Protein 6U6T (pdb70)

B-factor: mean 62.7, std 28.19, range [20.92, 239.75]

Secondary structure (DSSP, 8-state):
-EEE--TTSPEEE--BPPSSS--EEEEETTEEEEETTEE----TTEEEE-SSTTB-EEEE-S--GGG-EEEEEEE--SSSPEE--EEEE--EEEEEEEEPPPEEEETT--EEEEEEEEEESPPEEEEEEESSS-----SSSEEEESS--GGG-EEEEEEEE-SSSSPEEEEEEEEEEEEEEEEEEEE----TTS-EEEEEEEEEESPPEEEEEETTEE--TTSTTEEEEE-SSEEEEEESS--GGG-EEEEEEEE-SS-EEEEEEEE-/-EEEEEEEETTSPEEE--B--STT--EEEEETTEEEEETTEE----TTEEEE-SSTTB-EEEE-S--GGG-EEEEEEE--SSSPEEEEEEEEEEEEEEEEEEPPPEEEETT--EEEEEEEEEESPPEEEEEE-SSS--BPPPSSEEEESS--GGG-EEEEEEEE-SSSSPEEEEEEEEEEEEEEEEEEEEPP--TTS-EEEEEEEEEESPPEEEEEETTEE--TTSSSEEEEE-SSEEEEEESS--GGG-SEEEEEEE-SS---EEEEE--

Radius of gyration: 42.5 Å; Cα contacts (8 Å, |Δi|>4): 1399; chains: 2; bounding box: 73×85×134 Å

CATH classification: 2.60.40.10 (+2 more: 2.60.40.10, 2.60.40.10)

GO terms:
  GO:0005770 late endosome (C, IDA)
  GO:0005886 plasma membrane (C, IDA)
  GO:0042632 cholesterol homeostasis (P, IDA)
  GO:0044860 protein localization to plasma membrane raft (P, IDA)
  GO:0009306 protein secretion (P, IDA)
  GO:0031647 regulation of protein stability (P, IDA)
  GO:0044325 transmembrane transporter binding (F, IPI)
  GO:0005576 extracellular region (C, TAS)
  GO:0005886 plasma membrane (C, TAS)
  GO:0005515 protein binding (F, IPI)

Structure (mmCIF, N/CA/C/O backbone):
data_6U6T
#
_entry.id   6U6T
#
_cell.length_a   73.569
_cell.length_b   97.218
_cell.length_c   252.424
_cell.angle_alpha   90.000
_cell.angle_beta   90.000
_cell.angle_gamma   90.000
#
_symmetry.space_group_name_H-M   'C 2 2 21'
#
loop_
_entity.id
_entity.type
_entity.pdbx_description
1 polymer 'Neuronal growth regulator 1'
2 branched beta-D-mannopyranose-(1-4)-2-acetamido-2-deoxy-beta-D-glucopyranose-(1-4)-2-acetamido-2-deoxy-beta-D-glucopyranose
3 branched alpha-L-fucopyranose-(1-6)-2-acetamido-2-deoxy-beta-D-glucopyranose
4 non-polymer 'CALCIUM ION'
5 non-polymer 2-acetamido-2-deoxy-beta-D-glucopyranose
#
loop_
_atom_site.group_PDB
_atom_site.id
_atom_site.type_symbol
_atom_site.label_atom_id
_atom_site.label_alt_id
_atom_site.label_comp_id
_atom_site.label_asym_id
_atom_site.label_entity_id
_atom_site.label_seq_id
_atom_site.pdbx_PDB_ins_code
_atom_site.Cartn_x
_atom_site.Cartn_y
_atom_site.Cartn_z
_atom_site.occupancy
_atom_site.B_iso_or_equiv
_atom_site.auth_seq_id
_atom_site.auth_comp_id
_atom_site.auth_asym_id
_atom_site.auth_atom_id
_atom_site.pdbx_PDB_model_num
ATOM 1 N N . ASP A 1 14 ? -36.147 -12.347 85.501 1.00 81.01 46 ASP A N 1
ATOM 2 C CA . ASP A 1 14 ? -36.253 -11.319 84.472 1.00 85.34 46 ASP A CA 1
ATOM 3 C C . ASP A 1 14 ? -34.872 -10.937 83.954 1.00 85.18 46 ASP A C 1
ATOM 4 O O . ASP A 1 14 ? -33.914 -10.856 84.721 1.00 83.38 46 ASP A O 1
ATOM 12 N N . ASN A 1 15 ? -34.778 -10.699 82.648 1.00 100.93 47 ASN A N 1
ATOM 13 C CA . ASN A 1 15 ? -33.512 -10.376 82.008 1.00 98.74 47 ASN A CA 1
ATOM 14 C C . ASN A 1 15 ? -33.746 -9.335 80.924 1.00 99.71 47 ASN A C 1
ATOM 15 O O . ASN A 1 15 ? -34.864 -9.157 80.432 1.00 100.95 47 ASN A O 1
ATOM 26 N N . MET A 1 16 ? -32.668 -8.648 80.554 1.00 75.32 48 MET A N 1
ATOM 27 C CA . MET A 1 16 ? -32.722 -7.621 79.526 1.00 70.46 48 MET A CA 1
ATOM 28 C C . MET A 1 16 ? -31.338 -7.458 78.921 1.00 72.09 48 MET A C 1
ATOM 29 O O . MET A 1 16 ? -30.337 -7.467 79.642 1.00 65.74 48 MET A O 1
ATOM 43 N N . MET A 1 17 ? -31.291 -7.315 77.599 1.00 75.25 49 MET A N 1
ATOM 44 C CA . MET A 1 17 ? -30.044 -7.135 76.870 1.00 68.86 49 MET A CA 1
ATOM 45 C C . MET A 1 17 ? -30.106 -5.818 76.111 1.00 52.10 49 MET A C 1
ATOM 46 O O . MET A 1 17 ? -31.080 -5.550 75.401 1.00 53.72 49 MET A O 1
ATOM 60 N N . VAL A 1 18 ? -29.066 -5.002 76.270 1.00 67.08 50 VAL A N 1
ATOM 61 C CA . VAL A 1 18 ? -29.008 -3.654 75.712 1.00 62.23 50 VAL A CA 1
ATOM 62 C C . VAL A 1 18 ? -27.567 -3.414 75.286 1.00 56.89 50 VAL A C 1
ATOM 63 O O . VAL A 1 18 ? -26.682 -3.285 76.139 1.00 52.40 50 VAL A O 1
ATOM 76 N N . ARG A 1 19 ? -27.326 -3.343 73.980 1.00 50.59 51 ARG A N 1
ATOM 77 C CA . ARG A 1 19 ? -25.956 -3.233 73.503 1.00 51.30 51 ARG A CA 1
ATOM 78 C C . ARG A 1 19 ? -25.383 -1.850 73.813 1.00 50.61 51 ARG A C 1
ATOM 79 O O . ARG A 1 19 ? -26.106 -0.862 73.972 1.00 50.32 51 ARG A O 1
ATOM 100 N N . LYS A 1 20 ? -24.053 -1.799 73.901 1.00 50.71 52 LYS A N 1
ATOM 101 C CA . LYS A 1 20 ? -23.356 -0.616 74.392 1.00 50.15 52 LYS A CA 1
ATOM 102 C C . LYS A 1 20 ? -23.753 0.632 73.616 1.00 51.54 52 LYS A C 1
ATOM 103 O O . LYS A 1 20 ? -23.809 0.626 72.383 1.00 53.70 52 LYS A O 1
ATOM 122 N N . GLY A 1 21 ? -24.019 1.710 74.356 1.00 50.55 53 GLY A N 1
ATOM 123 C CA . GLY A 1 21 ? -24.387 2.989 73.804 1.00 52.02 53 GLY A CA 1
ATOM 124 C C . GLY A 1 21 ? -25.874 3.274 73.845 1.00 51.95 53 GLY A C 1
ATOM 125 O O . GLY A 1 21 ? -26.269 4.437 73.978 1.00 52.50 53 GLY A O 1
ATOM 129 N N . ASP A 1 22 ? -26.704 2.241 73.742 1.00 53.15 54 ASP A N 1
ATOM 130 C CA . ASP A 1 22 ? -28.143 2.436 73.743 1.00 71.93 54 ASP A CA 1
ATOM 131 C C . ASP A 1 22 ? -28.602 3.002 75.085 1.00 74.76 54 ASP A C 1
ATOM 132 O O . ASP A 1 22 ? -27.843 3.088 76.053 1.00 49.66 54 ASP A O 1
ATOM 141 N N . THR A 1 23 ? -29.867 3.405 75.125 1.00 50.67 55 THR A N 1
ATOM 142 C CA . THR A 1 23 ? -30.502 3.889 76.344 1.00 49.09 55 THR A CA 1
ATOM 143 C C . THR A 1 23 ? -31.391 2.779 76.888 1.00 47.99 55 THR A C 1
ATOM 144 O O . THR A 1 23 ? -32.324 2.338 76.209 1.00 49.67 55 THR A O 1
ATOM 155 N N . ALA A 1 24 ? -31.100 2.330 78.105 1.00 45.49 56 ALA A N 1
ATOM 156 C CA . ALA A 1 24 ? -31.851 1.251 78.727 1.00 44.50 56 ALA A CA 1
ATOM 157 C C . ALA A 1 24 ? -32.966 1.819 79.591 1.00 44.08 56 ALA A C 1
ATOM 158 O O . ALA A 1 24 ? -32.777 2.814 80.297 1.00 43.24 56 ALA A O 1
ATOM 165 N N . VAL A 1 25 ? -34.126 1.172 79.537 1.00 44.93 57 VAL A N 1
ATOM 166 C CA . VAL A 1 25 ? -35.294 1.565 80.316 1.00 44.93 57 VAL A CA 1
ATOM 167 C C . VAL A 1 25 ? -35.722 0.331 81.096 1.00 43.79 57 VAL A C 1
ATOM 168 O O . VAL A 1 25 ? -36.423 -0.537 80.563 1.00 45.34 57 VAL A O 1
ATOM 181 N N . LEU A 1 26 ? -35.302 0.244 82.355 1.00 41.40 58 LEU A N 1
ATOM 182 C CA . LEU A 1 26 ? -35.690 -0.868 83.211 1.00 40.44 58 LEU A CA 1
ATOM 183 C C . LEU A 1 26 ? -37.066 -0.571 83.792 1.00 41.12 58 LEU A C 1
ATOM 184 O O . LEU A 1 26 ? -37.264 0.465 84.435 1.00 40.55 58 LEU A O 1
ATOM 200 N N . ARG A 1 27 ? -38.018 -1.469 83.558 1.00 61.45 59 ARG A N 1
ATOM 201 C CA . ARG A 1 27 ? -39.412 -1.199 83.870 1.00 72.19 59 ARG A CA 1
ATOM 202 C C . ARG A 1 27 ? -39.736 -1.561 85.312 1.00 63.37 59 ARG A C 1
ATOM 203 O O . ARG A 1 27 ? -39.284 -2.586 85.832 1.00 48.77 59 ARG A O 1
ATOM 224 N N . CYS A 1 28 ? -40.530 -0.704 85.950 1.00 46.87 60 CYS A N 1
ATOM 225 C CA . CYS A 1 28 ? -41.026 -0.948 87.302 1.00 41.79 60 CYS A CA 1
ATOM 226 C C . CYS A 1 28 ? -42.262 -0.090 87.502 1.00 43.64 60 CYS A C 1
ATOM 227 O O . CYS A 1 28 ? -42.166 1.141 87.483 1.00 43.70 60 CYS A O 1
ATOM 234 N N . TYR A 1 29 ? -43.410 -0.730 87.696 1.00 49.37 61 TYR A N 1
ATOM 235 C CA . TYR A 1 29 ? -44.684 -0.041 87.826 1.00 51.79 61 TYR A CA 1
ATOM 236 C C . TYR A 1 29 ? -45.133 -0.050 89.280 1.00 50.73 61 TYR A C 1
ATOM 237 O O . TYR A 1 29 ? -44.914 -1.026 90.005 1.00 52.48 61 TYR A O 1
ATOM 255 N N . LEU A 1 30 ? -45.753 1.046 89.701 1.00 60.45 62 LEU A N 1
ATOM 256 C CA . LEU A 1 30 ? -46.158 1.229 91.084 1.00 47.36 62 LEU A CA 1
ATOM 257 C C . LEU A 1 30 ? -47.606 0.798 91.285 1.00 53.66 62 LEU A C 1
ATOM 258 O O . LEU A 1 30 ? -48.400 0.728 90.343 1.00 53.07 62 LEU A O 1
ATOM 274 N N . GLU A 1 31 ? -47.942 0.507 92.537 1.00 71.68 63 GLU A N 1
ATOM 275 C CA . GLU A 1 31 ? -49.301 0.143 92.902 1.00 100.99 63 GLU A CA 1
ATOM 276 C C . GLU A 1 31 ? -50.119 1.396 93.182 1.00 102.40 63 GLU A C 1
ATOM 277 O O . GLU A 1 31 ? -49.582 2.447 93.543 1.00 82.13 63 GLU A O 1
ATOM 289 N N . ASP A 1 32 ? -51.432 1.275 93.008 1.00 76.50 64 ASP A N 1
ATOM 290 C CA . ASP A 1 32 ? -52.314 2.413 93.197 1.00 85.08 64 ASP A CA 1
ATOM 291 C C . ASP A 1 32 ? -52.139 2.996 94.598 1.00 86.52 64 ASP A C 1
ATOM 292 O O . ASP A 1 32 ? -51.547 2.386 95.493 1.00 90.78 64 ASP A O 1
ATOM 301 N N . GLY A 1 33 ? -52.669 4.201 94.780 1.00 98.61 65 GLY A N 1
ATOM 302 C CA . GLY A 1 33 ? -52.512 4.898 96.037 1.00 80.50 65 GLY A CA 1
ATOM 303 C C . GLY A 1 33 ? -51.137 5.531 96.159 1.00 66.40 65 GLY A C 1
ATOM 304 O O . GLY A 1 33 ? -50.399 5.696 95.181 1.00 57.41 65 GLY A O 1
ATOM 308 N N . ALA A 1 34 ? -50.793 5.890 97.397 1.00 130.16 66 ALA A N 1
ATOM 309 C CA . ALA A 1 34 ? -49.504 6.515 97.697 1.00 124.79 66 ALA A CA 1
ATOM 310 C C . ALA A 1 34 ? -48.469 5.413 97.906 1.00 118.65 66 ALA A C 1
ATOM 311 O O . ALA A 1 34 ? -48.140 5.021 99.028 1.00 109.93 66 ALA A O 1
ATOM 318 N N . SER A 1 35 ? -47.948 4.909 96.790 1.00 61.21 67 SER A N 1
ATOM 319 C CA . SER A 1 35 ? -46.950 3.846 96.786 1.00 59.23 67 SER A CA 1
ATOM 320 C C . SER A 1 35 ? -45.722 4.339 96.034 1.00 49.49 67 SER A C 1
ATOM 321 O O . SER A 1 35 ? -45.793 4.597 94.828 1.00 48.46 67 SER A O 1
ATOM 329 N N . LYS A 1 36 ? -44.606 4.472 96.744 1.00 49.37 68 LYS A N 1
ATOM 330 C CA . LYS A 1 36 ? -43.346 4.906 96.162 1.00 50.36 68 LYS A CA 1
ATOM 331 C C . LYS A 1 36 ? -42.475 3.705 95.818 1.00 43.64 68 LYS A C 1
ATOM 332 O O . LYS A 1 36 ? -42.668 2.597 96.325 1.00 54.98 68 LYS A O 1
ATOM 351 N N . GLY A 1 37 ? -41.500 3.944 94.936 1.00 40.86 69 GLY A N 1
ATOM 352 C CA . GLY A 1 37 ? -40.566 2.927 94.518 1.00 39.20 69 GLY A CA 1
ATOM 353 C C . GLY A 1 37 ? -39.133 3.346 94.811 1.00 39.43 69 GLY A C 1
ATOM 354 O O . GLY A 1 37 ? -38.851 4.498 95.162 1.00 48.47 69 GLY A O 1
ATOM 358 N N . ALA A 1 38 ? -38.226 2.384 94.669 1.00 38.08 70 ALA A N 1
ATOM 359 C CA . ALA A 1 38 ? -36.810 2.626 94.891 1.00 35.27 70 ALA A CA 1
ATOM 360 C C . ALA A 1 38 ? -36.008 1.630 94.068 1.00 37.34 70 ALA A C 1
ATOM 361 O O . ALA A 1 38 ? -36.338 0.443 94.027 1.00 40.32 70 ALA A O 1
ATOM 368 N N . TRP A 1 39 ? -34.957 2.122 93.418 1.00 29.29 71 TRP A N 1
ATOM 369 C CA . TRP A 1 39 ? -34.110 1.317 92.550 1.00 29.30 71 TRP A CA 1
ATOM 370 C C . TRP A 1 39 ? -32.776 1.041 93.229 1.00 28.27 71 TRP A C 1
ATOM 371 O O . TRP A 1 39 ? -32.219 1.913 93.903 1.00 27.88 71 TRP A O 1
ATOM 392 N N . LEU A 1 40 ? -32.265 -0.172 93.040 1.00 28.21 72 LEU A N 1
ATOM 393 C CA . LEU A 1 40 ? -30.983 -0.578 93.589 1.00 27.78 72 LEU A CA 1
ATOM 394 C C . LEU A 1 40 ? -30.058 -1.039 92.470 1.00 28.49 72 LEU A C 1
ATOM 395 O O . LEU A 1 40 ? -30.506 -1.532 91.430 1.00 29.21 72 LEU A O 1
ATOM 411 N N . ASN A 1 41 ? -28.759 -0.877 92.702 1.00 33.13 73 ASN A N 1
ATOM 412 C CA . ASN A 1 41 ? -27.708 -1.350 91.805 1.00 29.47 73 ASN A CA 1
ATOM 413 C C . ASN A 1 41 ? -26.945 -2.435 92.554 1.00 29.71 73 ASN A C 1
ATOM 414 O O . ASN A 1 41 ? -26.083 -2.138 93.385 1.00 29.79 73 ASN A O 1
ATOM 424 N N . ARG A 1 42 ? -27.267 -3.694 92.259 1.00 41.32 74 ARG A N 1
ATOM 425 C CA . ARG A 1 42 ? -26.794 -4.808 93.071 1.00 39.40 74 ARG A CA 1
ATOM 426 C C . ARG A 1 42 ? -27.298 -4.610 94.497 1.00 43.41 74 ARG A C 1
ATOM 427 O O . ARG A 1 42 ? -28.355 -5.136 94.858 1.00 49.98 74 ARG A O 1
ATOM 448 N N . SER A 1 43 ? -26.563 -3.851 95.315 1.00 44.85 75 SER A N 1
ATOM 449 C CA . SER A 1 43 ? -27.046 -3.501 96.646 1.00 42.15 75 SER A CA 1
ATOM 450 C C . SER A 1 43 ? -26.811 -2.027 96.966 1.00 40.16 75 SER A C 1
ATOM 451 O O . SER A 1 43 ? -26.805 -1.652 98.145 1.00 36.49 75 SER A O 1
ATOM 459 N N . SER A 1 44 ? -26.615 -1.189 95.952 1.00 37.46 76 SER A N 1
ATOM 460 C CA . SER A 1 44 ? -26.421 0.245 96.119 1.00 46.28 76 SER A CA 1
ATOM 461 C C . SER A 1 44 ? -27.667 0.984 95.650 1.00 63.28 76 SER A C 1
ATOM 462 O O . SER A 1 44 ? -28.197 0.693 94.574 1.00 74.79 76 SER A O 1
ATOM 470 N N . ILE A 1 45 ? -28.127 1.936 96.455 1.00 67.81 77 ILE A N 1
ATOM 471 C CA . ILE A 1 45 ? -29.355 2.665 96.158 1.00 66.38 77 ILE A CA 1
ATOM 472 C C . ILE A 1 45 ? -29.075 3.718 95.094 1.00 29.48 77 ILE A C 1
ATOM 473 O O . ILE A 1 45 ? -28.122 4.497 95.209 1.00 30.14 77 ILE A O 1
ATOM 489 N N . ILE A 1 46 ? -29.913 3.748 94.063 1.00 40.82 78 ILE A N 1
ATOM 490 C CA . ILE A 1 46 ? -29.849 4.766 93.017 1.00 40.25 78 ILE A CA 1
ATOM 491 C C . ILE A 1 46 ? -30.918 5.829 93.225 1.00 42.38 78 ILE A C 1
ATOM 492 O O . ILE A 1 46 ? -30.619 7.022 93.279 1.00 41.76 78 ILE A O 1
ATOM 508 N N . PHE A 1 47 ? -32.175 5.404 93.336 1.00 39.51 79 PHE A N 1
ATOM 509 C CA . PHE A 1 47 ? -33.307 6.295 93.525 1.00 38.16 79 PHE A CA 1
ATOM 510 C C . PHE A 1 47 ? -34.197 5.763 94.637 1.00 34.65 79 PHE A C 1
ATOM 511 O O . PHE A 1 47 ? -34.246 4.558 94.895 1.00 33.75 79 PHE A O 1
ATOM 528 N N . ALA A 1 48 ? -34.899 6.684 95.294 1.00 39.63 80 ALA A N 1
ATOM 529 C CA . ALA A 1 48 ? -35.945 6.327 96.252 1.00 39.35 80 ALA A CA 1
ATOM 530 C C . ALA A 1 48 ? -36.995 7.430 96.160 1.00 41.09 80 ALA A C 1
ATOM 531 O O . ALA A 1 48 ? -36.780 8.538 96.660 1.00 41.69 80 ALA A O 1
ATOM 538 N N . GLY A 1 49 ? -38.110 7.126 95.509 1.00 34.04 81 GLY A N 1
ATOM 539 C CA . GLY A 1 49 ? -39.077 8.170 95.221 1.00 42.88 81 GLY A CA 1
ATOM 540 C C . GLY A 1 49 ? -38.489 9.141 94.217 1.00 45.18 81 GLY A C 1
ATOM 541 O O . GLY A 1 49 ? -37.894 8.742 93.208 1.00 41.83 81 GLY A O 1
ATOM 545 N N . GLY A 1 50 ? -38.648 10.432 94.489 1.00 54.19 82 GLY A N 1
ATOM 546 C CA . GLY A 1 50 ? -38.099 11.468 93.644 1.00 51.37 82 GLY A CA 1
ATOM 547 C C . GLY A 1 50 ? -36.689 11.883 93.981 1.00 52.89 82 GLY A C 1
ATOM 548 O O . GLY A 1 50 ? -36.143 12.778 93.327 1.00 56.27 82 GLY A O 1
ATOM 552 N N . ASP A 1 51 ? -36.072 11.257 94.978 1.00 41.74 83 ASP A N 1
ATOM 553 C CA . ASP A 1 51 ? -34.742 11.630 95.433 1.00 45.53 83 ASP A CA 1
ATOM 554 C C . ASP A 1 51 ? -33.700 10.700 94.830 1.00 45.19 83 ASP A C 1
ATOM 555 O O . ASP A 1 51 ? -33.884 9.480 94.799 1.00 43.31 83 ASP A O 1
ATOM 564 N N . LYS A 1 52 ? -32.603 11.285 94.358 1.00 57.66 84 LYS A N 1
ATOM 565 C CA . LYS A 1 52 ? -31.540 10.545 93.694 1.00 51.02 84 LYS A CA 1
ATOM 566 C C . LYS A 1 52 ? -30.353 10.382 94.632 1.00 48.71 84 LYS A C 1
ATOM 567 O O . LYS A 1 52 ? -29.879 11.360 95.219 1.00 48.12 84 LYS A O 1
ATOM 586 N N . TRP A 1 53 ? -29.870 9.149 94.760 1.00 33.93 85 TRP A N 1
ATOM 587 C CA . TRP A 1 53 ? -28.645 8.871 95.496 1.00 33.56 85 TRP A CA 1
ATOM 588 C C . TRP A 1 53 ? -27.428 8.767 94.591 1.00 34.35 85 TRP A C 1
ATOM 589 O O . TRP A 1 53 ? -26.317 9.088 95.024 1.00 35.71 85 TRP A O 1
ATOM 610 N N . SER A 1 54 ? -27.610 8.336 93.348 1.00 48.15 86 SER A N 1
ATOM 611 C CA . SER A 1 54 ? -26.496 8.229 92.420 1.00 59.33 86 SER A CA 1
ATOM 612 C C . SER A 1 54 ? -26.053 9.612 91.958 1.00 69.28 86 SER A C 1
ATOM 613 O O . SER A 1 54 ? -26.848 10.552 91.878 1.00 78.19 86 SER A O 1
ATOM 621 N N . VAL A 1 55 ? -24.758 9.731 91.655 1.00 67.44 87 VAL A N 1
ATOM 622 C CA . VAL A 1 55 ? -24.223 10.941 91.038 1.00 59.82 87 VAL A CA 1
ATOM 623 C C . VAL A 1 55 ? -24.133 10.819 89.525 1.00 50.83 87 VAL A C 1
ATOM 624 O O . VAL A 1 55 ? -23.851 11.821 88.849 1.00 50.16 87 VAL A O 1
ATOM 637 N N . ASP A 1 56 ? -24.368 9.632 88.975 1.00 40.53 88 ASP A N 1
ATOM 638 C CA . ASP A 1 56 ? -24.294 9.390 87.542 1.00 41.44 88 ASP A CA 1
ATOM 639 C C . ASP A 1 56 ? -25.353 10.217 86.822 1.00 42.53 88 ASP A C 1
ATOM 640 O O . ASP A 1 56 ? -26.552 9.964 86.994 1.00 42.34 88 ASP A O 1
ATOM 649 N N . PRO A 1 57 ? -24.966 11.210 86.012 1.00 50.50 89 PRO A N 1
ATOM 650 C CA . PRO A 1 57 ? -25.979 12.005 85.299 1.00 48.99 89 PRO A CA 1
ATOM 651 C C . PRO A 1 57 ? -26.712 11.228 84.220 1.00 48.21 89 PRO A C 1
ATOM 652 O O . PRO A 1 57 ? -27.726 11.722 83.710 1.00 49.46 89 PRO A O 1
ATOM 663 N N . ARG A 1 58 ? -26.232 10.037 83.854 1.00 43.45 90 ARG A N 1
ATOM 664 C CA . ARG A 1 58 ? -26.940 9.212 82.886 1.00 43.43 90 ARG A CA 1
ATOM 665 C C . ARG A 1 58 ? -28.219 8.626 83.464 1.00 41.90 90 ARG A C 1
ATOM 666 O O . ARG A 1 58 ? -29.128 8.275 82.704 1.00 42.57 90 ARG A O 1
ATOM 687 N N . VAL A 1 59 ? -28.305 8.518 84.786 1.00 45.01 91 VAL A N 1
ATOM 688 C CA . VAL A 1 59 ? -29.374 7.786 85.453 1.00 43.47 91 VAL A CA 1
ATOM 689 C C . VAL A 1 59 ? -30.474 8.764 85.835 1.00 44.66 91 VAL A C 1
ATOM 690 O O . VAL A 1 59 ? -30.221 9.770 86.511 1.00 46.82 91 VAL A O 1
ATOM 703 N N . SER A 1 60 ? -31.698 8.465 85.407 1.00 40.03 92 SER A N 1
ATOM 704 C CA . SER A 1 60 ? -32.854 9.297 85.703 1.00 41.24 92 SER A CA 1
ATOM 705 C C . SER A 1 60 ? -34.081 8.402 85.784 1.00 40.87 92 SER A C 1
ATOM 706 O O . SER A 1 60 ? -34.019 7.201 85.513 1.00 39.89 92 SER A O 1
ATOM 714 N N . ILE A 1 61 ? -35.205 9.002 86.165 1.00 52.40 93 ILE A N 1
ATOM 715 C CA . ILE A 1 61 ? -36.482 8.305 86.265 1.00 52.10 93 ILE A CA 1
ATOM 716 C C . ILE A 1 61 ? -37.342 8.724 85.080 1.00 57.17 93 ILE A C 1
ATOM 717 O O . ILE A 1 61 ? -37.689 9.904 84.941 1.00 59.13 93 ILE A O 1
ATOM 733 N N . SER A 1 62 ? -37.683 7.761 84.228 1.00 55.87 94 SER A N 1
ATOM 734 C CA . SER A 1 62 ? -38.564 8.001 83.092 1.00 61.30 94 SER A CA 1
ATOM 735 C C . SER A 1 62 ? -39.999 7.743 83.531 1.00 63.21 94 SER A C 1
ATOM 736 O O . SER A 1 62 ? -40.337 6.625 83.936 1.00 64.47 94 SER A O 1
ATOM 744 N N . THR A 1 63 ? -40.839 8.773 83.454 1.00 68.07 95 THR A N 1
ATOM 745 C CA . THR A 1 63 ? -42.207 8.708 83.959 1.00 69.97 95 THR A CA 1
ATOM 746 C C . THR A 1 63 ? -43.167 9.140 82.859 1.00 79.54 95 THR A C 1
ATOM 747 O O . THR A 1 63 ? -43.219 10.322 82.503 1.00 74.39 95 THR A O 1
ATOM 758 N N . LEU A 1 64 ? -43.920 8.180 82.322 1.00 89.31 96 LEU A N 1
ATOM 759 C CA . LEU A 1 64 ? -45.032 8.504 81.427 1.00 99.08 96 LEU A CA 1
ATOM 760 C C . LEU A 1 64 ? -46.246 8.935 82.245 1.00 94.26 96 LEU A C 1
ATOM 761 O O . LEU A 1 64 ? -46.580 10.122 82.308 1.00 84.80 96 LEU A O 1
ATOM 777 N N . ASN A 1 65 ? -46.911 7.975 82.884 1.00 89.28 97 ASN A N 1
ATOM 778 C CA . ASN A 1 65 ? -48.010 8.247 83.794 1.00 88.26 97 ASN A CA 1
ATOM 779 C C . ASN A 1 65 ? -47.510 8.156 85.236 1.00 81.83 97 ASN A C 1
ATOM 780 O 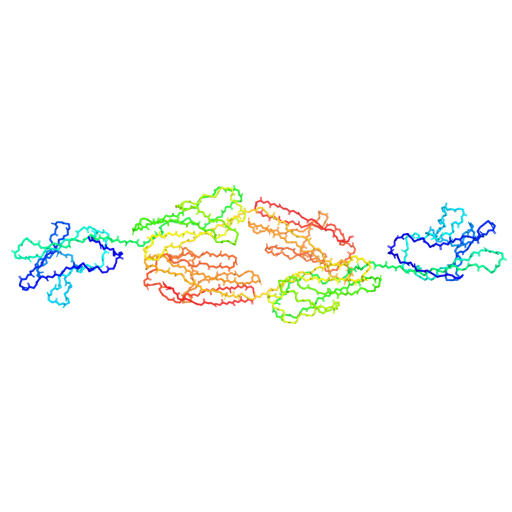O . ASN A 1 65 ? -46.335 7.893 85.503 1.00 64.62 97 ASN A O 1
ATOM 791 N N . LYS A 1 66 ? -48.426 8.375 86.182 1.00 74.50 98 LYS A N 1
ATOM 792 C CA . LYS A 1 66 ? -48.035 8.465 87.585 1.00 61.64 98 LYS A CA 1
ATOM 793 C C . LYS A 1 66 ? -47.531 7.132 88.126 1.00 58.01 98 LYS A C 1
ATOM 794 O O . LYS A 1 66 ? -46.719 7.112 89.059 1.00 54.58 98 LYS A O 1
ATOM 813 N N . ARG A 1 67 ? -47.993 6.017 87.565 1.00 59.18 99 ARG A N 1
ATOM 814 C CA . ARG A 1 67 ? -47.632 4.693 88.054 1.00 56.42 99 ARG A CA 1
ATOM 815 C C . ARG A 1 67 ? -46.332 4.168 87.457 1.00 53.83 99 ARG A C 1
ATOM 816 O O . ARG A 1 67 ? -45.966 3.018 87.724 1.00 51.91 99 ARG A O 1
ATOM 837 N N . ASP A 1 68 ? -45.628 4.973 86.665 1.00 83.65 100 ASP A N 1
ATOM 838 C CA . ASP A 1 68 ? -44.424 4.538 85.967 1.00 85.25 100 ASP A CA 1
ATOM 839 C C . ASP A 1 68 ? -43.199 4.981 86.760 1.00 78.34 100 ASP A C 1
ATOM 840 O O . ASP A 1 68 ? -42.915 6.179 86.862 1.00 80.67 100 ASP A O 1
ATOM 849 N N . TYR A 1 69 ? -42.478 4.011 87.322 1.00 45.71 101 TYR A N 1
ATOM 850 C CA . TYR A 1 69 ? -41.248 4.291 88.052 1.00 42.74 101 TYR A CA 1
ATOM 851 C C . TYR A 1 69 ? -40.089 3.546 87.402 1.00 41.37 101 TYR A C 1
ATOM 852 O O . TYR A 1 69 ? -39.323 2.855 88.081 1.00 39.05 101 TYR A O 1
ATOM 870 N N . SER A 1 70 ? -39.955 3.680 86.087 1.00 47.49 102 SER A N 1
ATOM 871 C CA . SER A 1 70 ? -38.909 2.980 85.360 1.00 55.10 102 SER A CA 1
ATOM 872 C C . SER A 1 70 ? -37.588 3.732 85.461 1.00 54.76 102 SER A C 1
ATOM 873 O O . SER A 1 70 ? -37.550 4.959 85.589 1.00 56.15 102 SER A O 1
ATOM 881 N N . LEU A 1 71 ? -36.497 2.975 85.399 1.00 37.10 103 LEU A N 1
ATOM 882 C CA . LEU A 1 71 ? -35.150 3.523 85.463 1.00 36.45 103 LEU A CA 1
ATOM 883 C C . LEU A 1 71 ? -34.623 3.710 84.049 1.00 35.96 103 LEU A C 1
ATOM 884 O O . LEU A 1 71 ? -34.659 2.777 83.241 1.00 35.36 103 LEU A O 1
ATOM 900 N N . GLN A 1 72 ? -34.134 4.910 83.756 1.00 73.96 104 GLN A N 1
ATOM 901 C CA . GLN A 1 72 ? -33.632 5.257 82.431 1.00 73.55 104 GLN A CA 1
ATOM 902 C C . GLN A 1 72 ? -32.128 5.475 82.531 1.00 72.27 104 GLN A C 1
ATOM 903 O O . GLN A 1 72 ? -31.677 6.489 83.076 1.00 76.32 104 GLN A O 1
ATOM 917 N N . ILE A 1 73 ? -31.359 4.530 82.001 1.00 34.51 105 ILE A N 1
ATOM 918 C CA . ILE A 1 73 ? -29.903 4.616 81.971 1.00 33.86 105 ILE A CA 1
ATOM 919 C C . ILE A 1 73 ? -29.487 4.985 80.553 1.00 33.70 105 ILE A C 1
ATOM 920 O O . ILE A 1 73 ? -29.763 4.243 79.602 1.00 33.13 105 ILE A O 1
ATOM 936 N N . GLN A 1 74 ? -28.822 6.126 80.412 1.00 52.77 106 GLN A N 1
ATOM 937 C CA . GLN A 1 74 ? -28.344 6.586 79.119 1.00 53.67 106 GLN A CA 1
ATOM 938 C C . GLN A 1 74 ? -26.917 6.109 78.887 1.00 52.69 106 GLN A C 1
ATOM 939 O O . GLN A 1 74 ? -26.133 5.960 79.827 1.00 58.78 106 GLN A O 1
ATOM 953 N N . ASN A 1 75 ? -26.587 5.869 77.620 1.00 44.60 107 ASN A N 1
ATOM 954 C CA . ASN A 1 75 ? -25.237 5.483 77.215 1.00 42.80 107 ASN A CA 1
ATOM 955 C C . ASN A 1 75 ? -24.703 4.357 78.101 1.00 40.83 107 ASN A C 1
ATOM 956 O O . ASN A 1 75 ? -23.699 4.497 78.803 1.00 45.58 107 ASN A O 1
ATOM 967 N N . VAL A 1 76 ? -25.403 3.221 78.059 1.00 30.02 108 VAL A N 1
ATOM 968 C CA . VAL A 1 76 ? -25.033 2.104 78.916 1.00 29.38 108 VAL A CA 1
ATOM 969 C C . VAL A 1 76 ? -23.637 1.610 78.552 1.00 28.66 108 VAL A C 1
ATOM 970 O O . VAL A 1 76 ? -23.174 1.750 77.413 1.00 28.31 108 VAL A O 1
ATOM 983 N N . ASP A 1 77 ? -22.961 1.024 79.538 1.00 41.24 109 ASP A N 1
ATOM 984 C CA . ASP A 1 77 ? -21.633 0.462 79.357 1.00 45.73 109 ASP A CA 1
ATOM 985 C C . ASP A 1 77 ? -21.577 -0.887 80.059 1.00 51.01 109 ASP A C 1
ATOM 986 O O . ASP A 1 77 ? -22.444 -1.226 80.868 1.00 55.93 109 ASP A O 1
ATOM 995 N N . VAL A 1 78 ? -20.536 -1.662 79.744 1.00 41.58 110 VAL A N 1
ATOM 996 C CA . VAL A 1 78 ? -20.385 -2.981 80.345 1.00 38.07 110 VAL A CA 1
ATOM 997 C C . VAL A 1 78 ? -20.265 -2.896 81.861 1.00 36.31 110 VAL A C 1
ATOM 998 O O . VAL A 1 78 ? -20.556 -3.874 82.559 1.00 29.32 110 VAL A O 1
ATOM 1011 N N . THR A 1 79 ? -19.841 -1.746 82.394 1.00 29.21 111 THR A N 1
ATOM 1012 C CA . THR A 1 79 ? -19.780 -1.579 83.841 1.00 30.33 111 THR A CA 1
ATOM 1013 C C . THR A 1 79 ? -21.165 -1.574 84.473 1.00 30.54 111 THR A C 1
ATOM 1014 O O . THR A 1 79 ? -21.282 -1.791 85.684 1.00 31.43 111 THR A O 1
ATOM 1025 N N . ASP A 1 80 ? -22.212 -1.339 83.682 1.00 41.77 112 ASP A N 1
ATOM 1026 C CA . ASP A 1 80 ? -23.574 -1.359 84.194 1.00 41.05 112 ASP A CA 1
ATOM 1027 C C . ASP A 1 80 ? -24.145 -2.767 84.274 1.00 43.00 112 ASP A C 1
ATOM 1028 O O . ASP A 1 80 ? -25.249 -2.940 84.801 1.00 49.32 112 ASP A O 1
ATOM 1037 N N . ASP A 1 81 ? -23.432 -3.765 83.756 1.00 51.50 113 ASP A N 1
ATOM 1038 C CA . ASP A 1 81 ? -23.895 -5.141 83.850 1.00 53.95 113 ASP A CA 1
ATOM 1039 C C . ASP A 1 81 ? -24.158 -5.512 85.304 1.00 59.24 113 ASP A C 1
ATOM 1040 O O . ASP A 1 81 ? -23.468 -5.057 86.221 1.00 62.15 113 ASP A O 1
ATOM 1049 N N . GLY A 1 82 ? -25.171 -6.348 85.510 1.00 31.45 114 GLY A N 1
ATOM 1050 C CA . GLY A 1 82 ? -25.499 -6.825 86.830 1.00 32.61 114 GLY A CA 1
ATOM 1051 C C . GLY A 1 82 ? -26.976 -6.713 87.139 1.00 32.99 114 GLY A C 1
ATOM 1052 O O . GLY A 1 82 ? -27.784 -6.285 86.308 1.00 32.45 114 GLY A O 1
ATOM 1056 N N . PRO A 1 83 ? -27.355 -7.095 88.359 1.00 34.12 115 PRO A N 1
ATOM 1057 C CA . PRO A 1 83 ? -28.774 -7.078 88.729 1.00 34.66 115 PRO A CA 1
ATOM 1058 C C . PRO A 1 83 ? -29.232 -5.729 89.254 1.00 34.60 115 PRO A C 1
ATOM 1059 O O . PRO A 1 83 ? -28.552 -5.106 90.075 1.00 34.90 115 PRO A O 1
ATOM 1070 N N . TYR A 1 84 ? -30.386 -5.272 88.777 1.00 34.44 116 TYR A N 1
ATOM 1071 C CA . TYR A 1 84 ? -31.042 -4.075 89.281 1.00 34.67 116 TYR A CA 1
ATOM 1072 C C . TYR A 1 84 ? -32.368 -4.491 89.898 1.00 35.63 116 TYR A C 1
ATOM 1073 O O . TYR A 1 84 ? -33.103 -5.292 89.312 1.00 35.84 116 TYR A O 1
ATOM 1091 N N . THR A 1 85 ? -32.665 -3.957 91.078 1.00 36.37 117 THR A N 1
ATOM 1092 C CA . THR A 1 85 ? -33.841 -4.345 91.843 1.00 37.43 117 THR A CA 1
ATOM 1093 C C . THR A 1 85 ? -34.680 -3.113 92.136 1.00 37.69 117 THR A C 1
ATOM 1094 O O . THR A 1 85 ? -34.153 -2.091 92.587 1.00 37.65 117 THR A O 1
ATOM 1105 N N . CYS A 1 86 ? -35.982 -3.217 91.883 1.00 42.22 118 CYS A N 1
ATOM 1106 C CA . CYS A 1 86 ? -36.940 -2.154 92.170 1.00 42.76 118 CYS A CA 1
ATOM 1107 C C . CYS A 1 86 ? -37.863 -2.633 93.283 1.00 43.97 118 CYS A C 1
ATOM 1108 O O . CYS A 1 86 ? -38.645 -3.569 93.087 1.00 44.57 118 CYS A O 1
ATOM 1115 N N . SER A 1 87 ? -37.776 -1.991 94.443 1.00 40.49 119 SER A N 1
ATOM 1116 C CA . SER A 1 87 ? -38.607 -2.329 95.591 1.00 41.72 119 SER A CA 1
ATOM 1117 C C . SER A 1 87 ? -39.730 -1.307 95.714 1.00 42.31 119 SER A C 1
ATOM 1118 O O . SER A 1 87 ? -39.469 -0.107 95.859 1.00 42.22 119 SER A O 1
ATOM 1126 N N . VAL A 1 88 ? -40.971 -1.782 95.650 1.00 43.14 120 VAL A N 1
ATOM 1127 C CA . VAL A 1 88 ? -42.158 -0.936 95.729 1.00 43.95 120 VAL A CA 1
ATOM 1128 C C . VAL A 1 88 ? -42.867 -1.259 97.037 1.00 45.21 120 VAL A C 1
ATOM 1129 O O . VAL A 1 88 ? -43.201 -2.421 97.298 1.00 47.26 120 VAL A O 1
ATOM 1142 N N . GLN A 1 89 ? -43.095 -0.238 97.858 1.00 45.75 121 GLN A N 1
ATOM 1143 C CA . GLN A 1 89 ? -43.805 -0.445 99.112 1.00 47.96 121 GLN A CA 1
ATOM 1144 C C . GLN A 1 89 ? -45.238 -0.893 98.841 1.00 49.78 121 GLN A C 1
ATOM 1145 O O . GLN A 1 89 ? -45.808 -0.646 97.775 1.00 48.91 121 GLN A O 1
ATOM 1159 N N . THR A 1 90 ? -45.817 -1.572 99.827 1.00 67.03 122 THR A N 1
ATOM 1160 C CA . THR A 1 90 ? -47.161 -2.121 99.708 1.00 69.50 122 THR A CA 1
ATOM 1161 C C . THR A 1 90 ? -47.688 -2.402 101.110 1.00 74.52 122 THR A C 1
ATOM 1162 O O . THR A 1 90 ? -46.988 -2.210 102.108 1.00 75.65 122 THR A O 1
ATOM 1173 N N . GLN A 1 91 ? -48.941 -2.862 101.176 1.00 62.08 123 GLN A N 1
ATOM 1174 C CA . GLN A 1 91 ? -49.574 -3.104 102.469 1.00 74.14 123 GLN A CA 1
ATOM 1175 C C . GLN A 1 91 ? -48.814 -4.151 103.273 1.00 76.63 123 GLN A C 1
ATOM 1176 O O . GLN A 1 91 ? -48.736 -4.062 104.504 1.00 67.52 123 GLN A O 1
ATOM 1190 N N . HIS A 1 92 ? -48.258 -5.156 102.598 1.00 96.64 124 HIS A N 1
ATOM 1191 C CA . HIS A 1 92 ? -47.472 -6.216 103.206 1.00 91.05 124 HIS A CA 1
ATOM 1192 C C . HIS A 1 92 ? -46.023 -6.103 102.715 1.00 88.73 124 HIS A C 1
ATOM 1193 O O . HIS A 1 92 ? -45.550 -4.987 102.433 1.00 88.00 124 HIS A O 1
ATOM 1207 N N . THR A 1 93 ? -45.326 -7.231 102.622 1.00 90.14 125 THR A N 1
ATOM 1208 C CA . THR A 1 93 ? -43.928 -7.207 102.220 1.00 98.42 125 THR A CA 1
ATOM 1209 C C . THR A 1 93 ? -43.788 -6.509 100.868 1.00 117.68 125 THR A C 1
ATOM 1210 O O . THR A 1 93 ? -44.575 -6.774 99.951 1.00 118.59 125 THR A O 1
ATOM 1221 N N . PRO A 1 94 ? -42.811 -5.613 100.707 1.00 101.16 126 PRO A N 1
ATOM 1222 C CA . PRO A 1 94 ? -42.661 -4.922 99.423 1.00 84.31 126 PRO A CA 1
ATOM 1223 C C . PRO A 1 94 ? -42.565 -5.898 98.259 1.00 54.44 126 PRO A C 1
ATOM 1224 O O . PRO A 1 94 ? -42.100 -7.030 98.402 1.00 48.92 126 PRO A O 1
ATOM 1235 N N . ARG A 1 95 ? -43.023 -5.439 97.098 1.00 48.35 127 ARG A N 1
ATOM 1236 C CA . ARG A 1 95 ? -42.928 -6.198 95.861 1.00 50.50 127 ARG A CA 1
ATOM 1237 C C . ARG A 1 95 ? -41.656 -5.798 95.125 1.00 46.33 127 ARG A C 1
ATOM 1238 O O . ARG A 1 95 ? -41.362 -4.607 94.988 1.00 45.44 127 ARG A O 1
ATOM 1259 N N . THR A 1 96 ? -40.903 -6.793 94.663 1.00 63.27 128 THR A N 1
ATOM 1260 C CA . THR A 1 96 ? -39.642 -6.571 93.972 1.00 58.84 128 THR A CA 1
ATOM 1261 C C . THR A 1 96 ? -39.760 -6.994 92.513 1.00 48.58 128 THR A C 1
ATOM 1262 O O . THR A 1 96 ? -40.529 -7.896 92.169 1.00 47.02 128 THR A O 1
ATOM 1273 N N . MET A 1 97 ? -38.983 -6.324 91.649 1.00 122.12 129 MET A N 1
ATOM 1274 C CA . MET A 1 97 ? -38.955 -6.604 90.218 1.00 126.22 129 MET A CA 1
ATOM 1275 C C . MET A 1 97 ? -37.493 -6.590 89.766 1.00 129.58 129 MET A C 1
ATOM 1276 O O . MET A 1 97 ? -37.045 -5.715 89.027 1.00 121.93 129 MET A O 1
ATOM 1290 N N . GLN A 1 98 ? -36.732 -7.582 90.219 1.00 50.85 130 GLN A N 1
ATOM 1291 C CA . GLN A 1 98 ? -35.313 -7.636 89.895 1.00 51.93 130 GLN A CA 1
ATOM 1292 C C . GLN A 1 98 ? -35.116 -7.889 88.406 1.00 49.06 130 GLN A C 1
ATOM 1293 O O . GLN A 1 98 ? -35.775 -8.745 87.811 1.00 57.82 130 GLN A O 1
ATOM 1307 N N . VAL A 1 99 ? -34.200 -7.134 87.803 1.00 79.49 131 VAL A N 1
ATOM 1308 C CA . VAL A 1 99 ? -33.900 -7.231 86.380 1.00 61.99 131 VAL A CA 1
ATOM 1309 C C . VAL A 1 99 ? -32.390 -7.323 86.218 1.00 54.29 131 VAL A C 1
ATOM 1310 O O . VAL A 1 99 ? -31.655 -6.474 86.735 1.00 59.25 131 VAL A O 1
ATOM 1323 N N A HIS A 1 100 ? -31.932 -8.344 85.497 0.46 34.74 132 HIS A N 1
ATOM 1324 N N B HIS A 1 100 ? -31.928 -8.350 85.508 0.54 34.75 132 HIS A N 1
ATOM 1325 C CA A HIS A 1 100 ? -30.510 -8.543 85.237 0.46 33.97 132 HIS A CA 1
ATOM 1326 C CA B HIS A 1 100 ? -30.505 -8.531 85.248 0.54 33.96 132 HIS A CA 1
ATOM 1327 C C A HIS A 1 100 ? -30.156 -7.851 83.926 0.46 32.79 132 HIS A C 1
ATOM 1328 C C B HIS A 1 100 ? -30.162 -7.845 83.932 0.54 32.80 132 HIS A C 1
ATOM 1329 O O A HIS A 1 100 ? -30.603 -8.273 82.854 0.46 32.85 132 HIS A O 1
ATOM 1330 O O B HIS A 1 100 ? -30.622 -8.265 82.866 0.54 32.86 132 HIS A O 1
ATOM 1357 N N . LEU A 1 101 ? -29.356 -6.792 84.007 1.00 117.14 133 LEU A N 1
ATOM 1358 C CA . LEU A 1 101 ? -28.947 -6.040 82.830 1.00 33.53 133 LEU A CA 1
ATOM 1359 C C . LEU A 1 101 ? -27.693 -6.667 82.233 1.00 34.48 133 LEU A C 1
ATOM 1360 O O . LEU A 1 101 ? -26.699 -6.875 82.936 1.00 32.97 133 LEU A O 1
ATOM 1376 N N . THR A 1 102 ? -27.745 -6.965 80.936 1.00 39.37 134 THR A N 1
ATOM 1377 C CA . THR A 1 102 ? -26.621 -7.541 80.204 1.00 41.37 134 THR A CA 1
ATOM 1378 C C . THR A 1 102 ? -26.315 -6.629 79.024 1.00 42.79 134 THR A C 1
ATOM 1379 O O . THR A 1 102 ? -27.141 -6.484 78.117 1.00 43.92 134 THR A O 1
ATOM 1390 N N . VAL A 1 103 ? -25.137 -6.013 79.039 1.00 27.95 135 VAL A N 1
ATOM 1391 C CA . VAL A 1 103 ? -24.723 -5.070 78.007 1.00 38.40 135 VAL A CA 1
ATOM 1392 C C . VAL A 1 103 ? -23.851 -5.808 77.001 1.00 34.92 135 VAL A C 1
ATOM 1393 O O . VAL A 1 103 ? -22.842 -6.421 77.371 1.00 35.68 135 VAL A O 1
ATOM 1406 N N . GLN A 1 104 ? -24.238 -5.747 75.731 1.00 44.75 136 GLN A N 1
ATOM 1407 C CA . GLN A 1 104 ? -23.557 -6.455 74.659 1.00 45.15 136 GLN A CA 1
ATOM 1408 C C . GLN A 1 104 ? -22.771 -5.473 73.799 1.00 43.39 136 GLN A C 1
ATOM 1409 O O . GLN A 1 104 ? -23.128 -4.297 73.681 1.00 44.23 136 GLN A O 1
ATOM 1423 N N . VAL A 1 105 ? -21.690 -5.969 73.203 1.00 49.15 137 VAL A N 1
ATOM 1424 C CA . VAL A 1 105 ? -20.771 -5.134 72.432 1.00 41.21 137 VAL A CA 1
ATOM 1425 C C . VAL A 1 105 ? -20.605 -5.719 71.034 1.00 39.79 137 VAL A C 1
ATOM 1426 O O . VAL A 1 105 ? -20.273 -6.907 70.902 1.00 36.00 137 VAL A O 1
ATOM 1439 N N . PRO A 1 106 ? -20.820 -4.947 69.968 1.00 38.19 138 PRO A N 1
ATOM 1440 C CA . PRO A 1 106 ? -20.563 -5.476 68.633 1.00 46.70 138 PRO A CA 1
ATOM 1441 C C . PRO A 1 106 ? -19.100 -5.825 68.471 1.00 61.66 138 PRO A C 1
ATOM 1442 O O . PRO A 1 106 ? -18.225 -5.244 69.141 1.00 75.49 138 PRO A O 1
ATOM 1453 N N . PRO A 1 107 ? -18.779 -6.759 67.580 1.00 52.25 139 PRO A N 1
ATOM 1454 C CA . PRO A 1 107 ? -17.383 -7.179 67.427 1.00 24.11 139 PRO A CA 1
ATOM 1455 C C . PRO A 1 107 ? -16.553 -6.130 66.703 1.00 23.71 139 PRO A C 1
ATOM 1456 O O . PRO A 1 107 ? -17.061 -5.303 65.942 1.00 23.88 139 PRO A O 1
ATOM 1467 N N . LYS A 1 108 ? -15.246 -6.176 66.956 1.00 31.17 140 LYS A N 1
ATOM 1468 C CA . LYS A 1 108 ? -14.316 -5.229 66.351 1.00 41.22 140 LYS A CA 1
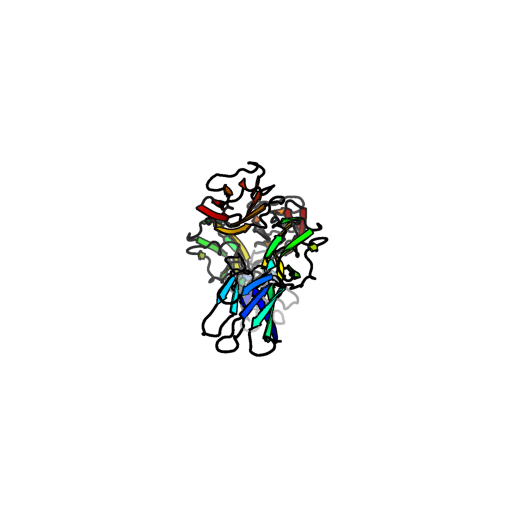ATOM 1469 C C . LYS A 1 108 ? -12.960 -5.896 66.196 1.00 37.72 140 LYS A C 1
ATOM 1470 O O . LYS A 1 108 ? -12.326 -6.250 67.194 1.00 34.04 140 LYS A O 1
ATOM 1489 N N . ILE A 1 109 ? -12.523 -6.056 64.947 1.00 40.46 141 ILE A N 1
ATOM 1490 C CA . ILE A 1 109 ? -11.188 -6.569 64.670 1.00 37.36 141 ILE A CA 1
ATOM 1491 C C . ILE A 1 109 ? -10.164 -5.505 65.035 1.00 30.82 141 ILE A C 1
ATOM 1492 O O . ILE A 1 109 ? -10.275 -4.346 64.614 1.00 28.75 141 ILE A O 1
ATOM 1508 N N . TYR A 1 110 ? -9.160 -5.890 65.828 1.00 21.92 142 TYR A N 1
ATOM 1509 C CA . TYR A 1 110 ? -8.117 -4.966 66.249 1.00 25.18 142 TYR A CA 1
ATOM 1510 C C . TYR A 1 110 ? -6.724 -5.340 65.759 1.00 28.78 142 TYR A C 1
ATOM 1511 O O . TYR A 1 110 ? -5.794 -4.546 65.940 1.00 28.39 142 TYR A O 1
ATOM 1529 N N . ASP A 1 111 ? -6.547 -6.516 65.161 1.00 56.80 143 ASP A N 1
ATOM 1530 C CA . ASP A 1 111 ? -5.289 -6.876 64.519 1.00 53.99 143 ASP A CA 1
ATOM 1531 C C . ASP A 1 111 ? -5.581 -7.916 63.451 1.00 48.91 143 ASP A C 1
ATOM 1532 O O . ASP A 1 111 ? -6.277 -8.900 63.715 1.00 47.92 143 ASP A O 1
ATOM 1541 N N . ILE A 1 112 ? -5.062 -7.685 62.250 1.00 21.62 144 ILE A N 1
ATOM 1542 C CA . ILE A 1 112 ? -5.240 -8.604 61.133 1.00 21.31 144 ILE A CA 1
ATOM 1543 C C . ILE A 1 112 ? -3.968 -8.589 60.300 1.00 21.39 144 ILE A C 1
ATOM 1544 O O . ILE A 1 112 ? -3.349 -7.538 60.106 1.00 21.52 144 ILE A O 1
ATOM 1560 N N . SER A 1 113 ? -3.581 -9.763 59.809 1.00 21.50 145 SER A N 1
ATOM 1561 C CA . SER A 1 113 ? -2.389 -9.881 58.982 1.00 21.62 145 SER A CA 1
ATOM 1562 C C . SER A 1 113 ? -2.419 -8.863 57.850 1.00 21.27 145 SER A C 1
ATOM 1563 O O . SER A 1 113 ? -3.430 -8.709 57.159 1.00 20.96 145 SER A O 1
ATOM 1571 N N . ASN A 1 114 ? -1.303 -8.164 57.668 1.00 34.80 146 ASN A N 1
ATOM 1572 C CA . ASN A 1 114 ? -1.188 -7.189 56.597 1.00 36.41 146 ASN A CA 1
ATOM 1573 C C . ASN A 1 114 ? -0.978 -7.894 55.262 1.00 34.58 146 ASN A C 1
ATOM 1574 O O . ASN A 1 114 ? -0.542 -9.047 55.202 1.00 34.61 146 ASN A O 1
ATOM 1585 N N . ASP A 1 115 ? -1.300 -7.186 54.180 1.00 21.41 147 ASP A N 1
ATOM 1586 C CA . ASP A 1 115 ? -1.059 -7.729 52.851 1.00 21.38 147 ASP A CA 1
ATOM 1587 C C . ASP A 1 115 ? 0.378 -8.226 52.761 1.00 21.60 147 ASP A C 1
ATOM 1588 O O . ASP A 1 115 ? 1.304 -7.586 53.267 1.00 21.98 147 ASP A O 1
ATOM 1597 N N . MET A 1 116 ? 0.561 -9.378 52.121 1.00 26.23 148 MET A N 1
ATOM 1598 C CA . MET A 1 116 ? 1.855 -10.039 52.104 1.00 31.35 148 MET A CA 1
ATOM 1599 C C . MET A 1 116 ? 2.134 -10.603 50.721 1.00 29.75 148 MET A C 1
ATOM 1600 O O . MET A 1 116 ? 1.237 -10.745 49.886 1.00 26.54 148 MET A O 1
ATOM 1614 N N . THR A 1 117 ? 3.404 -10.934 50.500 1.00 25.89 149 THR A N 1
ATOM 1615 C CA . THR A 1 117 ? 3.856 -11.600 49.286 1.00 26.68 149 THR A CA 1
ATOM 1616 C C . THR A 1 117 ? 4.774 -12.740 49.696 1.00 26.86 149 THR A C 1
ATOM 1617 O O . THR A 1 117 ? 5.778 -12.514 50.379 1.00 31.45 149 THR A O 1
ATOM 1628 N N . VAL A 1 118 ? 4.423 -13.960 49.292 1.00 23.22 150 VAL A N 1
ATOM 1629 C CA . VAL A 1 118 ? 5.162 -15.154 49.672 1.00 24.04 150 VAL A CA 1
ATOM 1630 C C . VAL A 1 118 ? 5.465 -15.963 48.418 1.00 24.46 150 VAL A C 1
ATOM 1631 O O . VAL A 1 118 ? 4.853 -15.777 47.364 1.00 24.15 150 VAL A O 1
ATOM 1644 N N . ASN A 1 119 ? 6.436 -16.861 48.543 1.00 29.90 151 ASN A N 1
ATOM 1645 C CA . ASN A 1 119 ? 6.786 -17.770 47.464 1.00 31.43 151 ASN A CA 1
ATOM 1646 C C . ASN A 1 119 ? 5.900 -19.008 47.517 1.00 39.91 151 ASN A C 1
ATOM 1647 O O . ASN A 1 119 ? 5.324 -19.350 48.551 1.00 45.00 151 ASN A O 1
ATOM 1658 N N . GLU A 1 120 ? 5.793 -19.680 46.377 1.00 46.23 152 GLU A N 1
ATOM 1659 C CA . GLU A 1 120 ? 4.978 -20.882 46.302 1.00 46.23 152 GLU A CA 1
ATOM 1660 C C . GLU A 1 120 ? 5.622 -21.983 47.136 1.00 45.25 152 GLU A C 1
ATOM 1661 O O . GLU A 1 120 ? 6.835 -22.203 47.063 1.00 43.90 152 GLU A O 1
ATOM 1673 N N . GLY A 1 121 ? 4.812 -22.661 47.946 1.00 53.18 153 GLY A N 1
ATOM 1674 C CA . GLY A 1 121 ? 5.276 -23.758 48.767 1.00 57.61 153 GLY A CA 1
ATOM 1675 C C . GLY A 1 121 ? 5.595 -23.394 50.202 1.00 62.29 153 GLY A C 1
ATOM 1676 O O . GLY A 1 121 ? 5.831 -24.299 51.013 1.00 53.80 153 GLY A O 1
ATOM 1680 N N . THR A 1 122 ? 5.607 -22.108 50.544 1.00 33.83 154 THR A N 1
ATOM 1681 C CA . THR A 1 122 ? 5.926 -21.703 51.903 1.00 43.28 154 THR A CA 1
ATOM 1682 C C . THR A 1 122 ? 4.724 -21.913 52.820 1.00 53.84 154 THR A C 1
ATOM 1683 O O . THR A 1 122 ? 3.578 -22.019 52.377 1.00 66.00 154 THR A O 1
ATOM 1694 N N . ASN A 1 123 ? 5.007 -21.978 54.118 1.00 61.43 155 ASN A N 1
ATOM 1695 C CA . ASN A 1 123 ? 3.975 -22.122 55.137 1.00 64.31 155 ASN A CA 1
ATOM 1696 C C . ASN A 1 123 ? 3.545 -20.736 55.603 1.00 67.15 155 ASN A C 1
ATOM 1697 O O . ASN A 1 123 ? 4.370 -19.952 56.084 1.00 82.23 155 ASN A O 1
ATOM 1707 N N . VAL A 1 124 ? 2.260 -20.435 55.446 1.00 37.81 156 VAL A N 1
ATOM 1708 C CA . VAL A 1 124 ? 1.700 -19.138 55.795 1.00 27.32 156 VAL A CA 1
ATOM 1709 C C . VAL A 1 124 ? 0.679 -19.326 56.906 1.00 27.60 156 VAL A C 1
ATOM 1710 O O . VAL A 1 124 ? -0.018 -20.344 56.973 1.00 28.57 156 VAL A O 1
ATOM 1723 N N . THR A 1 125 ? 0.608 -18.337 57.795 1.00 30.16 157 THR A N 1
ATOM 1724 C CA . THR A 1 125 ? -0.397 -18.290 58.850 1.00 30.86 157 THR A CA 1
ATOM 1725 C C . THR A 1 125 ? -0.975 -16.885 58.884 1.00 29.28 157 THR A C 1
ATOM 1726 O O . THR A 1 125 ? -0.245 -15.919 59.131 1.00 27.72 157 THR A O 1
ATOM 1737 N N . LEU A 1 126 ? -2.273 -16.769 58.620 1.00 27.15 158 LEU A N 1
ATOM 1738 C CA . LEU A 1 126 ? -2.970 -15.496 58.724 1.00 23.91 158 LEU A CA 1
ATOM 1739 C C . LEU A 1 126 ? -3.600 -15.374 60.104 1.00 24.11 158 LEU A C 1
ATOM 1740 O O . LEU A 1 126 ? -4.074 -16.362 60.672 1.00 25.00 158 LEU A O 1
ATOM 1756 N N . THR A 1 127 ? -3.605 -14.156 60.638 1.00 24.71 159 THR A N 1
ATOM 1757 C CA . THR A 1 127 ? -4.090 -13.887 61.982 1.00 24.91 159 THR A CA 1
ATOM 1758 C C . THR A 1 127 ? -5.195 -12.843 61.945 1.00 24.07 159 THR A C 1
ATOM 1759 O O . THR A 1 127 ? -5.132 -11.885 61.170 1.00 23.40 159 THR A O 1
ATOM 1770 N N . CYS A 1 128 ? -6.204 -13.040 62.790 1.00 23.04 160 CYS A N 1
ATOM 1771 C CA . CYS A 1 128 ? -7.296 -12.085 62.936 1.00 44.61 160 CYS A CA 1
ATOM 1772 C C . CYS A 1 128 ? -7.800 -12.169 64.367 1.00 22.89 160 CYS A C 1
ATOM 1773 O O . CYS A 1 128 ? -8.199 -13.245 64.819 1.00 23.61 160 CYS A O 1
ATOM 1780 N N . LEU A 1 129 ? -7.780 -11.040 65.069 1.00 22.64 161 LEU A N 1
ATOM 1781 C CA . LEU A 1 129 ? -8.170 -10.974 66.469 1.00 23.09 161 LEU A CA 1
ATOM 1782 C C . LEU A 1 129 ? -9.237 -9.907 66.637 1.00 22.60 161 LEU A C 1
ATOM 1783 O O . LEU A 1 129 ? -9.124 -8.812 66.078 1.00 22.14 161 LEU A O 1
ATOM 1799 N N . ALA A 1 130 ? -10.270 -10.225 67.413 1.00 22.89 162 ALA A N 1
ATOM 1800 C CA . ALA A 1 130 ? -11.404 -9.330 67.575 1.00 22.57 162 ALA A CA 1
ATOM 1801 C C . ALA A 1 130 ? -11.941 -9.420 68.995 1.00 23.09 162 ALA A C 1
ATOM 1802 O O . ALA A 1 130 ? -11.876 -10.472 69.638 1.00 23.75 162 ALA A O 1
ATOM 1809 N N . THR A 1 131 ? -12.471 -8.298 69.474 1.00 22.95 163 THR A N 1
ATOM 1810 C CA . THR A 1 131 ? -13.161 -8.228 70.749 1.00 23.40 163 THR A CA 1
ATOM 1811 C C . THR A 1 131 ? -14.666 -8.221 70.502 1.00 23.29 163 THR A C 1
ATOM 1812 O O . THR A 1 131 ? -15.136 -8.231 69.364 1.00 27.70 163 THR A O 1
ATOM 1823 N N . GLY A 1 132 ? -15.424 -8.196 71.578 1.00 23.98 164 GLY A N 1
ATOM 1824 C CA . GLY A 1 132 ? -16.871 -8.191 71.495 1.00 23.83 164 GLY A CA 1
ATOM 1825 C C . GLY A 1 132 ? -17.476 -8.950 72.658 1.00 24.55 164 GLY A C 1
ATOM 1826 O O . GLY A 1 132 ? -16.877 -9.847 73.242 1.00 25.08 164 GLY A O 1
ATOM 1830 N N . LYS A 1 133 ? -18.706 -8.580 72.995 1.00 33.21 165 LYS A N 1
ATOM 1831 C CA . LYS A 1 133 ? -19.422 -9.148 74.136 1.00 32.17 165 LYS A CA 1
ATOM 1832 C C . LYS A 1 133 ? -20.793 -9.612 73.663 1.00 26.37 165 LYS A C 1
ATOM 1833 O O . LYS A 1 133 ? -21.653 -8.763 73.352 1.00 25.83 165 LYS A O 1
ATOM 1852 N N . PRO A 1 134 ? -21.051 -10.929 73.578 1.00 26.78 166 PRO A N 1
ATOM 1853 C CA . PRO A 1 134 ? -20.160 -12.055 73.890 1.00 27.33 166 PRO A CA 1
ATOM 1854 C C . PRO A 1 134 ? -18.957 -12.131 72.960 1.00 26.71 166 PRO A C 1
ATOM 1855 O O . PRO A 1 134 ? -18.961 -11.494 71.907 1.00 25.95 166 PRO A O 1
ATOM 1866 N N . GLU A 1 135 ? -17.942 -12.896 73.351 1.00 50.20 167 GLU A N 1
ATOM 1867 C CA . GLU A 1 135 ? -16.751 -13.011 72.526 1.00 52.71 167 GLU A CA 1
ATOM 1868 C C . GLU A 1 135 ? -17.139 -13.494 71.130 1.00 40.73 167 GLU A C 1
ATOM 1869 O O . GLU A 1 135 ? -17.944 -14.423 70.996 1.00 40.50 167 GLU A O 1
ATOM 1881 N N . PRO A 1 136 ? -16.600 -12.891 70.075 1.00 36.23 168 PRO A N 1
ATOM 1882 C CA . PRO A 1 136 ? -17.077 -13.197 68.726 1.00 33.69 168 PRO A CA 1
ATOM 1883 C C . PRO A 1 136 ? -16.427 -14.441 68.142 1.00 30.21 168 PRO A C 1
ATOM 1884 O O . PRO A 1 136 ? -15.326 -14.846 68.519 1.00 31.64 168 PRO A O 1
ATOM 1895 N N . SER A 1 137 ? -17.147 -15.047 67.201 1.00 29.95 169 SER A N 1
ATOM 1896 C CA . SER A 1 137 ? -16.621 -16.140 66.396 1.00 34.55 169 SER A CA 1
ATOM 1897 C C . SER A 1 137 ? -15.970 -15.561 65.149 1.00 36.98 169 SER A C 1
ATOM 1898 O O . SER A 1 137 ? -16.565 -14.725 64.461 1.00 41.61 169 SER A O 1
ATOM 1906 N N . ILE A 1 138 ? -14.749 -16.002 64.864 1.00 36.25 170 ILE A N 1
ATOM 1907 C CA . ILE A 1 138 ? -13.936 -15.453 63.786 1.00 31.43 170 ILE A CA 1
ATOM 1908 C C . ILE A 1 138 ? -13.907 -16.467 62.651 1.00 32.30 170 ILE A C 1
ATOM 1909 O O . ILE A 1 138 ? -13.435 -17.597 62.831 1.00 33.32 170 ILE A O 1
ATOM 1925 N N . SER A 1 139 ? -14.408 -16.065 61.485 1.00 49.39 171 SER A N 1
ATOM 1926 C CA . SER A 1 139 ? -14.470 -16.928 60.314 1.00 50.48 171 SER A CA 1
ATOM 1927 C C . SER A 1 139 ? -13.502 -16.425 59.254 1.00 49.37 171 SER A C 1
ATOM 1928 O O . SER A 1 139 ? -13.457 -15.224 58.964 1.00 48.98 171 SER A O 1
ATOM 1936 N N . TRP A 1 140 ? -12.735 -17.345 58.679 1.00 27.93 172 TRP A N 1
ATOM 1937 C CA . TRP A 1 140 ? -11.841 -17.051 57.570 1.00 27.32 172 TRP A CA 1
ATOM 1938 C C . TRP A 1 140 ? -12.456 -17.561 56.275 1.00 28.38 172 TRP A C 1
ATOM 1939 O O . TRP A 1 140 ? -13.049 -18.644 56.242 1.00 29.93 172 TRP A O 1
ATOM 1960 N N . ARG A 1 141 ? -12.310 -16.781 55.207 1.00 27.05 173 ARG A N 1
ATOM 1961 C CA . ARG A 1 141 ? -12.924 -17.124 53.931 1.00 28.84 173 ARG A CA 1
ATOM 1962 C C . ARG A 1 141 ? -12.040 -16.630 52.797 1.00 27.53 173 ARG A C 1
ATOM 1963 O O . ARG A 1 141 ? -11.574 -15.488 52.823 1.00 26.26 173 ARG A O 1
ATOM 1984 N N . HIS A 1 142 ? -11.810 -17.494 51.812 1.00 31.13 174 HIS A N 1
ATOM 1985 C CA . HIS A 1 142 ? -11.069 -17.136 50.610 1.00 30.50 174 HIS A CA 1
ATOM 1986 C C . HIS A 1 142 ? -12.070 -16.748 49.530 1.00 29.17 174 HIS A C 1
ATOM 1987 O O . HIS A 1 142 ? -12.887 -17.575 49.110 1.00 30.87 174 HIS A O 1
ATOM 2001 N N . ILE A 1 143 ? -12.007 -15.495 49.084 1.00 28.36 175 ILE A N 1
ATOM 2002 C CA . ILE A 1 143 ? -12.928 -15.006 48.065 1.00 29.45 175 ILE A CA 1
ATOM 2003 C C . ILE A 1 143 ? -12.392 -15.438 46.708 1.00 30.22 175 ILE A C 1
ATOM 2004 O O . ILE A 1 143 ? -11.615 -14.716 46.072 1.00 29.50 175 ILE A O 1
ATOM 2020 N N . SER A 1 144 ? -12.812 -16.619 46.254 1.00 34.77 176 SER A N 1
ATOM 2021 C CA . SER A 1 144 ? -12.335 -17.179 45.010 1.00 43.76 176 SER A CA 1
ATOM 2022 C C . SER A 1 144 ? -13.405 -18.104 44.454 1.00 44.41 176 SER A C 1
ATOM 2023 O O . SER A 1 144 ? -14.094 -18.776 45.236 1.00 43.62 176 SER A O 1
ATOM 2031 N N . PRO A 1 145 ? -13.577 -18.160 43.130 1.00 53.66 177 PRO A N 1
ATOM 2032 C CA . PRO A 1 145 ? -14.556 -19.105 42.571 1.00 60.80 177 PRO A CA 1
ATOM 2033 C C . PRO A 1 145 ? -14.326 -20.534 43.030 1.00 62.92 177 PRO A C 1
ATOM 2034 O O . PRO A 1 145 ? -15.289 -21.250 43.332 1.00 63.63 177 PRO A O 1
ATOM 2045 N N . SER A 1 146 ? -13.069 -20.964 43.098 1.00 92.49 178 SER A N 1
ATOM 2046 C CA . SER A 1 146 ? -12.706 -22.321 43.495 1.00 86.39 178 SER A CA 1
ATOM 2047 C C . SER A 1 146 ? -11.965 -22.240 44.824 1.00 83.48 178 SER A C 1
ATOM 2048 O O . SER A 1 146 ? -10.755 -22.000 44.857 1.00 68.16 178 SER A O 1
ATOM 2056 N N . ALA A 1 147 ? -12.696 -22.441 45.918 1.00 48.90 179 ALA A N 1
ATOM 2057 C CA . ALA A 1 147 ? -12.105 -22.412 47.248 1.00 46.13 179 ALA A CA 1
ATOM 2058 C C . ALA A 1 147 ? -13.033 -23.132 48.213 1.00 58.37 179 ALA A C 1
ATOM 2059 O O . ALA A 1 147 ? -14.247 -23.187 48.003 1.00 76.89 179 ALA A O 1
ATOM 2066 N N . LYS A 1 148 ? -12.445 -23.682 49.273 1.00 97.41 180 LYS A N 1
ATOM 2067 C CA . LYS A 1 148 ? -13.191 -24.398 50.294 1.00 95.33 180 LYS A CA 1
ATOM 2068 C C . LYS A 1 148 ? -13.125 -23.638 51.608 1.00 99.38 180 LYS A C 1
ATOM 2069 O O . LYS A 1 148 ? -12.026 -23.256 52.033 1.00 106.29 180 LYS A O 1
ATOM 2088 N N . PRO A 1 149 ? -14.261 -23.387 52.279 1.00 99.99 181 PRO A N 1
ATOM 2089 C CA . PRO A 1 149 ? -14.214 -22.634 53.541 1.00 95.05 181 PRO A CA 1
ATOM 2090 C C . PRO A 1 149 ? -13.263 -23.246 54.557 1.00 89.90 181 PRO A C 1
ATOM 2091 O O . PRO A 1 149 ? -12.842 -24.399 54.412 1.00 93.68 181 PRO A O 1
ATOM 2102 N N . PHE A 1 150 ? -12.919 -22.477 55.588 1.00 34.33 182 PHE A N 1
ATOM 2103 C CA . PHE A 1 150 ? -11.987 -22.908 56.619 1.00 34.22 182 PHE A CA 1
ATOM 2104 C C . PHE A 1 150 ? -12.653 -22.832 57.986 1.00 39.65 182 PHE A C 1
ATOM 2105 O O . PHE A 1 150 ? -13.490 -21.960 58.242 1.00 33.63 182 PHE A O 1
ATOM 2122 N N . GLU A 1 151 ? -12.267 -23.758 58.864 1.00 66.87 183 GLU A N 1
ATOM 2123 C CA . GLU A 1 151 ? -12.807 -23.777 60.216 1.00 70.43 183 GLU A CA 1
ATOM 2124 C C . GLU A 1 151 ? -12.629 -22.415 60.872 1.00 61.01 183 GLU A C 1
ATOM 2125 O O . GLU A 1 151 ? -11.655 -21.701 60.619 1.00 55.13 183 GLU A O 1
ATOM 2137 N N . ASN A 1 152 ? -13.589 -22.051 61.717 1.00 45.01 184 ASN A N 1
ATOM 2138 C CA . ASN A 1 152 ? -13.476 -20.807 62.459 1.00 46.07 184 ASN A CA 1
ATOM 2139 C C . ASN A 1 152 ? -12.219 -20.830 63.323 1.00 41.45 184 ASN A C 1
ATOM 2140 O O . ASN A 1 152 ? -11.679 -21.887 63.661 1.00 40.77 184 ASN A O 1
ATOM 2151 N N . GLY A 1 153 ? -11.755 -19.649 63.676 1.00 53.15 185 GLY A N 1
ATOM 2152 C CA . GLY A 1 153 ? -10.561 -19.506 64.484 1.00 47.48 185 GLY A CA 1
ATOM 2153 C C . GLY A 1 153 ? -9.841 -18.221 64.135 1.00 40.16 185 GLY A C 1
ATOM 2154 O O . GLY A 1 153 ? -9.936 -17.690 63.032 1.00 45.38 185 GLY A O 1
ATOM 2158 N N . GLN A 1 154 ? -9.098 -17.701 65.113 1.00 32.87 186 GLN A N 1
ATOM 2159 C CA . GLN A 1 154 ? -8.325 -16.488 64.885 1.00 30.69 186 GLN A CA 1
ATOM 2160 C C . GLN A 1 154 ? -7.259 -16.692 63.819 1.00 29.65 186 GLN A C 1
ATOM 2161 O O . GLN A 1 154 ? -6.915 -15.749 63.098 1.00 29.00 186 GLN A O 1
ATOM 2175 N N . TYR A 1 155 ? -6.734 -17.906 63.698 1.00 31.59 187 TYR A N 1
ATOM 2176 C CA . TYR A 1 155 ? -5.584 -18.187 62.853 1.00 32.20 187 TYR A CA 1
ATOM 2177 C C . TYR A 1 155 ? -5.986 -19.095 61.701 1.00 32.56 187 TYR A C 1
ATOM 2178 O O . TYR A 1 155 ? -6.688 -20.093 61.905 1.00 37.30 187 TYR A O 1
ATOM 2196 N N . LEU A 1 156 ? -5.534 -18.746 60.498 1.00 27.13 188 LEU A N 1
ATOM 2197 C CA . LEU A 1 156 ? -5.721 -19.559 59.302 1.00 27.75 188 LEU A CA 1
ATOM 2198 C C . LEU A 1 156 ? -4.351 -20.055 58.862 1.00 28.23 188 LEU A C 1
ATOM 2199 O O . LEU A 1 156 ? -3.536 -19.275 58.357 1.00 27.23 188 LEU A O 1
ATOM 2215 N N . ASP A 1 157 ? -4.102 -21.347 59.045 1.00 38.00 189 ASP A N 1
ATOM 2216 C CA . ASP A 1 157 ? -2.837 -21.952 58.659 1.00 39.49 189 ASP A CA 1
ATOM 2217 C C . ASP A 1 157 ? -2.941 -22.463 57.228 1.00 40.73 189 ASP A C 1
ATOM 2218 O O . ASP A 1 157 ? -3.906 -23.148 56.876 1.00 40.50 189 ASP A O 1
ATOM 2227 N N . ILE A 1 158 ? -1.948 -22.124 56.409 1.00 41.75 190 ILE A N 1
ATOM 2228 C CA . ILE A 1 158 ? -1.897 -22.520 55.004 1.00 38.03 190 ILE A CA 1
ATOM 2229 C C . ILE A 1 158 ? -0.525 -23.135 54.772 1.00 38.31 190 ILE A C 1
ATOM 2230 O O . ILE A 1 158 ? 0.449 -22.418 54.516 1.00 36.18 190 ILE A O 1
ATOM 2246 N N . TYR A 1 159 ? -0.439 -24.459 54.854 1.00 33.51 191 TYR A N 1
ATOM 2247 C CA . TYR A 1 159 ? 0.809 -25.164 54.609 1.00 34.70 191 TYR A CA 1
ATOM 2248 C C . TYR A 1 159 ? 0.954 -25.427 53.115 1.00 34.76 191 TYR A C 1
ATOM 2249 O O . TYR A 1 159 ? -0.009 -25.809 52.444 1.00 35.22 191 TYR A O 1
ATOM 2267 N N . GLY A 1 160 ? 2.164 -25.216 52.601 1.00 38.54 192 GLY A N 1
ATOM 2268 C CA . GLY A 1 160 ? 2.434 -25.391 51.186 1.00 38.85 192 GLY A CA 1
ATOM 2269 C C . GLY A 1 160 ? 1.486 -24.604 50.305 1.00 39.31 192 GLY A C 1
ATOM 2270 O O . GLY A 1 160 ? 0.700 -25.186 49.553 1.00 41.79 192 GLY A O 1
ATOM 2274 N N . ILE A 1 161 ? 1.550 -23.275 50.390 1.00 31.87 193 ILE A N 1
ATOM 2275 C CA . ILE A 1 161 ? 0.623 -22.427 49.649 1.00 29.94 193 ILE A CA 1
ATOM 2276 C C . ILE A 1 161 ? 0.926 -22.516 48.161 1.00 30.60 193 ILE A C 1
ATOM 2277 O O . ILE A 1 161 ? 2.082 -22.391 47.736 1.00 32.94 193 ILE A O 1
ATOM 2293 N N . THR A 1 162 ? -0.114 -22.722 47.360 1.00 40.94 194 THR A N 1
ATOM 2294 C CA . THR A 1 162 ? 0.009 -22.835 45.915 1.00 40.64 194 THR A CA 1
ATOM 2295 C C . THR A 1 162 ? -0.391 -21.528 45.239 1.00 41.03 194 THR A C 1
ATOM 2296 O O . THR A 1 162 ? -1.048 -20.668 45.829 1.00 41.81 194 THR A O 1
ATOM 2307 N N . ARG A 1 163 ? 0.012 -21.396 43.974 1.00 33.63 195 ARG A N 1
ATOM 2308 C CA . ARG A 1 163 ? -0.336 -20.201 43.212 1.00 33.05 195 ARG A CA 1
ATOM 2309 C C . ARG A 1 163 ? -1.845 -20.009 43.139 1.00 33.86 195 ARG A C 1
ATOM 2310 O O . ARG A 1 163 ? -2.321 -18.875 43.005 1.00 30.16 195 ARG A O 1
ATOM 2331 N N . ASP A 1 164 ? -2.609 -21.097 43.220 1.00 44.47 196 ASP A N 1
ATOM 2332 C CA . ASP A 1 164 ? -4.060 -21.018 43.158 1.00 44.96 196 ASP A CA 1
ATOM 2333 C C . ASP A 1 164 ? -4.681 -20.516 44.455 1.00 45.86 196 ASP A C 1
ATOM 2334 O O . ASP A 1 164 ? -5.863 -20.154 44.456 1.00 51.95 196 ASP A O 1
ATOM 2343 N N . GLN A 1 165 ? -3.920 -20.480 45.546 1.00 38.29 197 GLN A N 1
ATOM 2344 C CA . GLN A 1 165 ? -4.415 -20.034 46.840 1.00 36.59 197 GLN A CA 1
ATOM 2345 C C . GLN A 1 165 ? -4.163 -18.552 47.090 1.00 35.26 197 GLN A C 1
ATOM 2346 O O . GLN A 1 165 ? -4.392 -18.077 48.207 1.00 35.44 197 GLN A O 1
ATOM 2360 N N . ALA A 1 166 ? -3.684 -17.819 46.089 1.00 26.63 198 ALA A N 1
ATOM 2361 C CA . ALA A 1 166 ? -3.494 -16.386 46.222 1.00 25.38 198 ALA A CA 1
ATOM 2362 C C . ALA A 1 166 ? -4.831 -15.662 46.078 1.00 25.51 198 ALA A C 1
ATOM 2363 O O . ALA A 1 166 ? -5.858 -16.257 45.739 1.00 26.60 198 ALA A O 1
ATOM 2370 N N . GLY A 1 167 ? -4.812 -14.358 46.348 1.00 24.62 199 GLY A N 1
ATOM 2371 C CA . GLY A 1 167 ? -5.995 -13.539 46.167 1.00 46.50 199 GLY A CA 1
ATOM 2372 C C . GLY A 1 167 ? -6.484 -12.816 47.405 1.00 24.18 199 GLY A C 1
ATOM 2373 O O . GLY A 1 167 ? -5.704 -12.175 48.114 1.00 23.28 199 GLY A O 1
ATOM 2377 N N . GLU A 1 168 ? -7.783 -12.919 47.670 1.00 33.72 200 GLU A N 1
ATOM 2378 C CA . GLU A 1 168 ? -8.470 -12.120 48.678 1.00 34.61 200 GLU A CA 1
ATOM 2379 C C . GLU A 1 168 ? -8.945 -13.024 49.806 1.00 24.66 200 GLU A C 1
ATOM 2380 O O . GLU A 1 168 ? -9.750 -13.934 49.578 1.00 25.71 200 GLU A O 1
ATOM 2392 N N . TYR A 1 169 ? -8.463 -12.763 51.018 1.00 23.53 201 TYR A N 1
ATOM 2393 C CA . TYR A 1 169 ? -8.892 -13.486 52.208 1.00 23.67 201 TYR A CA 1
ATOM 2394 C C . TYR A 1 169 ? -9.671 -12.548 53.119 1.00 23.27 201 TYR A C 1
ATOM 2395 O O . TYR A 1 169 ? -9.242 -11.417 53.369 1.00 35.06 201 TYR A O 1
ATOM 2413 N N . GLU A 1 170 ? -10.814 -13.023 53.604 1.00 23.91 202 GLU A N 1
ATOM 2414 C CA . GLU A 1 170 ? -11.744 -12.229 54.393 1.00 23.74 202 GLU A CA 1
ATOM 2415 C C . G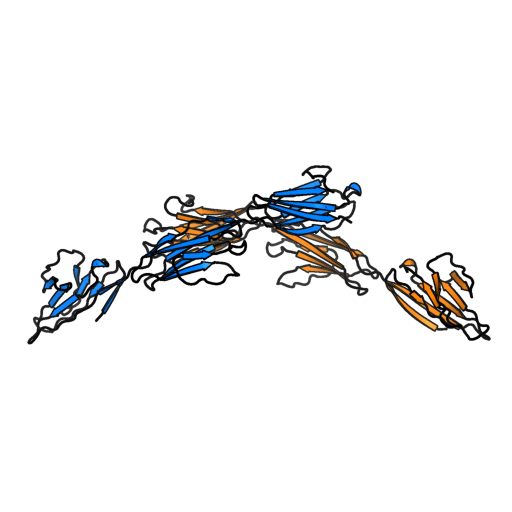LU A 1 170 ? -11.829 -12.793 55.800 1.00 23.65 202 GLU A C 1
ATOM 2416 O O . GLU A 1 170 ? -12.103 -13.985 55.977 1.00 24.46 202 GLU A O 1
ATOM 2428 N N . CYS A 1 171 ? -11.586 -11.945 56.793 1.00 26.46 203 CYS A N 1
ATOM 2429 C CA . CYS A 1 171 ? -11.863 -12.275 58.183 1.00 26.49 203 CYS A CA 1
ATOM 2430 C C . CYS A 1 171 ? -13.186 -11.634 58.573 1.00 26.69 203 CYS A C 1
ATOM 2431 O O . CYS A 1 171 ? -13.375 -10.428 58.385 1.00 26.33 203 CYS A O 1
ATOM 2438 N N . SER A 1 172 ? -14.103 -12.442 59.097 1.00 23.88 204 SER A N 1
ATOM 2439 C CA . SER A 1 172 ? -15.405 -11.967 59.548 1.00 24.24 204 SER A CA 1
ATOM 2440 C C . SER A 1 172 ? -15.586 -12.386 60.999 1.00 24.31 204 SER A C 1
ATOM 2441 O O . SER A 1 172 ? -15.552 -13.581 61.312 1.00 25.03 204 SER A O 1
ATOM 2449 N N . ALA A 1 173 ? -15.777 -11.406 61.877 1.00 23.76 205 ALA A N 1
ATOM 2450 C CA . ALA A 1 173 ? -15.966 -11.643 63.304 1.00 23.86 205 ALA A CA 1
ATOM 2451 C C . ALA A 1 173 ? -17.382 -11.220 63.674 1.00 25.03 205 ALA A C 1
ATOM 2452 O O . ALA A 1 173 ? -17.716 -10.032 63.609 1.00 23.96 205 ALA A O 1
ATOM 2459 N N . GLU A 1 174 ? -18.213 -12.191 64.046 1.00 43.73 206 GLU A N 1
ATOM 2460 C CA . GLU A 1 174 ? -19.607 -11.940 64.378 1.00 48.58 206 GLU A CA 1
ATOM 2461 C C . GLU A 1 174 ? -19.928 -12.510 65.752 1.00 39.82 206 GLU A C 1
ATOM 2462 O O . GLU A 1 174 ? -19.335 -13.501 66.187 1.00 43.89 206 GLU A O 1
ATOM 2474 N N . ASN A 1 175 ? -20.881 -11.864 66.434 1.00 51.30 207 ASN A N 1
ATOM 2475 C CA . ASN A 1 175 ? -21.414 -12.392 67.685 1.00 56.92 207 ASN A CA 1
ATOM 2476 C C . ASN A 1 175 ? -22.923 -12.187 67.784 1.00 69.59 207 ASN A C 1
ATOM 2477 O O . ASN A 1 175 ? -23.473 -12.225 68.891 1.00 75.94 207 ASN A O 1
ATOM 2488 N N . ASP A 1 176 ? -23.600 -11.966 66.657 1.00 56.50 208 ASP A N 1
ATOM 2489 C CA . ASP A 1 176 ? -25.041 -11.750 66.566 1.00 53.66 208 ASP A CA 1
ATOM 2490 C C . ASP A 1 176 ? -25.482 -10.443 67.208 1.00 43.89 208 ASP A C 1
ATOM 2491 O O . ASP A 1 176 ? -26.684 -10.239 67.414 1.00 45.32 208 ASP A O 1
ATOM 2500 N N . VAL A 1 177 ? -24.550 -9.547 67.520 1.00 35.20 209 VAL A N 1
ATOM 2501 C CA . VAL A 1 177 ? -24.856 -8.229 68.068 1.00 36.92 209 VAL A CA 1
ATOM 2502 C C . VAL A 1 177 ? -24.537 -7.197 66.997 1.00 41.59 209 VAL A C 1
ATOM 2503 O O . VAL A 1 177 ? -23.386 -7.087 66.553 1.00 40.24 209 VAL A O 1
ATOM 2516 N N . SER A 1 178 ? -25.546 -6.437 66.591 1.00 44.25 210 SER A N 1
ATOM 2517 C CA . SER A 1 178 ? -25.370 -5.431 65.538 1.00 46.00 210 SER A CA 1
ATOM 2518 C C . SER A 1 178 ? -24.859 -6.153 64.289 1.00 42.74 210 SER A C 1
ATOM 2519 O O . SER A 1 178 ? -25.224 -7.307 64.033 1.00 40.86 210 SER A O 1
ATOM 2527 N N . PHE A 1 179 ? -24.014 -5.491 63.510 1.00 77.41 211 PHE A N 1
ATOM 2528 C CA . PHE A 1 179 ? -23.488 -6.103 62.303 1.00 86.38 211 PHE A CA 1
ATOM 2529 C C . PHE A 1 179 ? -22.053 -6.565 62.519 1.00 82.43 211 PHE A C 1
ATOM 2530 O O . PHE A 1 179 ? -21.317 -5.981 63.321 1.00 83.50 211 PHE A O 1
ATOM 2547 N N . PRO A 1 180 ? -21.628 -7.615 61.824 1.00 36.25 212 PRO A N 1
ATOM 2548 C CA . PRO A 1 180 ? -20.289 -8.157 62.056 1.00 25.37 212 PRO A CA 1
ATOM 2549 C C . PRO A 1 180 ? -19.205 -7.311 61.411 1.00 31.99 212 PRO A C 1
ATOM 2550 O O . PRO A 1 180 ? -19.407 -6.671 60.375 1.00 29.72 212 PRO A O 1
ATOM 2561 N N . ASP A 1 181 ? -18.041 -7.311 62.054 1.00 43.72 213 ASP A N 1
ATOM 2562 C CA . ASP A 1 181 ? -16.876 -6.630 61.514 1.00 46.03 213 ASP A CA 1
ATOM 2563 C C . ASP A 1 181 ? -16.205 -7.523 60.481 1.00 45.65 213 ASP A C 1
ATOM 2564 O O . ASP A 1 181 ? -16.073 -8.735 60.680 1.00 23.15 213 ASP A O 1
ATOM 2573 N N . VAL A 1 182 ? -15.788 -6.922 59.368 1.00 32.38 214 VAL A N 1
ATOM 2574 C CA . VAL A 1 182 ? -15.217 -7.662 58.248 1.00 29.89 214 VAL A CA 1
ATOM 2575 C C . VAL A 1 182 ? -13.994 -6.907 57.749 1.00 26.51 214 VAL A C 1
ATOM 2576 O O . VAL A 1 182 ? -14.103 -5.747 57.336 1.00 25.01 214 VAL A O 1
ATOM 2589 N N . ARG A 1 183 ? -12.838 -7.564 57.780 1.00 26.68 215 ARG A N 1
ATOM 2590 C CA . ARG A 1 183 ? -11.599 -7.029 57.238 1.00 21.77 215 ARG A CA 1
ATOM 2591 C C . ARG A 1 183 ? -11.020 -8.038 56.258 1.00 21.80 215 ARG A C 1
ATOM 2592 O O . ARG A 1 183 ? -11.394 -9.214 56.256 1.00 22.08 215 ARG A O 1
ATOM 2613 N N . LYS A 1 184 ? -10.107 -7.569 55.410 1.00 21.69 216 LYS A N 1
ATOM 2614 C CA . LYS A 1 184 ? -9.577 -8.385 54.329 1.00 21.82 216 LYS A CA 1
ATOM 2615 C C . LYS A 1 184 ? -8.056 -8.331 54.314 1.00 21.35 216 LYS A C 1
ATOM 2616 O O . LYS A 1 184 ? -7.435 -7.432 54.886 1.00 37.39 216 LYS A O 1
ATOM 2635 N N . VAL A 1 185 ? -7.466 -9.322 53.647 1.00 21.42 217 VAL A N 1
ATOM 2636 C CA . VAL A 1 185 ? -6.019 -9.468 53.537 1.00 105.40 217 VAL A CA 1
ATOM 2637 C C . VAL A 1 185 ? -5.681 -9.884 52.114 1.00 21.44 217 VAL A C 1
ATOM 2638 O O . VAL A 1 185 ? -6.329 -10.775 51.553 1.00 21.90 217 VAL A O 1
ATOM 2651 N N . LYS A 1 186 ? -4.673 -9.244 51.528 1.00 21.64 218 LYS A N 1
ATOM 2652 C CA . LYS A 1 186 ? -4.231 -9.550 50.173 1.00 21.93 218 LYS A CA 1
ATOM 2653 C C . LYS A 1 186 ? -2.997 -10.438 50.241 1.00 21.82 218 LYS A C 1
ATOM 2654 O O . LYS A 1 186 ? -1.960 -10.025 50.770 1.00 21.61 218 LYS A O 1
ATOM 2673 N N . VAL A 1 187 ? -3.109 -11.648 49.703 1.00 21.89 219 VAL A N 1
ATOM 2674 C CA . VAL A 1 187 ? -2.012 -12.607 49.672 1.00 22.05 219 VAL A CA 1
ATOM 2675 C C . VAL A 1 187 ? -1.574 -12.777 48.224 1.00 22.38 219 VAL A C 1
ATOM 2676 O O . VAL A 1 187 ? -2.375 -13.169 47.366 1.00 22.90 219 VAL A O 1
ATOM 2689 N N . VAL A 1 188 ? -0.308 -12.468 47.952 1.00 22.23 220 VAL A N 1
ATOM 2690 C CA . VAL A 1 188 ? 0.299 -12.651 46.639 1.00 22.56 220 VAL A CA 1
ATOM 2691 C C . VAL A 1 188 ? 1.272 -13.816 46.733 1.00 22.90 220 VAL A C 1
ATOM 2692 O O . VAL A 1 188 ? 2.155 -13.825 47.598 1.00 22.80 220 VAL A O 1
ATOM 2705 N N . VAL A 1 189 ? 1.109 -14.797 45.851 1.00 28.35 221 VAL A N 1
ATOM 2706 C CA . VAL A 1 189 ? 1.926 -16.005 45.842 1.00 29.49 221 VAL A CA 1
ATOM 2707 C C . VAL A 1 189 ? 2.811 -15.957 44.604 1.00 28.49 221 VAL A C 1
ATOM 2708 O O . VAL A 1 189 ? 2.316 -16.011 43.471 1.00 28.86 221 VAL A O 1
ATOM 2721 N N . ASN A 1 190 ? 4.121 -15.858 44.816 1.00 25.22 222 ASN A N 1
ATOM 2722 C CA . ASN A 1 190 ? 5.076 -15.888 43.720 1.00 25.52 222 ASN A CA 1
ATOM 2723 C C . ASN A 1 190 ? 5.385 -17.323 43.307 1.00 26.48 222 ASN A C 1
ATOM 2724 O O . ASN A 1 190 ? 5.419 -18.238 44.134 1.00 27.01 222 ASN A O 1
ATOM 2735 N N . PHE A 1 191 ? 5.622 -17.509 42.009 1.00 38.90 223 PHE A N 1
ATOM 2736 C CA . PHE A 1 191 ? 5.967 -18.819 41.475 1.00 39.37 223 PHE A CA 1
ATOM 2737 C C . PHE A 1 191 ? 6.756 -18.636 40.189 1.00 39.15 223 PHE A C 1
ATOM 2738 O O . PHE A 1 191 ? 6.651 -17.609 39.513 1.00 38.06 223 PHE A O 1
ATOM 2755 N N . ALA A 1 192 ? 7.556 -19.651 39.861 1.00 38.69 224 ALA A N 1
ATOM 2756 C CA . ALA A 1 192 ? 8.346 -19.612 38.642 1.00 38.76 224 ALA A CA 1
ATOM 2757 C C . ALA A 1 192 ? 7.434 -19.612 37.416 1.00 36.80 224 ALA A C 1
ATOM 2758 O O . ALA A 1 192 ? 6.348 -20.198 37.437 1.00 35.79 224 ALA A O 1
ATOM 2765 N N . PRO A 1 193 ? 7.862 -18.974 36.327 1.00 36.44 225 PRO A N 1
ATOM 2766 C CA . PRO A 1 193 ? 6.960 -18.780 35.188 1.00 34.75 225 PRO A CA 1
ATOM 2767 C C . PRO A 1 193 ? 6.668 -20.073 34.444 1.00 34.75 225 PRO A C 1
ATOM 2768 O O . PRO A 1 193 ? 7.457 -21.022 34.452 1.00 36.18 225 PRO A O 1
ATOM 2779 N N . THR A 1 194 ? 5.514 -20.087 33.778 1.00 53.45 226 THR A N 1
ATOM 2780 C CA . THR A 1 194 ? 5.040 -21.237 33.020 1.00 56.18 226 THR A CA 1
ATOM 2781 C C . THR A 1 194 ? 4.516 -20.754 31.677 1.00 57.96 226 THR A C 1
ATOM 2782 O O . THR A 1 194 ? 3.676 -19.851 31.627 1.00 57.00 226 THR A O 1
ATOM 2793 N N . ILE A 1 195 ? 5.014 -21.348 30.596 1.00 33.07 227 ILE A N 1
ATOM 2794 C CA . ILE A 1 195 ? 4.576 -21.006 29.246 1.00 34.53 227 ILE A CA 1
ATOM 2795 C C . ILE A 1 195 ? 3.391 -21.901 28.894 1.00 32.02 227 ILE A C 1
ATOM 2796 O O . ILE A 1 195 ? 3.560 -23.090 28.615 1.00 32.97 227 ILE A O 1
ATOM 2812 N N . GLN A 1 196 ? 2.187 -21.323 28.897 1.00 49.62 228 GLN A N 1
ATOM 2813 C CA . GLN A 1 196 ? 0.980 -22.109 28.674 1.00 53.68 228 GLN A CA 1
ATOM 2814 C C . GLN A 1 196 ? 0.757 -22.449 27.205 1.00 48.43 228 GLN A C 1
ATOM 2815 O O . GLN A 1 196 ? 0.188 -23.503 26.903 1.00 49.64 228 GLN A O 1
ATOM 2829 N N . GLU A 1 197 ? 1.183 -21.585 26.285 1.00 51.59 229 GLU A N 1
ATOM 2830 C CA . GLU A 1 197 ? 0.896 -21.804 24.875 1.00 52.02 229 GLU A CA 1
ATOM 2831 C C . GLU A 1 197 ? 1.913 -21.072 24.014 1.00 52.42 229 GLU A C 1
ATOM 2832 O O . GLU A 1 197 ? 2.440 -20.026 24.400 1.00 48.35 229 GLU A O 1
ATOM 2844 N N . ILE A 1 198 ? 2.177 -21.642 22.838 1.00 49.84 230 ILE A N 1
ATOM 2845 C CA . ILE A 1 198 ? 2.983 -20.996 21.808 1.00 52.06 230 ILE A CA 1
ATOM 2846 C C . ILE A 1 198 ? 2.449 -21.453 20.455 1.00 50.28 230 ILE A C 1
ATOM 2847 O O . ILE A 1 198 ? 2.473 -22.647 20.138 1.00 54.53 230 ILE A O 1
ATOM 2863 N N . LYS A 1 199 ? 1.953 -20.512 19.654 1.00 44.49 231 LYS A N 1
ATOM 2864 C CA . LYS A 1 199 ? 1.247 -20.846 18.423 1.00 50.75 231 LYS A CA 1
ATOM 2865 C C . LYS A 1 199 ? 1.652 -19.888 17.315 1.00 50.99 231 LYS A C 1
ATOM 2866 O O . LYS A 1 199 ? 1.687 -18.671 17.520 1.00 50.80 231 LYS A O 1
ATOM 2885 N N . SER A 1 200 ? 1.949 -20.443 16.144 1.00 55.41 232 SER A N 1
ATOM 2886 C CA . SER A 1 200 ? 2.253 -19.673 14.949 1.00 54.17 232 SER A CA 1
ATOM 2887 C C . SER A 1 200 ? 1.075 -19.729 13.987 1.00 59.83 232 SER A C 1
ATOM 2888 O O . SER A 1 200 ? 0.254 -20.650 14.023 1.00 59.87 232 SER A O 1
ATOM 2896 N N . GLY A 1 201 ? 1.003 -18.730 13.121 1.00 57.88 233 GLY A N 1
ATOM 2897 C CA . GLY A 1 201 ? -0.050 -18.627 12.128 1.00 60.25 233 GLY A CA 1
ATOM 2898 C C . GLY A 1 201 ? 0.377 -19.197 10.793 1.00 57.87 233 GLY A C 1
ATOM 2899 O O . GLY A 1 201 ? 1.101 -20.197 10.725 1.00 55.01 233 GLY A O 1
ATOM 2903 N N . THR A 1 202 ? -0.075 -18.554 9.720 1.00 72.86 234 THR A N 1
ATOM 2904 C CA . THR A 1 202 ? 0.271 -18.986 8.373 1.00 76.18 234 THR A CA 1
ATOM 2905 C C . THR A 1 202 ? 1.704 -18.586 8.048 1.00 83.40 234 THR A C 1
ATOM 2906 O O . THR A 1 202 ? 2.108 -17.443 8.282 1.00 79.94 234 THR A O 1
ATOM 2917 N N . VAL A 1 203 ? 2.464 -19.528 7.504 1.00 65.98 235 VAL A N 1
ATOM 2918 C CA . VAL A 1 203 ? 3.830 -19.286 7.057 1.00 71.33 235 VAL A CA 1
ATOM 2919 C C . VAL A 1 203 ? 3.791 -19.179 5.538 1.00 70.94 235 VAL A C 1
ATOM 2920 O O . VAL A 1 203 ? 3.578 -20.176 4.841 1.00 67.50 235 VAL A O 1
ATOM 2933 N N . THR A 1 204 ? 3.994 -17.969 5.020 1.00 99.35 236 THR A N 1
ATOM 2934 C CA . THR A 1 204 ? 3.874 -17.730 3.588 1.00 97.36 236 THR A CA 1
ATOM 2935 C C . THR A 1 204 ? 4.706 -16.522 3.171 1.00 98.76 236 THR A C 1
ATOM 2936 O O . THR A 1 204 ? 4.440 -15.403 3.630 1.00 94.34 236 THR A O 1
ATOM 2947 N N . PRO A 1 205 ? 5.715 -16.694 2.314 1.00 80.73 237 PRO A N 1
ATOM 2948 C CA . PRO A 1 205 ? 6.436 -15.524 1.796 1.00 85.01 237 PRO A CA 1
ATOM 2949 C C . PRO A 1 205 ? 5.481 -14.546 1.127 1.00 81.18 237 PRO A C 1
ATOM 2950 O O . PRO A 1 205 ? 4.521 -14.940 0.461 1.00 81.30 237 PRO A O 1
ATOM 2961 N N . GLY A 1 206 ? 5.756 -13.256 1.310 1.00 99.71 238 GLY A N 1
ATOM 2962 C CA . GLY A 1 206 ? 4.861 -12.213 0.861 1.00 101.76 238 GLY A CA 1
ATOM 2963 C C . GLY A 1 206 ? 3.799 -11.827 1.865 1.00 102.91 238 GLY A C 1
ATOM 2964 O O . GLY A 1 206 ? 2.960 -10.969 1.558 1.00 106.27 238 GLY A O 1
ATOM 2968 N N . ARG A 1 207 ? 3.804 -12.435 3.047 1.00 95.41 239 ARG A N 1
ATOM 2969 C CA . ARG A 1 207 ? 2.874 -12.121 4.118 1.00 86.06 239 ARG A CA 1
ATOM 2970 C C . ARG A 1 207 ? 3.656 -11.970 5.415 1.00 82.01 239 ARG A C 1
ATOM 2971 O O . ARG A 1 207 ? 4.854 -12.261 5.483 1.00 80.29 239 ARG A O 1
ATOM 2992 N N . SER A 1 208 ? 2.967 -11.507 6.453 1.00 90.57 240 SER A N 1
ATOM 2993 C CA . SER A 1 208 ? 3.578 -11.396 7.767 1.00 83.32 240 SER A CA 1
ATOM 2994 C C . SER A 1 208 ? 3.489 -12.727 8.503 1.00 84.62 240 SER A C 1
ATOM 2995 O O . SER A 1 208 ? 2.542 -13.498 8.326 1.00 86.44 240 SER A O 1
ATOM 3003 N N . GLY A 1 209 ? 4.496 -12.996 9.326 1.00 50.96 241 GLY A N 1
ATOM 3004 C CA . GLY A 1 209 ? 4.509 -14.164 10.195 1.00 51.00 241 GLY A CA 1
ATOM 3005 C C . GLY A 1 209 ? 4.417 -13.729 11.646 1.00 46.39 241 GLY A C 1
ATOM 3006 O O . GLY A 1 209 ? 4.961 -12.689 12.026 1.00 46.02 241 GLY A O 1
ATOM 3010 N N . LEU A 1 210 ? 3.716 -14.527 12.449 1.00 44.71 242 LEU A N 1
ATOM 3011 C CA . LEU A 1 210 ? 3.496 -14.210 13.851 1.00 42.30 242 LEU A CA 1
ATOM 3012 C C . LEU A 1 210 ? 3.695 -15.452 14.705 1.00 41.39 242 LEU A C 1
ATOM 3013 O O . LEU A 1 210 ? 3.345 -16.562 14.294 1.00 42.03 242 LEU A O 1
ATOM 3029 N N . ILE A 1 211 ? 4.256 -15.256 15.897 1.00 40.09 243 ILE A N 1
ATOM 3030 C CA . ILE A 1 211 ? 4.375 -16.311 16.898 1.00 39.14 243 ILE A CA 1
ATOM 3031 C C . ILE A 1 211 ? 3.991 -15.689 18.234 1.00 37.11 243 ILE A C 1
ATOM 3032 O O . ILE A 1 211 ? 4.680 -14.785 18.722 1.00 36.91 243 ILE A O 1
ATOM 3048 N N . ARG A 1 212 ? 2.893 -16.158 18.818 1.00 35.77 244 ARG A N 1
ATOM 3049 C CA . ARG A 1 212 ? 2.465 -15.730 20.140 1.00 33.98 244 ARG A CA 1
ATOM 3050 C C . ARG A 1 212 ? 3.028 -16.669 21.200 1.00 33.65 244 ARG A C 1
ATOM 3051 O O . ARG A 1 212 ? 3.168 -17.874 20.979 1.00 34.34 244 ARG A O 1
ATOM 3072 N N . CYS A 1 213 ? 3.349 -16.103 22.364 1.00 32.76 245 CYS A N 1
ATOM 3073 C CA . CYS A 1 213 ? 3.902 -16.868 23.487 1.00 34.01 245 CYS A CA 1
ATOM 3074 C C . CYS A 1 213 ? 3.197 -16.415 24.762 1.00 31.09 245 CYS A C 1
ATOM 3075 O O . CYS A 1 213 ? 3.597 -15.428 25.384 1.00 30.83 245 CYS A O 1
ATOM 3082 N N . GLU A 1 214 ? 2.138 -17.132 25.135 1.00 30.34 246 GLU A N 1
ATOM 3083 C CA . GLU A 1 214 ? 1.425 -16.847 26.373 1.00 29.06 246 GLU A CA 1
ATOM 3084 C C . GLU A 1 214 ? 2.129 -17.504 27.553 1.00 29.36 246 GLU A C 1
ATOM 3085 O O . GLU A 1 214 ? 2.529 -18.670 27.488 1.00 30.15 246 GLU A O 1
ATOM 3097 N N . GLY A 1 215 ? 2.271 -16.754 28.634 1.00 48.46 247 GLY A N 1
ATOM 3098 C CA . GLY A 1 215 ? 2.969 -17.249 29.808 1.00 50.62 247 GLY A CA 1
ATOM 3099 C C . GLY A 1 215 ? 2.436 -16.605 31.065 1.00 52.91 247 GLY A C 1
ATOM 3100 O O . GLY A 1 215 ? 1.944 -15.472 31.047 1.00 58.60 247 GLY A O 1
ATOM 3104 N N . ALA A 1 216 ? 2.534 -17.339 32.168 1.00 33.34 248 ALA A N 1
ATOM 3105 C CA . ALA A 1 216 ? 2.147 -16.848 33.479 1.00 31.02 248 ALA A CA 1
ATOM 3106 C C . ALA A 1 216 ? 3.360 -16.846 34.398 1.00 33.31 248 ALA A C 1
ATOM 3107 O O . ALA A 1 216 ? 4.358 -17.527 34.149 1.00 41.36 248 ALA A O 1
ATOM 3114 N N . GLY A 1 217 ? 3.261 -16.069 35.471 1.00 31.29 249 GLY A N 1
ATOM 3115 C CA . GLY A 1 217 ? 4.350 -15.949 36.417 1.00 32.76 249 GLY A CA 1
ATOM 3116 C C . GLY A 1 217 ? 4.164 -14.777 37.355 1.00 46.62 249 GLY A C 1
ATOM 3117 O O . GLY A 1 217 ? 3.716 -13.704 36.939 1.00 44.55 249 GLY A O 1
ATOM 3121 N N . VAL A 1 218 ? 4.499 -14.972 38.624 1.00 32.42 250 VAL A N 1
ATOM 3122 C CA . VAL A 1 218 ? 4.404 -13.916 39.630 1.00 32.78 250 VAL A CA 1
ATOM 3123 C C . VAL A 1 218 ? 5.731 -13.868 40.379 1.00 34.89 250 VAL A C 1
ATOM 3124 O O . VAL A 1 218 ? 6.070 -14.829 41.086 1.00 36.10 250 VAL A O 1
ATOM 3137 N N . PRO A 1 219 ? 6.528 -12.792 40.249 1.00 35.58 251 PRO A N 1
ATOM 3138 C CA . PRO A 1 219 ? 6.281 -11.583 39.450 1.00 34.54 251 PRO A CA 1
ATOM 3139 C C . PRO A 1 219 ? 6.135 -11.879 37.960 1.00 33.39 251 PRO A C 1
ATOM 3140 O O . PRO A 1 219 ? 6.517 -12.966 37.528 1.00 33.70 251 PRO A O 1
ATOM 3151 N N . PRO A 1 220 ? 5.591 -10.938 37.193 1.00 47.94 252 PRO A N 1
ATOM 3152 C CA . PRO A 1 220 ? 5.384 -11.177 35.759 1.00 43.43 252 PRO A CA 1
ATOM 3153 C C . PRO A 1 220 ? 6.694 -11.514 35.073 1.00 42.69 252 PRO A C 1
ATOM 3154 O O . PRO A 1 220 ? 7.742 -10.935 35.396 1.00 44.02 252 PRO A O 1
ATOM 3165 N N . PRO A 1 221 ? 6.683 -12.444 34.123 1.00 36.73 253 PRO A N 1
ATOM 3166 C CA . PRO A 1 221 ? 7.939 -12.889 33.516 1.00 38.07 253 PRO A CA 1
ATOM 3167 C C . PRO A 1 221 ? 8.429 -11.951 32.426 1.00 38.33 253 PRO A C 1
ATOM 3168 O O . PRO A 1 221 ? 7.653 -11.269 31.753 1.00 37.31 253 PRO A O 1
ATOM 3179 N N . ALA A 1 222 ? 9.749 -11.936 32.258 1.00 35.54 254 ALA A N 1
ATOM 3180 C CA . ALA A 1 222 ? 10.387 -11.216 31.168 1.00 36.16 254 ALA A CA 1
ATOM 3181 C C . ALA A 1 222 ? 10.611 -12.178 30.010 1.00 36.45 254 ALA A C 1
ATOM 3182 O O . ALA A 1 222 ? 11.111 -13.291 30.209 1.00 37.21 254 ALA A O 1
ATOM 3189 N N . PHE A 1 223 ? 10.235 -11.753 28.807 1.00 36.04 255 PHE A N 1
ATOM 3190 C CA . PHE A 1 223 ? 10.250 -12.617 27.636 1.00 36.32 255 PHE A CA 1
ATOM 3191 C C . PHE A 1 223 ? 11.473 -12.344 26.771 1.00 37.99 255 PHE A C 1
ATOM 3192 O O . PHE A 1 223 ? 11.857 -11.190 26.560 1.00 38.46 255 PHE A O 1
ATOM 3209 N N . GLU A 1 224 ? 12.076 -13.419 26.268 1.00 39.02 256 GLU A N 1
ATOM 3210 C CA . GLU A 1 224 ? 13.188 -13.343 25.333 1.00 79.07 256 GLU A CA 1
ATOM 3211 C C . GLU A 1 224 ? 12.949 -14.326 24.198 1.00 71.72 256 GLU A C 1
ATOM 3212 O O . GLU A 1 224 ? 12.350 -15.387 24.393 1.00 40.47 256 GLU A O 1
ATOM 3224 N N . TRP A 1 225 ? 13.431 -13.970 23.011 1.00 58.73 257 TRP A N 1
ATOM 3225 C CA . TRP A 1 225 ? 13.267 -14.793 21.822 1.00 42.92 257 TRP A CA 1
ATOM 3226 C C . TRP A 1 225 ? 14.627 -15.207 21.281 1.00 45.10 257 TRP A C 1
ATOM 3227 O O . TRP A 1 225 ? 15.574 -14.414 21.276 1.00 46.17 257 TRP A O 1
ATOM 3248 N N . TYR A 1 226 ? 14.715 -16.457 20.827 1.00 63.16 258 TYR A N 1
ATOM 3249 C CA . TYR A 1 226 ? 15.946 -17.014 20.285 1.00 64.66 258 TYR A CA 1
ATOM 3250 C C . TYR A 1 226 ? 15.620 -17.772 19.009 1.00 72.27 258 TYR A C 1
ATOM 3251 O O . TYR A 1 226 ? 14.766 -18.664 19.019 1.00 75.66 258 TYR A O 1
ATOM 3269 N N . LYS A 1 227 ? 16.294 -17.419 17.918 1.00 51.30 259 LYS A N 1
ATOM 3270 C CA . LYS A 1 227 ? 16.196 -18.154 16.662 1.00 52.71 259 LYS A CA 1
ATOM 3271 C C . LYS A 1 227 ? 17.375 -19.118 16.595 1.00 54.73 259 LYS A C 1
ATOM 3272 O O . LYS A 1 227 ? 18.523 -18.691 16.434 1.00 56.29 259 LYS A O 1
ATOM 3291 N N . GLY A 1 228 ? 17.090 -20.411 16.726 1.00 99.10 260 GLY A N 1
ATOM 3292 C CA . GLY A 1 228 ? 18.123 -21.425 16.659 1.00 103.54 260 GLY A CA 1
ATOM 3293 C C . GLY A 1 228 ? 19.323 -21.116 17.530 1.00 102.08 260 GLY A C 1
ATOM 3294 O O . GLY A 1 228 ? 20.465 -21.151 17.060 1.00 105.48 260 GLY A O 1
ATOM 3298 N N . GLU A 1 229 ? 19.074 -20.803 18.802 1.00 79.69 261 GLU A N 1
ATOM 3299 C CA . GLU A 1 229 ? 20.111 -20.527 19.792 1.00 81.42 261 GLU A CA 1
ATOM 3300 C C . GLU A 1 229 ? 20.808 -19.189 19.563 1.00 79.57 261 GLU A C 1
ATOM 3301 O O . GLU A 1 229 ? 21.897 -18.960 20.100 1.00 80.33 261 GLU A O 1
ATOM 3313 N N . LYS A 1 230 ? 20.205 -18.297 18.779 1.00 90.79 262 LYS A N 1
ATOM 3314 C CA . LYS A 1 230 ? 20.702 -16.939 18.584 1.00 88.93 262 LYS A CA 1
ATOM 3315 C C . LYS A 1 230 ? 19.639 -15.970 19.079 1.00 79.20 262 LYS A C 1
ATOM 3316 O O . LYS A 1 230 ? 18.506 -15.987 18.586 1.00 77.90 262 LYS A O 1
ATOM 3335 N N . LYS A 1 231 ? 19.999 -15.129 20.047 1.00 59.63 263 LYS A N 1
ATOM 3336 C CA . LYS A 1 231 ? 19.028 -14.196 20.599 1.00 59.50 263 LYS A CA 1
ATOM 3337 C C . LYS A 1 231 ? 18.516 -13.256 19.515 1.00 56.73 263 LYS A C 1
ATOM 3338 O O . LYS A 1 231 ? 19.207 -12.960 18.536 1.00 62.03 263 LYS A O 1
ATOM 3357 N N . LEU A 1 232 ? 17.288 -12.786 19.704 1.00 60.54 264 LEU A N 1
ATOM 3358 C CA . LEU A 1 232 ? 16.636 -11.873 18.781 1.00 58.95 264 LEU A CA 1
ATOM 3359 C C . LEU A 1 232 ? 16.399 -10.534 19.466 1.00 57.75 264 LEU A C 1
ATOM 3360 O O . LEU A 1 232 ? 16.185 -10.467 20.680 1.00 53.59 264 LEU A O 1
ATOM 3376 N N . PHE A 1 233 ? 16.445 -9.467 18.673 1.00 61.67 265 PHE A N 1
ATOM 3377 C CA . PHE A 1 233 ? 16.245 -8.112 19.159 1.00 64.71 265 PHE A CA 1
ATOM 3378 C C . PHE A 1 233 ? 15.086 -7.465 18.412 1.00 61.06 265 PHE A C 1
ATOM 3379 O O . PHE A 1 233 ? 14.722 -7.878 17.308 1.00 59.63 265 PHE A O 1
ATOM 3396 N N . ASN A 1 234 ? 14.514 -6.430 19.030 1.00 73.24 266 ASN A N 1
ATOM 3397 C CA . ASN A 1 234 ? 13.275 -5.848 18.526 1.00 74.07 266 ASN A CA 1
ATOM 3398 C C . ASN A 1 234 ? 13.412 -5.288 17.116 1.00 78.86 266 ASN A C 1
ATOM 3399 O O . ASN A 1 234 ? 12.393 -5.063 16.453 1.00 83.68 266 ASN A O 1
ATOM 3410 N N . GLY A 1 235 ? 14.634 -5.055 16.641 1.00 49.65 267 GLY A N 1
ATOM 3411 C CA . GLY A 1 235 ? 14.826 -4.510 15.310 1.00 51.62 267 GLY A CA 1
ATOM 3412 C C . GLY A 1 235 ? 15.939 -5.189 14.541 1.00 53.70 267 GLY A C 1
ATOM 3413 O O . GLY A 1 235 ? 16.710 -4.529 13.839 1.00 55.77 267 GLY A O 1
ATOM 3417 N N . GLN A 1 236 ? 16.028 -6.511 14.659 1.00 61.61 268 GLN A N 1
ATOM 3418 C CA . GLN A 1 236 ? 17.097 -7.292 14.042 1.00 67.45 268 GLN A CA 1
ATOM 3419 C C . GLN A 1 236 ? 16.550 -7.941 12.776 1.00 69.21 268 GLN A C 1
ATOM 3420 O O . GLN A 1 236 ? 15.874 -8.970 12.835 1.00 75.23 268 GLN A O 1
ATOM 3434 N N . GLN A 1 237 ? 16.853 -7.338 11.627 1.00 79.73 269 GLN A N 1
ATOM 3435 C CA . GLN A 1 237 ? 16.487 -7.898 10.326 1.00 87.33 269 GLN A CA 1
ATOM 3436 C C . GLN A 1 237 ? 14.970 -7.970 10.164 1.00 82.39 269 GLN A C 1
ATOM 3437 O O . GLN A 1 237 ? 14.401 -9.018 9.853 1.00 76.32 269 GLN A O 1
ATOM 3451 N N . GLY A 1 238 ? 14.311 -6.835 10.387 1.00 82.96 270 GLY A N 1
ATOM 3452 C CA . GLY A 1 238 ? 12.899 -6.698 10.106 1.00 81.18 270 GLY A CA 1
ATOM 3453 C C . GLY A 1 238 ? 11.958 -7.345 11.099 1.00 82.87 270 GLY A C 1
ATOM 3454 O O . GLY A 1 238 ? 10.737 -7.252 10.912 1.00 88.92 270 GLY A O 1
ATOM 3458 N N . ILE A 1 239 ? 12.467 -7.997 12.144 1.00 75.26 271 ILE A N 1
ATOM 3459 C CA . ILE A 1 239 ? 11.584 -8.621 13.121 1.00 69.88 271 ILE A CA 1
ATOM 3460 C C . ILE A 1 239 ? 11.119 -7.579 14.134 1.00 64.93 271 ILE A C 1
ATOM 3461 O O . ILE A 1 239 ? 11.703 -6.501 14.276 1.00 62.85 271 ILE A O 1
ATOM 3477 N N . ILE A 1 240 ? 10.043 -7.912 14.847 1.00 51.78 272 ILE A N 1
ATOM 3478 C CA . ILE A 1 240 ? 9.448 -7.033 15.849 1.00 51.70 272 ILE A CA 1
ATOM 3479 C C . ILE A 1 240 ? 9.028 -7.892 17.034 1.00 54.87 272 ILE A C 1
ATOM 3480 O O . ILE A 1 240 ? 8.228 -8.821 16.876 1.00 61.90 272 ILE A O 1
ATOM 3496 N N . ILE A 1 241 ? 9.563 -7.588 18.213 1.00 54.40 273 ILE A N 1
ATOM 3497 C CA . ILE A 1 241 ? 9.221 -8.286 19.447 1.00 50.06 273 ILE A CA 1
ATOM 3498 C C . ILE A 1 241 ? 8.381 -7.344 20.300 1.00 44.70 273 ILE A C 1
ATOM 3499 O O . ILE A 1 241 ? 8.835 -6.251 20.662 1.00 44.19 273 ILE A O 1
ATOM 3515 N N . GLN A 1 242 ? 7.160 -7.768 20.621 1.00 42.47 274 GLN A N 1
ATOM 3516 C CA . GLN A 1 242 ? 6.256 -7.014 21.483 1.00 53.76 274 GLN A CA 1
ATOM 3517 C C . GLN A 1 242 ? 6.079 -7.801 22.775 1.00 40.13 274 GLN A C 1
ATOM 3518 O O . GLN A 1 242 ? 5.453 -8.867 22.777 1.00 35.38 274 GLN A O 1
ATOM 3532 N N . ASN A 1 243 ? 6.626 -7.281 23.867 1.00 40.85 275 ASN A N 1
ATOM 3533 C CA . ASN A 1 243 ? 6.540 -7.936 25.163 1.00 38.89 275 ASN A CA 1
ATOM 3534 C C . ASN A 1 243 ? 5.416 -7.300 25.969 1.00 38.47 275 ASN A C 1
ATOM 3535 O O . ASN A 1 243 ? 5.380 -6.076 26.134 1.00 37.07 275 ASN A O 1
ATOM 3546 N N . PHE A 1 244 ? 4.503 -8.131 26.459 1.00 51.80 276 PHE A N 1
ATOM 3547 C CA . PHE A 1 244 ? 3.410 -7.705 27.320 1.00 69.23 276 PHE A CA 1
ATOM 3548 C C . PHE A 1 244 ? 3.543 -8.383 28.679 1.00 72.79 276 PHE A C 1
ATOM 3549 O O . PHE A 1 244 ? 4.478 -9.146 28.933 1.00 85.46 276 PHE A O 1
ATOM 3566 N N . SER A 1 245 ? 2.587 -8.092 29.563 1.00 66.47 277 SER A N 1
ATOM 3567 C CA . SER A 1 245 ? 2.632 -8.654 30.908 1.00 57.36 277 SER A CA 1
ATOM 3568 C C . SER A 1 245 ? 2.461 -10.168 30.883 1.00 57.41 277 SER A C 1
ATOM 3569 O O . SER A 1 245 ? 3.166 -10.888 31.600 1.00 61.45 277 SER A O 1
ATOM 3577 N N . THR A 1 246 ? 1.530 -10.670 30.072 1.00 39.20 278 THR A N 1
ATOM 3578 C CA . THR A 1 246 ? 1.179 -12.083 30.073 1.00 36.54 278 THR A CA 1
ATOM 3579 C C . THR A 1 246 ? 1.547 -12.812 28.789 1.00 45.08 278 THR A C 1
ATOM 3580 O O . THR A 1 246 ? 1.275 -14.012 28.681 1.00 47.92 278 THR A O 1
ATOM 3591 N N . ARG A 1 247 ? 2.151 -12.135 27.816 1.00 34.01 279 ARG A N 1
ATOM 3592 C CA . ARG A 1 247 ? 2.488 -12.788 26.559 1.00 31.17 279 ARG A CA 1
ATOM 3593 C C . ARG A 1 247 ? 3.518 -11.950 25.821 1.00 30.42 279 ARG A C 1
ATOM 3594 O O . ARG A 1 247 ? 3.694 -10.761 26.097 1.00 30.41 279 ARG A O 1
ATOM 3615 N N . SER A 1 248 ? 4.197 -12.595 24.877 1.00 33.10 280 SER A N 1
ATOM 3616 C CA . SER A 1 248 ? 5.121 -11.931 23.971 1.00 34.41 280 SER A CA 1
ATOM 3617 C C . SER A 1 248 ? 4.833 -12.417 22.559 1.00 35.15 280 SER A C 1
ATOM 3618 O O . SER A 1 248 ? 4.543 -13.598 22.349 1.00 35.19 280 SER A O 1
ATOM 3626 N N . ILE A 1 249 ? 4.912 -11.505 21.597 1.00 34.26 281 ILE A N 1
ATOM 3627 C CA . ILE A 1 249 ? 4.570 -11.793 20.210 1.00 57.41 281 ILE A CA 1
ATOM 3628 C C . ILE A 1 249 ? 5.769 -11.449 19.340 1.00 37.07 281 ILE A C 1
ATOM 3629 O O . ILE A 1 249 ? 6.260 -10.313 19.368 1.00 37.47 281 ILE A O 1
ATOM 3645 N N . LEU A 1 250 ? 6.239 -12.429 18.573 1.00 38.64 282 LEU A N 1
ATOM 3646 C CA . LEU A 1 250 ? 7.309 -12.232 17.603 1.00 40.04 282 LEU A CA 1
ATOM 3647 C C . LEU A 1 250 ? 6.673 -12.095 16.226 1.00 41.14 282 LEU A C 1
ATOM 3648 O O . LEU A 1 250 ? 5.950 -12.994 15.781 1.00 41.19 282 LEU A O 1
ATOM 3664 N N . THR A 1 251 ? 6.939 -10.974 15.558 1.00 61.23 283 THR A N 1
ATOM 3665 C CA . THR A 1 251 ? 6.355 -10.667 14.256 1.00 70.26 283 THR A CA 1
ATOM 3666 C C . THR A 1 251 ? 7.469 -10.551 13.226 1.00 87.72 283 THR A C 1
ATOM 3667 O O . THR A 1 251 ? 8.259 -9.602 13.262 1.00 97.89 283 THR A O 1
ATOM 3678 N N . VAL A 1 252 ? 7.525 -11.510 12.309 1.00 68.44 284 VAL A N 1
ATOM 3679 C CA . VAL A 1 252 ? 8.444 -11.457 11.178 1.00 63.59 284 VAL A CA 1
ATOM 3680 C C . VAL A 1 252 ? 7.756 -10.691 10.056 1.00 52.26 284 VAL A C 1
ATOM 3681 O O . VAL A 1 252 ? 6.738 -11.143 9.520 1.00 52.46 284 VAL A O 1
ATOM 3694 N N . THR A 1 253 ? 8.308 -9.527 9.705 1.00 82.26 285 THR A N 1
ATOM 3695 C CA . THR A 1 253 ? 7.664 -8.654 8.729 1.00 84.51 285 THR A CA 1
ATOM 3696 C C . THR A 1 253 ? 7.381 -9.395 7.426 1.00 87.03 285 THR A C 1
ATOM 3697 O O . THR A 1 253 ? 6.225 -9.538 7.012 1.00 90.15 285 THR A O 1
ATOM 3708 N N . ASN A 1 254 ? 8.433 -9.866 6.760 1.00 85.70 286 ASN A N 1
ATOM 3709 C CA . ASN A 1 254 ? 8.311 -10.636 5.528 1.00 93.01 286 ASN A CA 1
ATOM 3710 C C . ASN A 1 254 ? 8.951 -11.998 5.752 1.00 85.93 286 ASN A C 1
ATOM 3711 O O . ASN A 1 254 ? 10.136 -12.083 6.090 1.00 80.61 286 ASN A O 1
ATOM 3722 N N . VAL A 1 255 ? 8.167 -13.058 5.563 1.00 87.55 287 VAL A N 1
ATOM 3723 C CA . VAL A 1 255 ? 8.624 -14.413 5.843 1.00 95.17 287 VAL A CA 1
ATOM 3724 C C . VAL A 1 255 ? 9.468 -14.924 4.684 1.00 99.78 287 VAL A C 1
ATOM 3725 O O . VAL A 1 255 ? 8.961 -15.603 3.784 1.00 94.04 287 VAL A O 1
ATOM 3738 N N . THR A 1 256 ? 10.758 -14.604 4.698 1.00 95.77 288 THR A N 1
ATOM 3739 C CA . THR A 1 256 ? 11.673 -15.142 3.707 1.00 101.57 288 THR A CA 1
ATOM 3740 C C . THR A 1 256 ? 12.154 -16.527 4.136 1.00 104.01 288 THR A C 1
ATOM 3741 O O . THR A 1 256 ? 11.998 -16.942 5.288 1.00 112.62 288 THR A O 1
ATOM 3752 N N . GLN A 1 257 ? 12.749 -17.252 3.185 1.00 76.69 289 GLN A N 1
ATOM 3753 C CA . GLN A 1 257 ? 13.277 -18.577 3.489 1.00 75.70 289 GLN A CA 1
ATOM 3754 C C . GLN A 1 257 ? 14.354 -18.531 4.565 1.00 74.36 289 GLN A C 1
ATOM 3755 O O . GLN A 1 257 ? 14.646 -19.562 5.181 1.00 73.78 289 GLN A O 1
ATOM 3769 N N . GLU A 1 258 ? 14.951 -17.362 4.803 1.00 106.50 290 GLU A N 1
ATOM 3770 C CA . GLU A 1 258 ? 16.004 -17.222 5.799 1.00 108.96 290 GLU A CA 1
ATOM 3771 C C . GLU A 1 258 ? 15.474 -17.211 7.226 1.00 103.05 290 GLU A C 1
ATOM 3772 O O . GLU A 1 258 ? 16.272 -17.311 8.164 1.00 114.33 290 GLU A O 1
ATOM 3784 N N . HIS A 1 259 ? 14.159 -17.094 7.415 1.00 74.68 291 HIS A N 1
ATOM 3785 C CA . HIS A 1 259 ? 13.561 -17.079 8.743 1.00 71.60 291 HIS A CA 1
ATOM 3786 C C . HIS A 1 259 ? 13.029 -18.439 9.178 1.00 70.75 291 HIS A C 1
ATOM 3787 O O . HIS A 1 259 ? 12.737 -18.617 10.366 1.00 68.48 291 HIS A O 1
ATOM 3801 N N . PHE A 1 260 ? 12.893 -19.393 8.259 1.00 83.17 292 PHE A N 1
ATOM 3802 C CA . PHE A 1 260 ? 12.441 -20.727 8.630 1.00 79.88 292 PHE A CA 1
ATOM 3803 C C . PHE A 1 260 ? 13.355 -21.313 9.699 1.00 77.48 292 PHE A C 1
ATOM 3804 O O . PHE A 1 260 ? 14.575 -21.131 9.663 1.00 83.88 292 PHE A O 1
ATOM 3821 N N . GLY A 1 261 ? 12.765 -22.016 10.650 1.00 59.78 293 GLY A N 1
ATOM 3822 C CA . GLY A 1 261 ? 13.539 -22.689 11.675 1.00 59.38 293 GLY A CA 1
ATOM 3823 C C . GLY A 1 261 ? 12.787 -22.735 12.990 1.00 56.65 293 GLY A C 1
ATOM 3824 O O . GLY A 1 261 ? 11.668 -22.245 13.116 1.00 63.14 293 GLY A O 1
ATOM 3828 N N . ASN A 1 262 ? 13.443 -23.345 13.977 1.00 68.61 294 ASN A N 1
ATOM 3829 C CA . ASN A 1 262 ? 12.882 -23.502 15.314 1.00 68.07 294 ASN A CA 1
ATOM 3830 C C . ASN A 1 262 ? 13.070 -22.208 16.097 1.00 74.60 294 ASN A C 1
ATOM 3831 O O . ASN A 1 262 ? 14.201 -21.816 16.401 1.00 85.16 294 ASN A O 1
ATOM 3842 N N . TYR A 1 263 ? 11.965 -21.546 16.425 1.00 48.89 295 TYR A N 1
ATOM 3843 C CA . TYR A 1 263 ? 11.993 -20.383 17.299 1.00 47.34 295 TYR A CA 1
ATOM 3844 C C . TYR A 1 263 ? 11.746 -20.812 18.738 1.00 45.83 295 TYR A C 1
ATOM 3845 O O . TYR A 1 263 ? 11.020 -21.773 19.003 1.00 45.29 295 TYR A O 1
ATOM 3863 N N . THR A 1 264 ? 12.353 -20.083 19.672 1.00 60.12 296 THR A N 1
ATOM 3864 C CA . THR A 1 264 ? 12.321 -20.440 21.085 1.00 59.03 296 THR A CA 1
ATOM 3865 C C . THR A 1 264 ? 11.909 -19.224 21.899 1.00 55.17 296 THR A C 1
ATOM 3866 O O . THR A 1 264 ? 12.571 -18.183 21.842 1.00 59.56 296 THR A O 1
ATOM 3877 N N . CYS A 1 265 ? 10.820 -19.359 22.649 1.00 52.45 297 CYS A N 1
ATOM 3878 C CA . CYS A 1 265 ? 10.375 -18.339 23.586 1.00 53.55 297 CYS A CA 1
ATOM 3879 C C . CYS A 1 265 ? 10.872 -18.689 24.982 1.00 51.26 297 CYS A C 1
ATOM 3880 O O . CYS A 1 265 ? 10.904 -19.863 25.363 1.00 54.00 297 CYS A O 1
ATOM 3887 N N . VAL A 1 266 ? 11.263 -17.668 25.740 1.00 43.65 298 VAL A N 1
ATOM 3888 C CA . VAL A 1 266 ? 11.828 -17.844 27.072 1.00 46.68 298 VAL A CA 1
ATOM 3889 C C . VAL A 1 266 ? 11.154 -16.858 28.014 1.00 41.76 298 VAL A C 1
ATOM 3890 O O . VAL A 1 266 ? 11.035 -15.671 27.692 1.00 40.49 298 VAL A O 1
ATOM 3903 N N . ALA A 1 267 ? 10.724 -17.347 29.175 1.00 37.77 299 ALA A N 1
ATOM 3904 C CA . ALA A 1 267 ? 10.062 -16.529 30.185 1.00 36.64 299 ALA A CA 1
ATOM 3905 C C . ALA A 1 267 ? 10.735 -16.770 31.526 1.00 37.66 299 ALA A C 1
ATOM 3906 O O . ALA A 1 267 ? 10.797 -17.912 31.991 1.00 38.23 299 ALA A O 1
ATOM 3913 N N . ALA A 1 268 ? 11.237 -15.701 32.143 1.00 40.39 300 ALA A N 1
ATOM 3914 C CA . ALA A 1 268 ? 11.987 -15.805 33.386 1.00 41.74 300 ALA A CA 1
ATOM 3915 C C . ALA A 1 268 ? 11.574 -14.700 34.346 1.00 41.23 300 ALA A C 1
ATOM 3916 O O . ALA A 1 268 ? 11.200 -13.600 33.932 1.00 47.54 300 ALA A O 1
ATOM 3923 N N . ASN A 1 269 ? 11.650 -15.006 35.635 1.00 39.68 301 ASN A N 1
ATOM 3924 C CA . ASN A 1 269 ? 11.432 -14.015 36.682 1.00 39.73 301 ASN A CA 1
ATOM 3925 C C . ASN A 1 269 ? 12.437 -14.293 37.796 1.00 41.94 301 ASN A C 1
ATOM 3926 O O . ASN A 1 269 ? 13.428 -15.008 37.609 1.00 43.45 301 ASN A O 1
ATOM 3937 N N . LYS A 1 270 ? 12.176 -13.735 38.979 1.00 44.11 302 LYS A N 1
ATOM 3938 C CA . LYS A 1 270 ? 13.110 -13.873 40.090 1.00 46.49 302 LYS A CA 1
ATOM 3939 C C . LYS A 1 270 ? 13.271 -15.325 40.523 1.00 47.49 302 LYS A C 1
ATOM 3940 O O . LYS A 1 270 ? 14.347 -15.714 40.990 1.00 49.76 302 LYS A O 1
ATOM 3959 N N . LEU A 1 271 ? 12.229 -16.143 40.370 1.00 45.44 303 LEU A N 1
ATOM 3960 C CA . LEU A 1 271 ? 12.239 -17.485 40.939 1.00 46.29 303 LEU A CA 1
ATOM 3961 C C . LEU A 1 271 ? 12.707 -18.560 39.968 1.00 46.50 303 LEU A C 1
ATOM 3962 O O . LEU A 1 271 ? 13.073 -19.654 40.412 1.00 47.99 303 LEU A O 1
ATOM 3978 N N . GLY A 1 272 ? 12.707 -18.290 38.667 1.00 54.05 304 GLY A N 1
ATOM 3979 C CA . GLY A 1 272 ? 13.154 -19.292 37.718 1.00 57.74 304 GLY A CA 1
ATOM 3980 C C . GLY A 1 272 ? 12.888 -18.850 36.293 1.00 57.87 304 GLY A C 1
ATOM 3981 O O . GLY A 1 272 ? 12.619 -17.676 36.032 1.00 55.94 304 GLY A O 1
ATOM 3985 N N . THR A 1 273 ? 12.970 -19.816 35.379 1.00 64.63 305 THR A N 1
ATOM 3986 C CA . THR A 1 273 ? 12.767 -19.557 33.963 1.00 64.33 305 THR A CA 1
ATOM 3987 C C . THR A 1 273 ? 12.094 -20.769 33.333 1.00 64.00 305 THR A C 1
ATOM 3988 O O . THR A 1 273 ? 11.802 -21.765 34.002 1.00 62.09 305 THR A O 1
ATOM 3999 N N . THR A 1 274 ? 11.864 -20.676 32.024 1.00 49.01 306 THR A N 1
ATOM 4000 C CA . THR A 1 274 ? 11.250 -21.748 31.250 1.00 52.46 306 THR A CA 1
ATOM 4001 C C . THR A 1 274 ? 11.230 -21.356 29.778 1.00 60.67 306 THR A C 1
ATOM 4002 O O . THR A 1 274 ? 11.151 -20.167 29.451 1.00 59.27 306 THR A O 1
ATOM 4013 N N . ASN A 1 275 ? 11.292 -22.340 28.884 1.00 64.48 307 ASN A N 1
ATOM 4014 C CA . ASN A 1 275 ? 11.333 -22.084 27.453 1.00 65.03 307 ASN A CA 1
ATOM 4015 C C . ASN A 1 275 ? 10.333 -22.976 26.733 1.00 64.94 307 ASN A C 1
ATOM 4016 O O . ASN A 1 275 ? 9.840 -23.967 27.278 1.00 45.16 307 ASN A O 1
ATOM 4027 N N . ALA A 1 276 ? 10.044 -22.605 25.487 1.00 66.60 308 ALA A N 1
ATOM 4028 C CA . ALA A 1 276 ? 9.146 -23.374 24.635 1.00 57.44 308 ALA A CA 1
ATOM 4029 C C . ALA A 1 276 ? 9.454 -23.025 23.188 1.00 60.70 308 ALA A C 1
ATOM 4030 O O . ALA A 1 276 ? 9.465 -21.845 22.824 1.00 63.58 308 ALA A O 1
ATOM 4037 N N . SER A 1 277 ? 9.705 -24.046 22.376 1.00 63.42 309 SER A N 1
ATOM 4038 C CA . SER A 1 277 ? 10.117 -23.876 20.991 1.00 64.60 309 SER A CA 1
ATOM 4039 C C . SER A 1 277 ? 8.991 -24.255 20.037 1.00 72.44 309 SER A C 1
ATOM 4040 O O . SER A 1 277 ? 8.042 -24.955 20.400 1.00 74.04 309 SER A O 1
ATOM 4048 N N . LEU A 1 278 ? 9.115 -23.780 18.795 1.00 70.19 310 LEU A N 1
ATOM 4049 C CA . LEU A 1 278 ? 8.128 -24.037 17.752 1.00 72.47 310 LEU A CA 1
ATOM 4050 C C . LEU A 1 278 ? 8.736 -23.717 16.390 1.00 75.01 310 LEU A C 1
ATOM 4051 O O . LEU A 1 278 ? 9.302 -22.632 16.207 1.00 85.11 310 LEU A O 1
ATOM 4067 N N . PRO A 1 279 ? 8.648 -24.622 15.416 1.00 75.25 311 PRO A N 1
ATOM 4068 C CA . PRO A 1 279 ? 9.187 -24.339 14.083 1.00 74.96 311 PRO A CA 1
ATOM 4069 C C . PRO A 1 279 ? 8.204 -23.642 13.151 1.00 75.74 311 PRO A C 1
ATOM 4070 O O . PRO A 1 279 ? 6.990 -23.629 13.365 1.00 74.62 311 PRO A O 1
ATOM 4081 N N . LEU A 1 280 ? 8.768 -23.054 12.097 1.00 67.18 312 LEU A N 1
ATOM 4082 C CA . LEU A 1 280 ? 8.009 -22.446 11.008 1.00 65.01 312 LEU A CA 1
ATOM 4083 C C . LEU A 1 280 ? 8.206 -23.320 9.772 1.00 66.09 312 LEU A C 1
ATOM 4084 O O . LEU A 1 280 ? 9.309 -23.375 9.216 1.00 68.05 312 LEU A O 1
ATOM 4100 N N . ASN A 1 281 ? 7.140 -23.987 9.334 1.00 89.85 313 ASN A N 1
ATOM 4101 C CA . ASN A 1 281 ? 7.217 -24.934 8.218 1.00 99.58 313 ASN A CA 1
ATOM 4102 C C . ASN A 1 281 ? 8.378 -25.915 8.383 1.00 105.31 313 ASN A C 1
ATOM 4103 O O . ASN A 1 281 ? 8.727 -26.640 7.451 1.00 112.75 313 ASN A O 1
ATOM 4114 N N . ALA B 1 11 ? -18.696 -54.615 -22.547 1.00 83.43 43 ALA B N 1
ATOM 4115 C CA . ALA B 1 11 ? -19.077 -53.228 -22.305 1.00 83.83 43 ALA B CA 1
ATOM 4116 C C . ALA B 1 11 ? -19.583 -53.045 -20.876 1.00 86.75 43 ALA B C 1
ATOM 4117 O O . ALA B 1 11 ? -20.752 -53.303 -20.588 1.00 85.95 43 ALA B O 1
ATOM 4123 N N . ALA B 1 12 ? -18.697 -52.599 -19.987 1.00 77.39 44 ALA B N 1
ATOM 4124 C CA . ALA B 1 12 ? -19.033 -52.390 -18.585 1.00 72.90 44 ALA B CA 1
ATOM 4125 C C . ALA B 1 12 ? -18.445 -51.065 -18.120 1.00 61.43 44 ALA B C 1
ATOM 4126 O O . ALA B 1 12 ? -17.520 -50.524 -18.730 1.00 59.85 44 ALA B O 1
ATOM 4133 N N . VAL B 1 13 ? -18.993 -50.550 -17.020 1.00 62.69 45 VAL B N 1
ATOM 4134 C CA . VAL B 1 13 ? -18.583 -49.265 -16.462 1.00 63.01 45 VAL B CA 1
ATOM 4135 C C . VAL B 1 13 ? -18.506 -49.388 -14.947 1.00 71.12 45 VAL B C 1
ATOM 4136 O O . VAL B 1 13 ? -19.305 -50.098 -14.327 1.00 73.31 45 VAL B O 1
ATOM 4149 N N . ASP B 1 14 ? -17.541 -48.689 -14.351 1.00 60.34 46 ASP B N 1
ATOM 4150 C CA . ASP B 1 14 ? -17.365 -48.682 -12.906 1.00 66.35 46 ASP B CA 1
ATOM 4151 C C . ASP B 1 14 ? -16.714 -47.368 -12.500 1.00 63.86 46 ASP B C 1
ATOM 4152 O O . ASP B 1 14 ? -16.067 -46.699 -13.308 1.00 44.75 46 ASP B O 1
ATOM 4161 N N . ASN B 1 15 ? -16.897 -47.001 -11.235 1.00 69.98 47 ASN B N 1
ATOM 4162 C CA . ASN B 1 15 ? -16.294 -45.804 -10.673 1.00 68.52 47 ASN B CA 1
ATOM 4163 C C . ASN B 1 15 ? -15.384 -46.179 -9.513 1.00 73.73 47 ASN B C 1
ATOM 4164 O O . ASN B 1 15 ? -15.514 -47.248 -8.911 1.00 71.77 47 ASN B O 1
ATOM 4175 N N . MET B 1 16 ? -14.453 -45.281 -9.205 1.00 66.83 48 MET B N 1
ATOM 4176 C CA . MET B 1 16 ? -13.568 -45.477 -8.066 1.00 68.16 48 MET B CA 1
ATOM 4177 C C . MET B 1 16 ? -13.033 -44.121 -7.635 1.00 62.83 48 MET B C 1
ATOM 4178 O O . MET B 1 16 ? -12.613 -43.321 -8.476 1.00 60.46 48 MET B O 1
ATOM 4192 N N . MET B 1 17 ? -13.043 -43.876 -6.328 1.00 92.25 49 MET B N 1
ATOM 4193 C CA . MET B 1 17 ? -12.578 -42.626 -5.744 1.00 88.80 49 MET B CA 1
ATOM 4194 C C . MET B 1 17 ? -11.479 -42.931 -4.739 1.00 78.48 49 MET B C 1
ATOM 4195 O O . MET B 1 17 ? -11.629 -43.829 -3.904 1.00 80.09 49 MET B O 1
ATOM 4209 N N . VAL B 1 18 ? -10.379 -42.189 -4.825 1.00 46.23 50 VAL B N 1
ATOM 4210 C CA . VAL B 1 18 ? -9.198 -42.443 -4.010 1.00 46.75 50 VAL B CA 1
ATOM 4211 C C . VAL B 1 18 ? -8.590 -41.111 -3.600 1.00 47.47 50 VAL B C 1
ATOM 4212 O O . VAL B 1 18 ? -8.581 -40.153 -4.380 1.00 46.63 50 VAL B O 1
ATOM 4225 N N . ARG B 1 19 ? -8.089 -41.049 -2.369 1.00 64.39 51 ARG B N 1
ATOM 4226 C CA . ARG B 1 19 ? -7.372 -39.866 -1.919 1.00 65.17 51 ARG B CA 1
ATOM 4227 C C . ARG B 1 19 ? -6.046 -39.746 -2.659 1.00 65.99 51 ARG B C 1
ATOM 4228 O O . ARG B 1 19 ? -5.464 -40.740 -3.101 1.00 59.38 51 ARG B O 1
ATOM 4249 N N . LYS B 1 20 ? -5.571 -38.511 -2.796 1.00 60.90 52 LYS B N 1
ATOM 4250 C CA . LYS B 1 20 ? -4.250 -38.293 -3.367 1.00 64.61 52 LYS B CA 1
ATOM 4251 C C . LYS B 1 20 ? -3.212 -39.068 -2.565 1.00 66.17 52 LYS B C 1
ATOM 4252 O O . LYS B 1 20 ? -3.200 -39.019 -1.331 1.00 68.95 52 LYS B O 1
ATOM 4271 N N . GLY B 1 21 ? -2.341 -39.792 -3.270 1.00 48.46 53 GLY B N 1
ATOM 4272 C CA . GLY B 1 21 ? -1.290 -40.570 -2.661 1.00 49.52 53 GLY B CA 1
ATOM 4273 C C . GLY B 1 21 ? -1.602 -42.050 -2.535 1.00 53.06 53 GLY B C 1
ATOM 4274 O O . GLY B 1 21 ? -0.681 -42.874 -2.583 1.00 49.25 53 GLY B O 1
ATOM 4278 N N . ASP B 1 22 ? -2.875 -42.405 -2.374 1.00 66.37 54 ASP B N 1
ATOM 4279 C CA . ASP B 1 22 ? -3.245 -43.801 -2.207 1.00 66.70 54 ASP B CA 1
ATOM 4280 C C . ASP B 1 22 ? -2.903 -44.598 -3.466 1.00 67.79 54 ASP B C 1
ATOM 4281 O O . ASP B 1 22 ? -2.560 -44.048 -4.515 1.00 52.34 54 ASP B O 1
ATOM 4290 N N . THR B 1 23 ? -3.004 -45.919 -3.346 1.00 69.19 55 THR B N 1
ATOM 4291 C CA . THR B 1 23 ? -2.753 -46.835 -4.452 1.00 60.17 55 THR B CA 1
ATOM 4292 C C . THR B 1 23 ? -4.084 -47.325 -5.011 1.00 55.16 55 THR B C 1
ATOM 4293 O O . THR B 1 23 ? -4.873 -47.950 -4.293 1.00 54.11 55 THR B O 1
ATOM 4304 N N . ALA B 1 24 ? -4.327 -47.040 -6.286 1.00 56.78 56 ALA B N 1
ATOM 4305 C CA . ALA B 1 24 ? -5.553 -47.428 -6.966 1.00 43.55 56 ALA B CA 1
ATOM 4306 C C . ALA B 1 24 ? -5.344 -48.739 -7.712 1.00 43.19 56 ALA B C 1
ATOM 4307 O O . ALA B 1 24 ? -4.283 -48.966 -8.301 1.00 42.65 56 ALA B O 1
ATOM 4314 N N . VAL B 1 25 ? -6.355 -49.605 -7.672 1.00 56.32 57 VAL B N 1
ATOM 4315 C CA . VAL B 1 25 ? -6.334 -50.888 -8.373 1.00 54.92 57 VAL B CA 1
ATOM 4316 C C . VAL B 1 25 ? -7.606 -50.967 -9.211 1.00 55.13 57 VAL B C 1
ATOM 4317 O O . VAL B 1 25 ? -8.678 -51.301 -8.695 1.00 47.99 57 VAL B O 1
ATOM 4330 N N . LEU B 1 26 ? -7.492 -50.662 -10.504 1.00 40.26 58 LEU B N 1
ATOM 4331 C CA . LEU B 1 26 ? -8.626 -50.741 -11.419 1.00 39.89 58 LEU B CA 1
ATOM 4332 C C . LEU B 1 26 ? -8.795 -52.183 -11.882 1.00 40.79 58 LEU B C 1
ATOM 4333 O O . LEU B 1 26 ? -7.859 -52.783 -12.420 1.00 40.54 58 LEU B O 1
ATOM 4349 N N . ARG B 1 27 ? -9.990 -52.733 -11.686 1.00 56.88 59 ARG B N 1
ATOM 4350 C CA . ARG B 1 27 ? -10.230 -54.159 -11.864 1.00 64.78 59 ARG B CA 1
ATOM 4351 C C . ARG B 1 27 ? -10.528 -54.493 -13.320 1.00 60.88 59 ARG B C 1
ATOM 4352 O O . ARG B 1 27 ? -11.211 -53.739 -14.020 1.00 57.40 59 ARG B O 1
ATOM 4373 N N . CYS B 1 28 ? -10.003 -55.632 -13.769 1.00 43.89 60 CYS B N 1
ATOM 4374 C CA . CYS B 1 28 ? -10.281 -56.151 -15.100 1.00 43.96 60 CYS B CA 1
ATOM 4375 C C . CYS B 1 28 ? -10.015 -57.651 -15.095 1.00 45.99 60 CYS B C 1
ATOM 4376 O O . CYS B 1 28 ? -9.051 -58.113 -14.479 1.00 46.51 60 CYS B O 1
ATOM 4383 N N . TYR B 1 29 ? -10.872 -58.398 -15.785 1.00 49.08 61 TYR B N 1
ATOM 4384 C CA . TYR B 1 29 ? -10.859 -59.855 -15.774 1.00 76.48 61 TYR B CA 1
ATOM 4385 C C . TYR B 1 29 ? -10.675 -60.364 -17.196 1.00 66.24 61 TYR B C 1
ATOM 4386 O O . TYR B 1 29 ? -11.343 -59.887 -18.119 1.00 51.10 61 TYR B O 1
ATOM 4404 N N . LEU B 1 30 ? -9.773 -61.327 -17.373 1.00 51.28 62 LEU B N 1
ATOM 4405 C CA . LEU B 1 30 ? -9.500 -61.859 -18.699 1.00 51.80 62 LEU B CA 1
ATOM 4406 C C . LEU B 1 30 ? -10.537 -62.914 -19.084 1.00 54.59 62 LEU B C 1
ATOM 4407 O O . LEU B 1 30 ? -11.311 -63.402 -18.256 1.00 56.43 62 LEU B O 1
ATOM 4423 N N . GLU B 1 31 ? -10.539 -63.267 -20.366 1.00 86.91 63 GLU B N 1
ATOM 4424 C CA . GLU B 1 31 ? -11.523 -64.195 -20.924 1.00 85.55 63 GLU B CA 1
ATOM 4425 C C . GLU B 1 31 ? -10.907 -65.581 -21.114 1.00 84.22 63 GLU B C 1
ATOM 4426 O O . GLU B 1 31 ? -10.792 -66.102 -22.224 1.00 87.40 63 GLU B O 1
ATOM 4438 N N . ASP B 1 32 ? -10.502 -66.176 -19.993 1.00 79.04 64 ASP B N 1
ATOM 4439 C CA . ASP B 1 32 ? -9.984 -67.539 -19.984 1.00 83.61 64 ASP B CA 1
ATOM 4440 C C . ASP B 1 32 ? -8.603 -67.608 -20.626 1.00 80.34 64 ASP B C 1
ATOM 4441 O O . ASP B 1 32 ? -7.904 -66.595 -20.722 1.00 71.90 64 ASP B O 1
ATOM 4450 N N . GLY B 1 33 ? -8.200 -68.802 -21.057 1.00 92.53 65 GLY B N 1
ATOM 4451 C CA . GLY B 1 33 ? -6.895 -68.965 -21.661 1.00 102.64 65 GLY B CA 1
ATOM 4452 C C . GLY B 1 33 ? -6.823 -68.370 -23.053 1.00 97.29 65 GLY B C 1
ATOM 4453 O O . GLY B 1 33 ? -7.824 -68.209 -23.753 1.00 95.12 65 GLY B O 1
ATOM 4457 N N . ALA B 1 34 ? -5.597 -68.039 -23.460 1.00 94.54 66 ALA B N 1
ATOM 4458 C CA . ALA B 1 34 ? -5.344 -67.440 -24.770 1.00 93.20 66 ALA B CA 1
ATOM 4459 C C . ALA B 1 34 ? -6.147 -66.155 -24.947 1.00 87.84 66 ALA B C 1
ATOM 4460 O O . ALA B 1 34 ? -6.620 -65.839 -26.041 1.00 89.03 66 ALA B O 1
ATOM 4467 N N . SER B 1 35 ? -6.305 -65.407 -23.857 1.00 59.96 67 SER B N 1
ATOM 4468 C CA . SER B 1 35 ? -7.036 -64.146 -23.860 1.00 57.91 67 SER B CA 1
ATOM 4469 C C . SER B 1 35 ? -6.199 -63.107 -23.129 1.00 54.50 67 SER B C 1
ATOM 4470 O O . SER B 1 35 ? -5.930 -63.256 -21.933 1.00 54.68 67 SER B O 1
ATOM 4478 N N . LYS B 1 36 ? -5.788 -62.066 -23.847 1.00 50.78 68 LYS B N 1
ATOM 4479 C CA . LYS B 1 36 ? -4.960 -61.006 -23.297 1.00 48.50 68 LYS B CA 1
ATOM 4480 C C . LYS B 1 36 ? -5.776 -59.732 -23.124 1.00 46.13 68 LYS B C 1
ATOM 4481 O O . LYS B 1 36 ? -6.826 -59.549 -23.744 1.00 46.07 68 LYS B O 1
ATOM 4500 N N . GLY B 1 37 ? -5.268 -58.843 -22.266 1.00 44.47 69 GLY B N 1
ATOM 4501 C CA . GLY B 1 37 ? -5.903 -57.575 -21.996 1.00 42.43 69 GLY B CA 1
ATOM 4502 C C . GLY B 1 37 ? -4.969 -56.413 -22.297 1.00 40.62 69 GLY B C 1
ATOM 4503 O O . GLY B 1 37 ? -3.762 -56.584 -22.505 1.00 40.96 69 GLY B O 1
ATOM 4507 N N . ALA B 1 38 ? -5.551 -55.216 -22.312 1.00 40.52 70 ALA B N 1
ATOM 4508 C CA . ALA B 1 38 ? -4.801 -53.997 -22.575 1.00 38.98 70 ALA B CA 1
ATOM 4509 C C . ALA B 1 38 ? -5.521 -52.829 -21.920 1.00 40.08 70 ALA B C 1
ATOM 4510 O O . ALA B 1 38 ? -6.748 -52.728 -21.994 1.00 37.74 70 ALA B O 1
ATOM 4517 N N . TRP B 1 39 ? -4.751 -51.956 -21.280 1.00 35.33 71 TRP B N 1
ATOM 4518 C CA . TRP B 1 39 ? -5.284 -50.808 -20.564 1.00 34.39 71 TRP B CA 1
ATOM 4519 C C . TRP B 1 39 ? -5.008 -49.536 -21.351 1.00 33.33 71 TRP B C 1
ATOM 4520 O O . TRP B 1 39 ? -3.936 -49.382 -21.942 1.00 33.26 71 TRP B O 1
ATOM 4541 N N . LEU B 1 40 ? -5.980 -48.627 -21.355 1.00 32.78 72 LEU B N 1
ATOM 4542 C CA . LEU B 1 40 ? -5.850 -47.340 -22.017 1.00 32.04 72 LEU B CA 1
ATOM 4543 C C . LEU B 1 40 ? -6.088 -46.210 -21.025 1.00 31.72 72 LEU B C 1
ATOM 4544 O O . LEU B 1 40 ? -6.809 -46.367 -20.036 1.00 32.08 72 LEU B O 1
ATOM 4560 N N . ASN B 1 41 ? -5.472 -45.067 -21.310 1.00 54.38 73 ASN B N 1
ATOM 4561 C CA . ASN B 1 41 ? -5.676 -43.827 -20.565 1.00 50.58 73 ASN B CA 1
ATOM 4562 C C . ASN B 1 41 ? -6.342 -42.846 -21.523 1.00 45.70 73 ASN B C 1
ATOM 4563 O O . ASN B 1 41 ? -5.669 -42.208 -22.339 1.00 50.70 73 ASN B O 1
ATOM 4573 N N . ARG B 1 42 ? -7.662 -42.721 -21.417 1.00 113.64 74 ARG B N 1
ATOM 4574 C CA . ARG B 1 42 ? -8.422 -42.015 -22.438 1.00 83.86 74 ARG B CA 1
ATOM 4575 C C . ARG B 1 42 ? -8.191 -42.708 -23.775 1.00 59.46 74 ARG B C 1
ATOM 4576 O O . ARG B 1 42 ? -8.919 -43.638 -24.134 1.00 47.44 74 ARG B O 1
ATOM 4586 N N . SER B 1 43 ? -7.154 -42.282 -24.502 1.00 49.94 75 SER B N 1
ATOM 4587 C CA . SER B 1 43 ? -6.764 -42.921 -25.753 1.00 48.85 75 SER B CA 1
ATOM 4588 C C . SER B 1 43 ? -5.258 -43.149 -25.824 1.00 40.12 75 SER B C 1
ATOM 4589 O O . SER B 1 43 ? -4.713 -43.325 -26.918 1.00 39.80 75 SER B O 1
ATOM 4597 N N . SER B 1 44 ? -4.579 -43.156 -24.682 1.00 37.61 76 SER B N 1
ATOM 4598 C CA . SER B 1 44 ? -3.153 -43.434 -24.606 1.00 38.85 76 SER B CA 1
ATOM 4599 C C . SER B 1 44 ? -2.965 -44.832 -24.035 1.00 45.51 76 SER B C 1
ATOM 4600 O O . SER B 1 44 ? -3.562 -45.173 -23.009 1.00 51.09 76 SER B O 1
ATOM 4608 N N . ILE B 1 45 ? -2.137 -45.633 -24.696 1.00 37.10 77 ILE B N 1
ATOM 4609 C CA . ILE B 1 45 ? -1.937 -47.021 -24.295 1.00 43.84 77 ILE B CA 1
ATOM 4610 C C . ILE B 1 45 ? -0.983 -47.066 -23.111 1.00 51.94 77 ILE B C 1
ATOM 4611 O O . ILE B 1 45 ? 0.091 -46.453 -23.140 1.00 59.38 77 ILE B O 1
ATOM 4627 N N . ILE B 1 46 ? -1.372 -47.796 -22.068 1.00 49.25 78 ILE B N 1
ATOM 4628 C CA . ILE B 1 46 ? -0.519 -47.998 -20.903 1.00 46.82 78 ILE B CA 1
ATOM 4629 C C . ILE B 1 46 ? 0.100 -49.388 -20.970 1.00 49.10 78 ILE B C 1
ATOM 4630 O O . ILE B 1 46 ? 1.326 -49.537 -20.926 1.00 50.87 78 ILE B O 1
ATOM 4646 N N . PHE B 1 47 ? -0.744 -50.413 -21.072 1.00 42.06 79 PHE B N 1
ATOM 4647 C CA . PHE B 1 47 ? -0.302 -51.798 -21.109 1.00 36.58 79 PHE B CA 1
ATOM 4648 C C . PHE B 1 47 ? -1.036 -52.553 -22.207 1.00 36.85 79 PHE B C 1
ATOM 4649 O O . PHE B 1 47 ? -2.165 -52.215 -22.572 1.00 36.03 79 PHE B O 1
ATOM 4666 N N . ALA B 1 48 ? -0.378 -53.590 -22.726 1.00 40.78 80 ALA B N 1
ATOM 4667 C CA . ALA B 1 48 ? -1.015 -54.531 -23.646 1.00 41.62 80 ALA B CA 1
ATOM 4668 C C . ALA B 1 48 ? -0.373 -55.891 -23.385 1.00 45.68 80 ALA B C 1
ATOM 4669 O O . ALA B 1 48 ? 0.760 -56.136 -23.807 1.00 44.81 80 ALA B O 1
ATOM 4676 N N . GLY B 1 49 ? -1.100 -56.763 -22.698 1.00 50.17 81 GLY B N 1
ATOM 4677 C CA . GLY B 1 49 ? -0.499 -58.007 -22.247 1.00 51.12 81 GLY B CA 1
ATOM 4678 C C . GLY B 1 49 ? 0.536 -57.718 -21.178 1.00 49.03 81 GLY B C 1
ATOM 4679 O O . GLY B 1 49 ? 0.306 -56.924 -20.260 1.00 47.80 81 GLY B O 1
ATOM 4683 N N . GLY B 1 50 ? 1.696 -58.356 -21.294 1.00 58.82 82 GLY B N 1
ATOM 4684 C CA . GLY B 1 50 ? 2.778 -58.133 -20.363 1.00 59.47 82 GLY B CA 1
ATOM 4685 C C . GLY B 1 50 ? 3.701 -56.998 -20.728 1.00 61.89 82 GLY B C 1
ATOM 4686 O O . GLY B 1 50 ? 4.671 -56.741 -20.008 1.00 59.41 82 GLY B O 1
ATOM 4690 N N . ASP B 1 51 ? 3.426 -56.300 -21.823 1.00 48.85 83 ASP B N 1
ATOM 4691 C CA . ASP B 1 51 ? 4.288 -55.238 -22.319 1.00 49.72 83 ASP B CA 1
ATOM 4692 C C . ASP B 1 51 ? 3.748 -53.877 -21.900 1.00 58.20 83 ASP B C 1
ATOM 4693 O O . ASP B 1 51 ? 2.544 -53.620 -21.981 1.00 61.12 83 ASP B O 1
ATOM 4702 N N . LYS B 1 52 ? 4.653 -53.004 -21.463 1.00 42.10 84 LYS B N 1
ATOM 4703 C CA . LYS B 1 52 ? 4.302 -51.689 -20.944 1.00 41.22 84 LYS B CA 1
ATOM 4704 C C . LYS B 1 52 ? 4.583 -50.618 -21.989 1.00 41.23 84 LYS B C 1
ATOM 4705 O O . LYS B 1 52 ? 5.678 -50.571 -22.561 1.00 41.16 84 LYS B O 1
ATOM 4724 N N . TRP B 1 53 ? 3.591 -49.761 -22.236 1.00 47.54 85 TRP B N 1
ATOM 4725 C CA . TRP B 1 53 ? 3.765 -48.594 -23.091 1.00 44.85 85 TRP B CA 1
ATOM 4726 C C . TRP B 1 53 ? 4.041 -47.320 -22.307 1.00 44.97 85 TRP B C 1
ATOM 4727 O O . TRP B 1 53 ? 4.742 -46.436 -22.807 1.00 50.74 85 TRP B O 1
ATOM 4748 N N . SER B 1 54 ? 3.516 -47.207 -21.092 1.00 58.83 86 SER B N 1
ATOM 4749 C CA . SER B 1 54 ? 3.758 -46.027 -20.277 1.00 57.94 86 SER B CA 1
ATOM 4750 C C . SER B 1 54 ? 5.180 -46.034 -19.727 1.00 60.25 86 SER B C 1
ATOM 4751 O O . SER B 1 54 ? 5.780 -47.089 -19.505 1.00 63.57 86 SER B O 1
ATOM 4759 N N . VAL B 1 55 ? 5.727 -44.832 -19.528 1.00 66.82 87 VAL B N 1
ATOM 4760 C CA . VAL B 1 55 ? 6.998 -44.674 -18.826 1.00 64.17 87 VAL B CA 1
ATOM 4761 C C . VAL B 1 55 ? 6.805 -44.325 -17.358 1.00 60.61 87 VAL B C 1
ATOM 4762 O O . VAL B 1 55 ? 7.792 -44.304 -16.603 1.00 59.15 87 VAL B O 1
ATOM 4775 N N . ASP B 1 56 ? 5.576 -44.050 -16.929 1.00 39.79 88 ASP B N 1
ATOM 4776 C CA . ASP B 1 56 ? 5.286 -43.696 -15.547 1.00 40.15 88 ASP B CA 1
ATOM 4777 C C . ASP B 1 56 ? 5.627 -44.869 -14.634 1.00 41.21 88 ASP B C 1
ATOM 4778 O O . ASP B 1 56 ? 4.982 -45.922 -14.716 1.00 40.49 88 ASP B O 1
ATOM 4787 N N . PRO B 1 57 ? 6.628 -44.740 -13.755 1.00 43.20 89 PRO B N 1
ATOM 4788 C CA . PRO B 1 57 ? 6.974 -45.865 -12.873 1.00 44.52 89 PRO B CA 1
ATOM 4789 C C . PRO B 1 57 ? 5.915 -46.177 -11.829 1.00 43.94 89 PRO B C 1
ATOM 4790 O O . PRO B 1 57 ? 6.002 -47.231 -11.186 1.00 44.92 89 PRO B O 1
ATOM 4801 N N . ARG B 1 58 ? 4.929 -45.298 -11.635 1.00 42.69 90 ARG B N 1
ATOM 4802 C CA . ARG B 1 58 ? 3.848 -45.577 -10.697 1.00 42.34 90 ARG B CA 1
ATOM 4803 C C . ARG B 1 58 ? 2.894 -46.646 -11.210 1.00 41.08 90 ARG B C 1
ATOM 4804 O O . ARG B 1 58 ? 2.213 -47.291 -10.405 1.00 41.41 90 ARG B O 1
ATOM 4825 N N . VAL B 1 59 ? 2.830 -46.846 -12.523 1.00 51.61 91 VAL B N 1
ATOM 4826 C CA . VAL B 1 59 ? 1.804 -47.667 -13.154 1.00 49.27 91 VAL B CA 1
ATOM 4827 C C . VAL B 1 59 ? 2.342 -49.076 -13.355 1.00 49.93 91 VAL B C 1
ATOM 4828 O O . VAL B 1 59 ? 3.415 -49.263 -13.942 1.00 50.44 91 VAL B O 1
ATOM 4841 N N . SER B 1 60 ? 1.593 -50.066 -12.874 1.00 40.11 92 SER B N 1
ATOM 4842 C CA . SER B 1 60 ? 1.974 -51.463 -13.012 1.00 41.35 92 SER B CA 1
ATOM 4843 C C . SER B 1 60 ? 0.710 -52.306 -13.116 1.00 41.03 92 SER B C 1
ATOM 4844 O O . SER B 1 60 ? -0.409 -51.809 -12.966 1.00 39.99 92 SER B O 1
ATOM 4852 N N . ILE B 1 61 ? 0.903 -53.595 -13.380 1.00 50.23 93 ILE B N 1
ATOM 4853 C CA . ILE B 1 61 ? -0.184 -54.562 -13.484 1.00 52.05 93 ILE B CA 1
ATOM 4854 C C . ILE B 1 61 ? -0.168 -55.422 -12.228 1.00 59.20 93 ILE B C 1
ATOM 4855 O O . ILE B 1 61 ? 0.814 -56.124 -11.961 1.00 69.44 93 ILE B O 1
ATOM 4871 N N . SER B 1 62 ? -1.253 -55.366 -11.459 1.00 78.74 94 SER B N 1
ATOM 4872 C CA . SER B 1 62 ? -1.404 -56.186 -10.262 1.00 79.10 94 SER B CA 1
ATOM 4873 C C . SER B 1 62 ? -2.074 -57.495 -10.662 1.00 79.09 94 SER B C 1
ATOM 4874 O O . SER B 1 62 ? -3.276 -57.524 -10.947 1.00 74.82 94 SER B O 1
ATOM 4882 N N . THR B 1 63 ? -1.298 -58.576 -10.683 1.00 83.60 95 THR B N 1
ATOM 4883 C CA . THR B 1 63 ? -1.774 -59.889 -11.104 1.00 84.24 95 THR B CA 1
ATOM 4884 C C . THR B 1 63 ? -1.689 -60.846 -9.922 1.00 71.48 95 THR B C 1
ATOM 4885 O O . THR B 1 63 ? -0.591 -61.221 -9.498 1.00 63.78 95 THR B O 1
ATOM 4896 N N . LEU B 1 64 ? -2.848 -61.238 -9.394 1.00 61.95 96 LEU B N 1
ATOM 4897 C CA . LEU B 1 64 ? -2.939 -62.258 -8.356 1.00 72.77 96 LEU B CA 1
ATOM 4898 C C . LEU B 1 64 ? -3.359 -63.609 -8.922 1.00 67.48 96 LEU B C 1
ATOM 4899 O O . LEU B 1 64 ? -2.716 -64.625 -8.647 1.00 79.60 96 LEU B O 1
ATOM 4915 N N . ASN B 1 65 ? -4.429 -63.636 -9.711 1.00 65.27 97 ASN B N 1
ATOM 4916 C CA . ASN B 1 65 ? -4.863 -64.842 -10.396 1.00 74.82 97 ASN B CA 1
ATOM 4917 C C . ASN B 1 65 ? -4.289 -64.879 -11.811 1.00 67.79 97 ASN B C 1
ATOM 4918 O O . ASN B 1 65 ? -3.762 -63.890 -12.326 1.00 58.93 97 ASN B O 1
ATOM 4929 N N . LYS B 1 66 ? -4.400 -66.047 -12.445 1.00 106.47 98 LYS B N 1
ATOM 4930 C CA . LYS B 1 66 ? -3.913 -66.191 -13.811 1.00 124.77 98 LYS B CA 1
ATOM 4931 C C . LYS B 1 66 ? -4.683 -65.312 -14.787 1.00 119.77 98 LYS B C 1
ATOM 4932 O O . LYS B 1 66 ? -4.193 -65.057 -15.893 1.00 107.06 98 LYS B O 1
ATOM 4951 N N . ARG B 1 67 ? -5.873 -64.842 -14.403 1.00 58.62 99 ARG B N 1
ATOM 4952 C CA . ARG B 1 67 ? -6.720 -64.033 -15.272 1.00 56.50 99 ARG B CA 1
ATOM 4953 C C . ARG B 1 67 ? -6.944 -62.631 -14.714 1.00 53.83 99 ARG B C 1
ATOM 4954 O O . ARG B 1 67 ? -7.854 -61.927 -15.162 1.00 52.46 99 ARG B O 1
ATOM 4975 N N . ASP B 1 68 ? -6.133 -62.210 -13.745 1.00 53.34 100 ASP B N 1
ATOM 4976 C CA . ASP B 1 68 ? -6.268 -60.892 -13.133 1.00 51.20 100 ASP B CA 1
ATOM 4977 C C . ASP B 1 68 ? -5.393 -59.909 -13.902 1.00 69.88 100 ASP B C 1
ATOM 4978 O O . ASP B 1 68 ? -4.162 -60.002 -13.867 1.00 68.46 100 ASP B O 1
ATOM 4987 N N . TYR B 1 69 ? -6.031 -58.966 -14.596 1.00 78.58 101 TYR B N 1
ATOM 4988 C CA . TYR B 1 69 ? -5.315 -57.950 -15.358 1.00 44.69 101 TYR B CA 1
ATOM 4989 C C . TYR B 1 69 ? -5.670 -56.555 -14.858 1.00 42.92 101 TYR B C 1
ATOM 4990 O O . TYR B 1 69 ? -6.026 -55.676 -15.649 1.00 41.33 101 TYR B O 1
ATOM 5008 N N . SER B 1 70 ? -5.582 -56.346 -13.548 1.00 43.43 102 SER B N 1
ATOM 5009 C CA . SER B 1 70 ? -5.936 -55.064 -12.962 1.00 42.21 102 SER B CA 1
ATOM 5010 C C . SER B 1 70 ? -4.783 -54.077 -13.087 1.00 40.89 102 SER B C 1
ATOM 5011 O O . SER B 1 70 ? -3.610 -54.456 -13.117 1.00 41.40 102 SER B O 1
ATOM 5019 N N . LEU B 1 71 ? -5.134 -52.796 -13.164 1.00 39.48 103 LEU B N 1
ATOM 5020 C CA . LEU B 1 71 ? -4.165 -51.715 -13.281 1.00 38.43 103 LEU B CA 1
ATOM 5021 C C . LEU B 1 71 ? -3.888 -51.137 -11.901 1.00 39.07 103 LEU B C 1
ATOM 5022 O O . LEU B 1 71 ? -4.820 -50.757 -11.186 1.00 39.32 103 LEU B O 1
ATOM 5038 N N . GLN B 1 72 ? -2.609 -51.060 -11.540 1.00 39.59 104 GLN B N 1
ATOM 5039 C CA . GLN B 1 72 ? -2.176 -50.592 -10.227 1.00 40.59 104 GLN B CA 1
ATOM 5040 C C . GLN B 1 72 ? -1.427 -49.275 -10.395 1.00 39.88 104 GLN B C 1
ATOM 5041 O O . GLN B 1 72 ? -0.298 -49.256 -10.899 1.00 44.20 104 GLN B O 1
ATOM 5055 N N . ILE B 1 73 ? -2.056 -48.179 -9.980 1.00 39.48 105 ILE B N 1
ATOM 5056 C CA . ILE B 1 73 ? -1.454 -46.850 -10.017 1.00 39.19 105 ILE B CA 1
ATOM 5057 C C . ILE B 1 73 ? -1.067 -46.470 -8.593 1.00 40.80 105 ILE B C 1
ATOM 5058 O O . ILE B 1 73 ? -1.931 -46.373 -7.712 1.00 41.42 105 ILE B O 1
ATOM 5074 N N . GLN B 1 74 ? 0.227 -46.257 -8.367 1.00 57.04 106 GLN B N 1
ATOM 5075 C CA . GLN B 1 74 ? 0.728 -45.843 -7.065 1.00 63.66 106 GLN B CA 1
ATOM 5076 C C . GLN B 1 74 ? 0.836 -44.325 -6.997 1.00 60.15 106 GLN B C 1
ATOM 5077 O O . GLN B 1 74 ? 1.069 -43.653 -8.005 1.00 64.10 106 GLN B O 1
ATOM 5091 N N . ASN B 1 75 ? 0.661 -43.790 -5.791 1.00 46.98 107 ASN B N 1
ATOM 5092 C CA . ASN B 1 75 ? 0.782 -42.357 -5.533 1.00 62.94 107 ASN B CA 1
ATOM 5093 C C . ASN B 1 75 ? -0.011 -41.557 -6.566 1.00 71.40 107 ASN B C 1
ATOM 5094 O O . ASN B 1 75 ? 0.525 -40.744 -7.321 1.00 67.31 107 ASN B O 1
ATOM 5105 N N . VAL B 1 76 ? -1.321 -41.814 -6.587 1.00 63.59 108 VAL B N 1
ATOM 5106 C CA . VAL B 1 76 ? -2.187 -41.165 -7.558 1.00 60.23 108 VAL B CA 1
ATOM 5107 C C . VAL B 1 76 ? -2.206 -39.658 -7.315 1.00 48.16 108 VAL B C 1
ATOM 5108 O O . VAL B 1 76 ? -1.969 -39.178 -6.199 1.00 49.99 108 VAL B O 1
ATOM 5121 N N . ASP B 1 77 ? -2.486 -38.906 -8.377 1.00 77.42 109 ASP B N 1
ATOM 5122 C CA . ASP B 1 77 ? -2.587 -37.456 -8.308 1.00 78.36 109 ASP B CA 1
ATOM 5123 C C . ASP B 1 77 ? -3.818 -37.018 -9.088 1.00 75.88 109 ASP B C 1
ATOM 5124 O O . ASP B 1 77 ? -4.404 -37.789 -9.853 1.00 79.15 109 ASP B O 1
ATOM 5133 N N . VAL B 1 78 ? -4.213 -35.758 -8.884 1.00 60.99 110 VAL B N 1
ATOM 5134 C CA . VAL B 1 78 ? -5.395 -35.227 -9.552 1.00 57.21 110 VAL B CA 1
ATOM 5135 C C . VAL B 1 78 ? -5.250 -35.263 -11.066 1.00 47.84 110 VAL B C 1
ATOM 5136 O O . VAL B 1 78 ? -6.256 -35.274 -11.784 1.00 42.38 110 VAL B O 1
ATOM 5149 N N . THR B 1 79 ? -4.015 -35.279 -11.575 1.00 57.78 111 THR B N 1
ATOM 5150 C CA . THR B 1 79 ? -3.798 -35.375 -13.013 1.00 59.90 111 THR B CA 1
ATOM 5151 C C . THR B 1 79 ? -4.222 -36.725 -13.577 1.00 38.67 111 THR B C 1
ATOM 5152 O O . THR B 1 79 ? -4.387 -36.848 -14.795 1.00 37.62 111 THR B O 1
ATOM 5163 N N . ASP B 1 80 ? -4.392 -37.738 -12.725 1.00 38.31 112 ASP B N 1
ATOM 5164 C CA . ASP B 1 80 ? -4.809 -39.060 -13.175 1.00 37.11 112 ASP B CA 1
ATOM 5165 C C . ASP B 1 80 ? -6.315 -39.185 -13.365 1.00 36.92 112 ASP B C 1
ATOM 5166 O O . ASP B 1 80 ? -6.770 -40.217 -13.870 1.00 36.14 112 ASP B O 1
ATOM 5175 N N . ASP B 1 81 ? -7.092 -38.174 -12.982 1.00 56.15 113 ASP B N 1
ATOM 5176 C CA . ASP B 1 81 ? -8.534 -38.227 -13.175 1.00 59.43 113 ASP B CA 1
ATOM 5177 C C . ASP B 1 81 ? -8.867 -38.512 -14.633 1.00 56.84 113 ASP B C 1
ATOM 5178 O O . ASP B 1 81 ? -8.163 -38.080 -15.551 1.00 57.82 113 ASP B O 1
ATOM 5187 N N . GLY B 1 82 ? -9.954 -39.248 -14.841 1.00 36.09 114 GLY B N 1
ATOM 5188 C CA . GLY B 1 82 ? -10.423 -39.546 -16.171 1.00 35.38 114 GLY B CA 1
ATOM 5189 C C . GLY B 1 82 ? -10.764 -41.009 -16.365 1.00 34.99 114 GLY B C 1
ATOM 5190 O O . GLY B 1 82 ? -10.673 -41.827 -15.443 1.00 35.31 114 GLY B O 1
ATOM 5194 N N . PRO B 1 83 ? -11.173 -41.362 -17.588 1.00 36.68 115 PRO B N 1
ATOM 5195 C CA . PRO B 1 83 ? -11.590 -42.743 -17.861 1.00 46.54 115 PRO B CA 1
ATOM 5196 C C . PRO B 1 83 ? -10.439 -43.655 -18.253 1.00 49.93 115 PRO B C 1
ATOM 5197 O O . PRO B 1 83 ? -9.589 -43.288 -19.070 1.00 32.80 115 PRO B O 1
ATOM 5208 N N . TYR B 1 84 ? -10.411 -44.849 -17.667 1.00 33.96 116 TYR B N 1
ATOM 5209 C CA . TYR B 1 84 ? -9.471 -45.900 -18.031 1.00 33.51 116 TYR B CA 1
ATOM 5210 C C . TYR B 1 84 ? -10.256 -47.079 -18.587 1.00 34.16 116 TYR B C 1
ATOM 5211 O O . TYR B 1 84 ? -11.287 -47.466 -18.030 1.00 35.24 116 TYR B O 1
ATOM 5229 N N . THR B 1 85 ? -9.770 -47.645 -19.689 1.00 33.80 117 THR B N 1
ATOM 5230 C CA . THR B 1 85 ? -10.488 -48.678 -20.422 1.00 52.58 117 THR B CA 1
ATOM 5231 C C . THR B 1 85 ? -9.633 -49.931 -20.525 1.00 42.96 117 THR B C 1
ATOM 5232 O O . THR B 1 85 ? -8.450 -49.852 -20.874 1.00 36.71 117 THR B O 1
ATOM 5243 N N . CYS B 1 86 ? -10.235 -51.082 -20.226 1.00 36.29 118 CYS B N 1
ATOM 5244 C CA . CYS B 1 86 ? -9.575 -52.380 -20.334 1.00 37.10 118 CYS B CA 1
ATOM 5245 C C . CYS B 1 86 ? -10.241 -53.174 -21.453 1.00 38.20 118 CYS B C 1
ATOM 5246 O O . CYS B 1 86 ? -11.419 -53.531 -21.350 1.00 39.45 118 CYS B O 1
ATOM 5253 N N . SER B 1 87 ? -9.487 -53.451 -22.513 1.00 38.03 119 SER B N 1
ATOM 5254 C CA . SER B 1 87 ? -9.970 -54.224 -23.652 1.00 39.29 119 SER B CA 1
ATOM 5255 C C . SER B 1 87 ? -9.444 -55.648 -23.528 1.00 40.85 119 SER B C 1
ATOM 5256 O O . SER B 1 87 ? -8.228 -55.861 -23.469 1.00 40.56 119 SER B O 1
ATOM 5264 N N . VAL B 1 88 ? -10.356 -56.617 -23.504 1.00 42.79 120 VAL B N 1
ATOM 5265 C CA . VAL B 1 88 ? -10.020 -58.022 -23.304 1.00 44.76 120 VAL B CA 1
ATOM 5266 C C . VAL B 1 88 ? -10.242 -58.776 -24.606 1.00 46.39 120 VAL B C 1
ATOM 5267 O O . VAL B 1 88 ? -11.337 -58.734 -25.182 1.00 47.24 120 VAL B O 1
ATOM 5280 N N . GLN B 1 89 ? -9.203 -59.469 -25.061 1.00 47.11 121 GLN B N 1
ATOM 5281 C CA . GLN B 1 89 ? -9.300 -60.283 -26.262 1.00 49.04 121 GLN B CA 1
ATOM 5282 C C . GLN B 1 89 ? -10.306 -61.409 -26.050 1.00 51.80 121 GLN B C 1
ATOM 5283 O O . GLN B 1 89 ? -10.525 -61.872 -24.927 1.00 52.56 121 GLN B O 1
ATOM 5297 N N . THR B 1 90 ? -10.933 -61.847 -27.137 1.00 75.18 122 THR B N 1
ATOM 5298 C CA . THR B 1 90 ? -11.913 -62.923 -27.047 1.00 88.64 122 THR B CA 1
ATOM 5299 C C . THR B 1 90 ? -12.194 -63.458 -28.445 1.00 93.28 122 THR B C 1
ATOM 5300 O O . THR B 1 90 ? -11.728 -62.913 -29.449 1.00 86.71 122 THR B O 1
ATOM 5311 N N . GLN B 1 91 ? -12.976 -64.542 -28.491 1.00 85.38 123 GLN B N 1
ATOM 5312 C CA . GLN B 1 91 ? -13.316 -65.167 -29.766 1.00 87.89 123 GLN B CA 1
ATOM 5313 C C . GLN B 1 91 ? -14.163 -64.243 -30.632 1.00 81.56 123 GLN B C 1
ATOM 5314 O O . GLN B 1 91 ? -14.037 -64.247 -31.862 1.00 77.91 123 GLN B O 1
ATOM 5328 N N . HIS B 1 92 ? -15.037 -63.452 -30.011 1.00 106.44 124 HIS B N 1
ATOM 5329 C CA . HIS B 1 92 ? -15.918 -62.526 -30.697 1.00 112.57 124 HIS B CA 1
ATOM 5330 C C . HIS B 1 92 ? -15.485 -61.094 -30.365 1.00 112.95 124 HIS B C 1
ATOM 5331 O O . HIS B 1 92 ? -14.290 -60.850 -30.122 1.00 108.12 124 HIS B O 1
ATOM 5345 N N . THR B 1 93 ? -16.431 -60.162 -30.370 1.00 109.02 125 THR B N 1
ATOM 5346 C CA . THR B 1 93 ? -16.097 -58.770 -30.104 1.00 97.87 125 THR B CA 1
ATOM 5347 C C . THR B 1 93 ? -15.442 -58.649 -28.729 1.00 94.51 125 THR B C 1
ATOM 5348 O O . THR B 1 93 ? -15.949 -59.225 -27.756 1.00 98.93 125 THR B O 1
ATOM 5359 N N . PRO B 1 94 ? -14.327 -57.928 -28.604 1.00 50.07 126 PRO B N 1
ATOM 5360 C CA . PRO B 1 94 ? -13.698 -57.775 -27.288 1.00 48.50 126 PRO B CA 1
ATOM 5361 C C . PRO B 1 94 ? -14.662 -57.209 -26.257 1.00 48.28 126 PRO B C 1
ATOM 5362 O O . PRO B 1 94 ? -15.601 -56.478 -26.583 1.00 48.42 126 PRO B O 1
ATOM 5373 N N . ARG B 1 95 ? -14.419 -57.561 -24.997 1.00 50.13 127 ARG B N 1
ATOM 5374 C CA . ARG B 1 95 ? -15.181 -57.021 -23.882 1.00 55.13 127 ARG B CA 1
ATOM 5375 C C . ARG B 1 95 ? -14.464 -55.789 -23.347 1.00 50.17 127 ARG B C 1
ATOM 5376 O O . ARG B 1 95 ? -13.244 -55.808 -23.156 1.00 49.03 127 ARG B O 1
ATOM 5397 N N . THR B 1 96 ? -15.221 -54.723 -23.110 1.00 72.28 128 THR B N 1
ATOM 5398 C CA . THR B 1 96 ? -14.676 -53.451 -22.655 1.00 69.79 128 THR B CA 1
ATOM 5399 C C . THR B 1 96 ? -15.141 -53.186 -21.230 1.00 75.35 128 THR B C 1
ATOM 5400 O O . THR B 1 96 ? -16.346 -53.175 -20.958 1.00 76.45 128 THR B O 1
ATOM 5411 N N . MET B 1 97 ? -14.185 -52.977 -20.329 1.00 63.46 129 MET B N 1
ATOM 5412 C CA . MET B 1 97 ? -14.456 -52.587 -18.949 1.00 69.89 129 MET B CA 1
ATOM 5413 C C . MET B 1 97 ? -13.840 -51.212 -18.733 1.00 57.36 129 MET B C 1
ATOM 5414 O O . MET B 1 97 ? -12.615 -51.059 -18.788 1.00 42.44 129 MET B O 1
ATOM 5428 N N . GLN B 1 98 ? -14.688 -50.219 -18.496 1.00 66.17 130 GLN B N 1
ATOM 5429 C CA . GLN B 1 98 ? -14.273 -48.832 -18.345 1.00 62.38 130 GLN B CA 1
ATOM 5430 C C . GLN B 1 98 ? -14.380 -48.415 -16.884 1.00 54.60 130 GLN B C 1
ATOM 5431 O O . GLN B 1 98 ? -15.358 -48.745 -16.205 1.00 53.77 130 GLN B O 1
ATOM 5445 N N . VAL B 1 99 ? -13.370 -47.695 -16.400 1.00 37.91 131 VAL B N 1
ATOM 5446 C CA . VAL B 1 99 ? -13.307 -47.256 -15.010 1.00 38.45 131 VAL B CA 1
ATOM 5447 C C . VAL B 1 99 ? -13.014 -45.763 -14.987 1.00 37.66 131 VAL B C 1
ATOM 5448 O O . VAL B 1 99 ? -12.019 -45.312 -15.568 1.00 36.30 131 VAL B O 1
ATOM 5461 N N . HIS B 1 100 ? -13.874 -45.001 -14.314 1.00 45.18 132 HIS B N 1
ATOM 5462 C CA . HIS B 1 100 ? -13.712 -43.558 -14.169 1.00 44.97 132 HIS B CA 1
ATOM 5463 C C . HIS B 1 100 ? -13.016 -43.286 -12.842 1.00 45.58 132 HIS B C 1
ATOM 5464 O O . HIS B 1 100 ? -13.601 -43.491 -11.773 1.00 48.50 132 HIS B O 1
ATOM 5478 N N . LEU B 1 101 ? -11.775 -42.820 -12.911 1.00 37.83 133 LEU B N 1
ATOM 5479 C CA . LEU B 1 101 ? -10.981 -42.552 -11.722 1.00 38.31 133 LEU B CA 1
ATOM 5480 C C . LEU B 1 101 ? -11.134 -41.093 -11.311 1.00 39.09 133 LEU B C 1
ATOM 5481 O O . LEU B 1 101 ? -10.946 -40.186 -12.129 1.00 38.49 133 LEU B O 1
ATOM 5497 N N . THR B 1 102 ? -11.488 -40.874 -10.047 1.00 55.59 134 THR B N 1
ATOM 5498 C CA . THR B 1 102 ? -11.614 -39.534 -9.481 1.00 61.24 134 THR B CA 1
ATOM 5499 C C . THR B 1 102 ? -10.731 -39.471 -8.243 1.00 61.70 134 THR B C 1
ATOM 5500 O O . THR B 1 102 ? -10.997 -40.161 -7.254 1.00 60.98 134 THR B O 1
ATOM 5511 N N . VAL B 1 103 ? -9.685 -38.653 -8.298 1.00 54.85 135 VAL B N 1
ATOM 5512 C CA . VAL B 1 103 ? -8.735 -38.511 -7.201 1.00 51.80 135 VAL B CA 1
ATOM 5513 C C . VAL B 1 103 ? -9.116 -37.270 -6.405 1.00 51.69 135 VAL B C 1
ATOM 5514 O O . VAL B 1 103 ? -9.150 -36.160 -6.948 1.00 51.26 135 VAL B O 1
ATOM 5527 N N . GLN B 1 104 ? -9.382 -37.453 -5.117 1.00 51.49 136 GLN B N 1
ATOM 5528 C CA . GLN B 1 104 ? -9.832 -36.381 -4.244 1.00 53.89 136 GLN B CA 1
ATOM 5529 C C . GLN B 1 104 ? -8.732 -36.001 -3.260 1.00 55.28 136 GLN B C 1
ATOM 5530 O O . GLN B 1 104 ? -7.881 -36.822 -2.905 1.00 54.86 136 GLN B O 1
ATOM 5544 N N . VAL B 1 105 ? -8.759 -34.748 -2.820 1.00 70.91 137 VAL B N 1
ATOM 5545 C CA . VAL B 1 105 ? -7.723 -34.175 -1.970 1.00 73.12 137 VAL B CA 1
ATOM 5546 C C . VAL B 1 105 ? -8.390 -33.646 -0.708 1.00 72.30 137 VAL B C 1
ATOM 5547 O O . VAL B 1 105 ? -9.338 -32.864 -0.804 1.00 66.41 137 VAL B O 1
ATOM 5560 N N . PRO B 1 106 ? -7.942 -34.036 0.485 1.00 55.84 138 PRO B N 1
ATOM 5561 C CA . PRO B 1 106 ? -8.518 -33.461 1.696 1.00 49.65 138 PRO B CA 1
ATOM 5562 C C . PRO B 1 106 ? -8.270 -31.967 1.747 1.00 48.96 138 PRO B C 1
ATOM 5563 O O . PRO B 1 106 ? -7.308 -31.459 1.142 1.00 49.29 138 PRO B O 1
ATOM 5574 N N . PRO B 1 107 ? -9.117 -31.221 2.453 1.00 47.88 139 PRO B N 1
ATOM 5575 C CA . PRO B 1 107 ? -8.942 -29.766 2.501 1.00 47.37 139 PRO B CA 1
ATOM 5576 C C . PRO B 1 107 ? -7.779 -29.373 3.397 1.00 45.92 139 PRO B C 1
ATOM 5577 O O . PRO B 1 107 ? -7.406 -30.096 4.324 1.00 45.01 139 PRO B O 1
ATOM 5588 N N . LYS B 1 108 ? -7.206 -28.205 3.109 1.00 45.91 140 LYS B N 1
ATOM 5589 C CA . LYS B 1 108 ? -6.065 -27.703 3.868 1.00 55.92 140 LYS B CA 1
ATOM 5590 C C . LYS B 1 108 ? -6.061 -26.184 3.819 1.00 44.77 140 LYS B C 1
ATOM 5591 O O . LYS B 1 108 ? -5.909 -25.601 2.742 1.00 46.07 140 LYS B O 1
ATOM 5610 N N . ILE B 1 109 ? -6.211 -25.549 4.981 1.00 43.44 141 ILE B N 1
ATOM 5611 C CA . ILE B 1 109 ? -6.114 -24.096 5.060 1.00 43.37 141 ILE B CA 1
ATOM 5612 C C . ILE B 1 109 ? -4.665 -23.681 4.850 1.00 43.64 141 ILE B C 1
ATOM 5613 O O . ILE B 1 109 ? -3.752 -24.208 5.501 1.00 42.95 141 ILE B O 1
ATOM 5629 N N . TYR B 1 110 ? -4.445 -22.732 3.938 1.00 44.90 142 TYR B N 1
ATOM 5630 C CA . TYR B 1 110 ? -3.106 -22.249 3.636 1.00 45.60 142 TYR B CA 1
ATOM 5631 C C . TYR B 1 110 ? -2.893 -20.777 3.958 1.00 45.61 142 TYR B C 1
ATOM 5632 O O . TYR B 1 110 ? -1.751 -20.309 3.885 1.00 46.21 142 TYR B O 1
ATOM 5650 N N . ASP B 1 111 ? -3.940 -20.037 4.317 1.00 45.15 143 ASP B N 1
ATOM 5651 C CA . ASP B 1 111 ? -3.780 -18.660 4.764 1.00 45.09 143 ASP B CA 1
ATOM 5652 C C . ASP B 1 111 ? -4.932 -18.306 5.689 1.00 43.91 143 ASP B C 1
ATOM 5653 O O . ASP B 1 111 ? -6.099 -18.496 5.335 1.00 44.25 143 ASP B O 1
ATOM 5662 N N . ILE B 1 112 ? -4.593 -17.791 6.868 1.00 43.23 144 ILE B N 1
ATOM 5663 C CA . ILE B 1 112 ? -5.578 -17.381 7.862 1.00 42.22 144 ILE B CA 1
ATOM 5664 C C . ILE B 1 112 ? -5.022 -16.179 8.609 1.00 45.50 144 ILE B C 1
ATOM 5665 O O . ILE B 1 112 ? -3.824 -16.117 8.903 1.00 43.66 144 ILE B O 1
ATOM 5681 N N . SER B 1 113 ? -5.893 -15.218 8.907 1.00 42.02 145 SER B N 1
ATOM 5682 C CA . SER B 1 113 ? -5.481 -14.040 9.658 1.00 41.83 145 SER B CA 1
ATOM 5683 C C . SER B 1 113 ? -4.771 -14.456 10.940 1.00 40.39 145 SER B C 1
ATOM 5684 O O . SER B 1 113 ? -5.237 -15.341 11.662 1.00 44.95 145 SER B O 1
ATOM 5692 N N . ASN B 1 114 ? -3.632 -13.826 11.208 1.00 40.55 146 ASN B N 1
ATOM 5693 C CA . ASN B 1 114 ? -2.881 -14.122 12.417 1.00 47.65 146 ASN B CA 1
ATOM 5694 C C . ASN B 1 114 ? -3.542 -13.474 13.630 1.00 46.99 146 ASN B C 1
ATOM 5695 O O . ASN B 1 114 ? -4.309 -12.514 13.517 1.00 48.77 146 ASN B O 1
ATOM 5706 N N . ASP B 1 115 ? -3.227 -14.019 14.805 1.00 37.17 147 ASP B N 1
ATOM 5707 C CA . ASP B 1 115 ? -3.719 -13.459 16.057 1.00 36.53 147 ASP B CA 1
ATOM 5708 C C . ASP B 1 115 ? -3.464 -11.957 16.094 1.00 37.25 147 ASP B C 1
ATOM 5709 O O . ASP B 1 115 ? -2.410 -11.481 15.665 1.00 48.36 147 ASP B O 1
ATOM 5718 N N . MET B 1 116 ? -4.440 -11.207 16.606 1.00 37.21 148 MET B N 1
ATOM 5719 C CA . MET B 1 116 ? -4.404 -9.753 16.550 1.00 38.09 148 MET B CA 1
ATOM 5720 C C . MET B 1 116 ? -4.892 -9.162 17.866 1.00 37.64 148 MET B C 1
ATOM 5721 O O . MET B 1 116 ? -5.486 -9.845 18.705 1.00 36.81 148 MET B O 1
ATOM 5735 N N . THR B 1 117 ? -4.612 -7.870 18.040 1.00 49.66 149 THR B N 1
ATOM 5736 C CA . THR B 1 117 ? -5.114 -7.079 19.158 1.00 49.19 149 THR B CA 1
ATOM 5737 C C . THR B 1 117 ? -5.615 -5.756 18.600 1.00 49.96 149 THR B C 1
ATOM 5738 O O . THR B 1 117 ? -4.846 -5.011 17.983 1.00 55.47 149 THR B O 1
ATOM 5749 N N . VAL B 1 118 ? -6.897 -5.464 18.818 1.00 72.92 150 VAL B N 1
ATOM 5750 C CA . VAL B 1 118 ? -7.538 -4.280 18.266 1.00 70.06 150 VAL B CA 1
ATOM 5751 C C . VAL B 1 118 ? -8.288 -3.554 19.373 1.00 72.11 150 VAL B C 1
ATOM 5752 O O . VAL B 1 118 ? -8.556 -4.105 20.443 1.00 73.80 150 VAL B O 1
ATOM 5765 N N . ASN B 1 119 ? -8.623 -2.297 19.101 1.00 57.25 151 ASN B N 1
ATOM 5766 C CA . ASN B 1 119 ? -9.418 -1.498 20.019 1.00 53.82 151 ASN B CA 1
ATOM 5767 C C . ASN B 1 119 ? -10.903 -1.760 19.790 1.00 49.28 151 ASN B C 1
ATOM 5768 O O . ASN B 1 119 ? -11.325 -2.205 18.720 1.00 49.67 151 ASN B O 1
ATOM 5779 N N . GLU B 1 120 ? -11.696 -1.478 20.820 1.00 59.95 152 GLU B N 1
ATOM 5780 C CA . GLU B 1 120 ? -13.134 -1.687 20.736 1.00 63.53 152 GLU B CA 1
ATOM 5781 C C . GLU B 1 120 ? -13.764 -0.698 19.764 1.00 77.95 152 GLU B C 1
ATOM 5782 O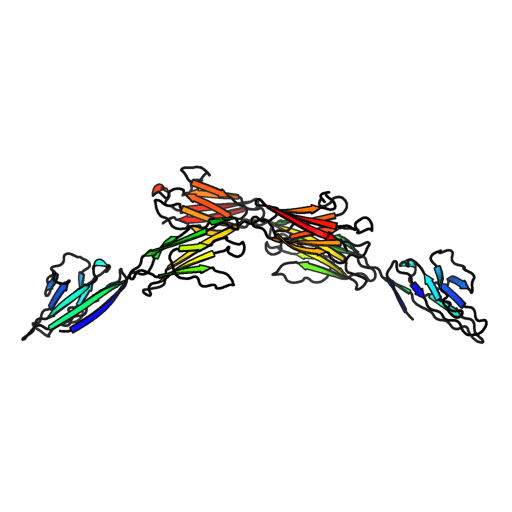 O . GLU B 1 120 ? -13.452 0.497 19.785 1.00 87.62 152 GLU B O 1
ATOM 5794 N N . GLY B 1 121 ? -14.650 -1.201 18.907 1.00 66.56 153 GLY B N 1
ATOM 5795 C CA . GLY B 1 121 ? -15.374 -0.379 17.963 1.00 73.51 153 GLY B CA 1
ATOM 5796 C C . GLY B 1 121 ? -14.792 -0.345 16.567 1.00 79.45 153 GLY B C 1
ATOM 5797 O O . GLY B 1 121 ? -15.442 0.187 15.658 1.00 76.11 153 GLY B O 1
ATOM 5801 N N . THR B 1 122 ? -13.597 -0.890 16.365 1.00 67.97 154 THR B N 1
ATOM 5802 C CA . THR B 1 122 ? -12.987 -0.875 15.047 1.00 81.60 154 THR B CA 1
ATOM 5803 C C . THR B 1 122 ? -13.604 -1.955 14.162 1.00 98.60 154 THR B C 1
ATOM 5804 O O . THR B 1 122 ? -14.207 -2.920 14.638 1.00 125.98 154 THR B O 1
ATOM 5815 N N . ASN B 1 123 ? -13.443 -1.778 12.854 1.00 74.64 155 ASN B N 1
ATOM 5816 C CA . ASN B 1 123 ? -13.943 -2.729 11.870 1.00 69.98 155 ASN B CA 1
ATOM 5817 C C . ASN B 1 123 ? -12.855 -3.753 11.574 1.00 57.25 155 ASN B C 1
ATOM 5818 O O . ASN B 1 123 ? -11.763 -3.393 11.119 1.00 49.69 155 ASN B O 1
ATOM 5828 N N . VAL B 1 124 ? -13.156 -5.025 11.825 1.00 86.67 156 VAL B N 1
ATOM 5829 C CA . VAL B 1 124 ? -12.203 -6.113 11.650 1.00 84.97 156 VAL B CA 1
ATOM 5830 C C . VAL B 1 124 ? -12.715 -7.041 10.560 1.00 76.77 156 VAL B C 1
ATOM 5831 O O . VAL B 1 124 ? -13.923 -7.248 10.408 1.00 68.39 156 VAL B O 1
ATOM 5844 N N . THR B 1 125 ? -11.780 -7.606 9.800 1.00 74.02 157 THR B N 1
ATOM 5845 C CA . THR B 1 125 ? -12.091 -8.582 8.763 1.00 84.44 157 THR B CA 1
ATOM 5846 C C . THR B 1 125 ? -11.141 -9.759 8.904 1.00 46.15 157 THR B C 1
ATOM 5847 O O . THR B 1 125 ? -9.923 -9.595 8.778 1.00 49.26 157 THR B O 1
ATOM 5858 N N . LEU B 1 126 ? -11.695 -10.940 9.165 1.00 45.30 158 LEU B N 1
ATOM 5859 C CA . LEU B 1 126 ? -10.909 -12.163 9.233 1.00 44.06 158 LEU B CA 1
ATOM 5860 C C . LEU B 1 126 ? -10.903 -12.846 7.873 1.00 45.14 158 LEU B C 1
ATOM 5861 O O . LEU B 1 126 ? -11.905 -12.833 7.153 1.00 46.49 158 LEU B O 1
ATOM 5877 N N . THR B 1 127 ? -9.766 -13.440 7.525 1.00 44.73 159 THR B N 1
ATOM 5878 C CA . THR B 1 127 ? -9.577 -14.087 6.236 1.00 45.85 159 THR B CA 1
ATOM 5879 C C . THR B 1 127 ? -9.144 -15.529 6.448 1.00 44.68 159 THR B C 1
ATOM 5880 O O . THR B 1 127 ? -8.351 -15.821 7.347 1.00 43.28 159 THR B O 1
ATOM 5891 N N . CYS B 1 128 ? -9.663 -16.427 5.615 1.00 55.22 160 CYS B N 1
ATOM 5892 C CA . CYS B 1 128 ? -9.278 -17.834 5.673 1.00 54.43 160 CYS B CA 1
ATOM 5893 C C . CYS B 1 128 ? -9.390 -18.431 4.280 1.00 62.71 160 CYS B C 1
ATOM 5894 O O . CYS B 1 128 ? -10.462 -18.380 3.669 1.00 61.44 160 CYS B O 1
ATOM 5901 N N . LEU B 1 129 ? -8.290 -18.995 3.785 1.00 46.34 161 LEU B N 1
ATOM 5902 C CA . LEU B 1 129 ? -8.223 -19.570 2.448 1.00 47.94 161 LEU B CA 1
ATOM 5903 C C . LEU B 1 129 ? -7.727 -21.004 2.543 1.00 47.25 161 LEU B C 1
ATOM 5904 O O . LEU B 1 129 ? -6.781 -21.294 3.282 1.00 46.05 161 LEU B O 1
ATOM 5920 N N . ALA B 1 130 ? -8.364 -21.900 1.789 1.00 48.19 162 ALA B N 1
ATOM 5921 C CA . ALA B 1 130 ? -8.060 -23.322 1.856 1.00 47.74 162 ALA B CA 1
ATOM 5922 C C . ALA B 1 130 ? -8.187 -23.948 0.475 1.00 49.61 162 ALA B C 1
ATOM 5923 O O . ALA B 1 130 ? -8.992 -23.512 -0.352 1.00 55.65 162 ALA B O 1
ATOM 5930 N N . THR B 1 131 ? -7.376 -24.977 0.237 1.00 49.66 163 THR B N 1
ATOM 5931 C CA . THR B 1 131 ? -7.436 -25.771 -0.978 1.00 51.39 163 THR B CA 1
ATOM 5932 C C . THR B 1 131 ? -8.145 -27.096 -0.703 1.00 51.05 163 THR B C 1
ATOM 5933 O O . THR B 1 131 ? -8.547 -27.397 0.422 1.00 78.39 163 THR B O 1
ATOM 5944 N N . GLY B 1 132 ? -8.295 -27.892 -1.745 1.00 67.69 164 GLY B N 1
ATOM 5945 C CA . GLY B 1 132 ? -8.946 -29.184 -1.654 1.00 64.50 164 GLY B CA 1
ATOM 5946 C C . GLY B 1 132 ? -9.708 -29.495 -2.926 1.00 64.98 164 GLY B C 1
ATOM 5947 O O . GLY B 1 132 ? -10.123 -28.613 -3.675 1.00 56.27 164 GLY B O 1
ATOM 5951 N N . LYS B 1 133 ? -9.890 -30.790 -3.175 1.00 55.58 165 LYS B N 1
ATOM 5952 C CA . LYS B 1 133 ? -10.654 -31.271 -4.323 1.00 58.23 165 LYS B CA 1
ATOM 5953 C C . LYS B 1 133 ? -11.668 -32.292 -3.823 1.00 57.73 165 LYS B C 1
ATOM 5954 O O . LYS B 1 133 ? -11.266 -33.362 -3.321 1.00 57.05 165 LYS B O 1
ATOM 5973 N N . PRO B 1 134 ? -12.983 -32.028 -3.935 1.00 58.66 166 PRO B N 1
ATOM 5974 C CA . PRO B 1 134 ? -13.588 -30.799 -4.467 1.00 59.69 166 PRO B CA 1
ATOM 5975 C C . PRO B 1 134 ? -13.207 -29.570 -3.649 1.00 57.96 166 PRO B C 1
ATOM 5976 O O . PRO B 1 134 ? -12.750 -29.717 -2.516 1.00 55.93 166 PRO B O 1
ATOM 5987 N N . GLU B 1 135 ? -13.377 -28.382 -4.216 1.00 68.93 167 GLU B N 1
ATOM 5988 C CA . GLU B 1 135 ? -13.032 -27.171 -3.488 1.00 75.87 167 GLU B CA 1
ATOM 5989 C C . GLU B 1 135 ? -13.832 -27.127 -2.189 1.00 65.25 167 GLU B C 1
ATOM 5990 O O . GLU B 1 135 ? -15.036 -27.411 -2.197 1.00 61.49 167 GLU B O 1
ATOM 6002 N N . PRO B 1 136 ? -13.209 -26.795 -1.061 1.00 60.13 168 PRO B N 1
ATOM 6003 C CA . PRO B 1 136 ? -13.903 -26.914 0.223 1.00 61.62 168 PRO B CA 1
ATOM 6004 C C . PRO B 1 136 ? -14.771 -25.704 0.537 1.00 68.33 168 PRO B C 1
ATOM 6005 O O . PRO B 1 136 ? -14.552 -24.592 0.054 1.00 80.68 168 PRO B O 1
ATOM 6016 N N . SER B 1 137 ? -15.778 -25.954 1.371 1.00 79.60 169 SER B N 1
ATOM 6017 C CA . SER B 1 137 ? -16.615 -24.901 1.927 1.00 72.13 169 SER B CA 1
ATOM 6018 C C . SER B 1 137 ? -15.998 -24.421 3.235 1.00 67.97 169 SER B C 1
ATOM 6019 O O . SER B 1 137 ? -15.661 -25.232 4.103 1.00 66.95 169 SER B O 1
ATOM 6027 N N . ILE B 1 138 ? -15.855 -23.105 3.376 1.00 50.37 170 ILE B N 1
ATOM 6028 C CA . ILE B 1 138 ? -15.153 -22.501 4.503 1.00 48.47 170 ILE B CA 1
ATOM 6029 C C . ILE B 1 138 ? -16.179 -21.872 5.433 1.00 48.48 170 ILE B C 1
ATOM 6030 O O . ILE B 1 138 ? -16.899 -20.944 5.043 1.00 49.75 170 ILE B O 1
ATOM 6046 N N . SER B 1 139 ? -16.237 -22.372 6.663 1.00 78.85 171 SER B N 1
ATOM 6047 C CA . SER B 1 139 ? -17.163 -21.896 7.680 1.00 74.24 171 SER B CA 1
ATOM 6048 C C . SER B 1 139 ? -16.398 -21.221 8.810 1.00 70.23 171 SER B C 1
ATOM 6049 O O . SER B 1 139 ? -15.367 -21.726 9.263 1.00 60.03 171 SER B O 1
ATOM 6057 N N . TRP B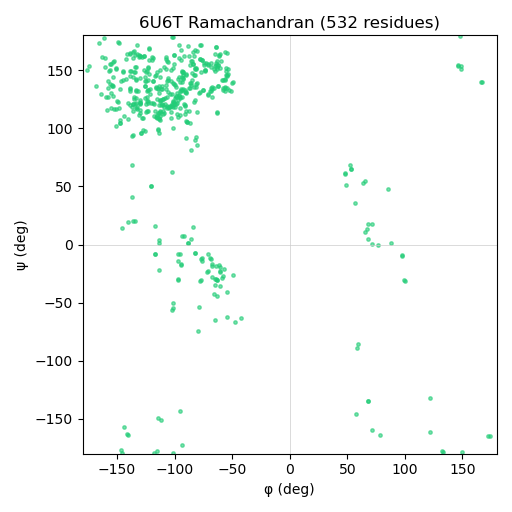 1 140 ? -16.905 -20.078 9.260 1.00 45.82 172 TRP B N 1
ATOM 6058 C CA . TRP B 1 140 ? -16.361 -19.379 10.414 1.00 44.42 172 TRP B CA 1
ATOM 6059 C C . TRP B 1 140 ? -17.236 -19.639 11.634 1.00 49.31 172 TRP B C 1
ATOM 6060 O O . TRP B 1 140 ? -18.441 -19.878 11.517 1.00 51.95 172 TRP B O 1
ATOM 6081 N N . ARG B 1 141 ? -16.619 -19.591 12.813 1.00 82.68 173 ARG B N 1
ATOM 6082 C CA . ARG B 1 141 ? -17.329 -19.865 14.054 1.00 43.21 173 ARG B CA 1
ATOM 6083 C C . ARG B 1 141 ? -16.629 -19.162 15.207 1.00 41.93 173 ARG B C 1
ATOM 6084 O O . ARG B 1 141 ? -15.400 -19.186 15.306 1.00 43.86 173 ARG B O 1
ATOM 6105 N N . HIS B 1 142 ? -17.421 -18.544 16.077 1.00 111.71 174 HIS B N 1
ATOM 6106 C CA . HIS B 1 142 ? -16.919 -17.874 17.269 1.00 41.64 174 HIS B CA 1
ATOM 6107 C C . HIS B 1 142 ? -17.096 -18.800 18.466 1.00 41.56 174 HIS B C 1
ATOM 6108 O O . HIS B 1 142 ? -18.219 -19.218 18.772 1.00 42.90 174 HIS B O 1
ATOM 6122 N N . ILE B 1 143 ? -15.989 -19.129 19.131 1.00 40.18 175 ILE B N 1
ATOM 6123 C CA . ILE B 1 143 ? -16.011 -20.023 20.283 1.00 40.20 175 ILE B CA 1
ATOM 6124 C C . ILE B 1 143 ? -16.424 -19.250 21.528 1.00 40.58 175 ILE B C 1
ATOM 6125 O O . ILE B 1 143 ? -15.583 -18.659 22.214 1.00 39.63 175 ILE B O 1
ATOM 6141 N N . SER B 1 144 ? -17.719 -19.244 21.822 1.00 77.40 176 SER B N 1
ATOM 6142 C CA . SER B 1 144 ? -18.267 -18.523 22.961 1.00 76.53 176 SER B CA 1
ATOM 6143 C C . SER B 1 144 ? -19.547 -19.220 23.391 1.00 88.41 176 SER B C 1
ATOM 6144 O O . SER B 1 144 ? -20.168 -19.930 22.591 1.00 97.34 176 SER B O 1
ATOM 6152 N N . PRO B 1 145 ? -19.965 -19.051 24.650 1.00 86.16 177 PRO B N 1
ATOM 6153 C CA . PRO B 1 145 ? -21.246 -19.643 25.076 1.00 92.05 177 PRO B CA 1
ATOM 6154 C C . PRO B 1 145 ? -22.397 -19.351 24.128 1.00 91.96 177 PRO B C 1
ATOM 6155 O O . PRO B 1 145 ? -23.354 -20.134 24.067 1.00 85.77 177 PRO B O 1
ATOM 6166 N N . SER B 1 146 ? -22.336 -18.246 23.389 1.00 135.84 178 SER B N 1
ATOM 6167 C CA . SER B 1 146 ? -23.302 -17.955 22.332 1.00 130.53 178 SER B CA 1
ATOM 6168 C C . SER B 1 146 ? -22.807 -18.634 21.061 1.00 130.77 178 SER B C 1
ATOM 6169 O O . SER B 1 146 ? -21.855 -18.171 20.427 1.00 123.48 178 SER B O 1
ATOM 6177 N N . ALA B 1 147 ? -23.449 -19.744 20.692 1.00 74.07 179 ALA B N 1
ATOM 6178 C CA . ALA B 1 147 ? -23.049 -20.510 19.517 1.00 92.25 179 ALA B CA 1
ATOM 6179 C C . ALA B 1 147 ? -22.850 -19.591 18.319 1.00 105.81 179 ALA B C 1
ATOM 6180 O O . ALA B 1 147 ? -21.723 -19.420 17.841 1.00 120.98 179 ALA B O 1
ATOM 6187 N N . LYS B 1 148 ? -23.936 -18.993 17.836 1.00 168.54 180 LYS B N 1
ATOM 6188 C CA . LYS B 1 148 ? -23.880 -18.025 16.747 1.00 162.49 180 LYS B CA 1
ATOM 6189 C C . LYS B 1 148 ? -23.125 -18.591 15.551 1.00 147.23 180 LYS B C 1
ATOM 6190 O O . LYS B 1 148 ? -22.018 -18.130 15.242 1.00 166.28 180 LYS B O 1
ATOM 6209 N N . PRO B 1 149 ? -23.678 -19.586 14.858 1.00 145.80 181 PRO B N 1
ATOM 6210 C CA . PRO B 1 149 ? -23.030 -20.075 13.633 1.00 147.00 181 PRO B CA 1
ATOM 6211 C C . PRO B 1 149 ? -23.071 -19.011 12.545 1.00 147.78 181 PRO B C 1
ATOM 6212 O O . PRO B 1 149 ? -24.134 -18.475 12.222 1.00 155.53 181 PRO B O 1
ATOM 6223 N N . PHE B 1 150 ? -21.905 -18.706 11.984 1.00 94.87 182 PHE B N 1
ATOM 6224 C CA . PHE B 1 150 ? -21.772 -17.615 11.029 1.00 89.92 182 PHE B CA 1
ATOM 6225 C C . PHE B 1 150 ? -21.926 -18.123 9.602 1.00 80.95 182 PHE B C 1
ATOM 6226 O O . PHE B 1 150 ? -21.471 -19.220 9.265 1.00 86.29 182 PHE B O 1
ATOM 6243 N N . GLU B 1 151 ? -22.571 -17.308 8.768 1.00 132.61 183 GLU B N 1
ATOM 6244 C CA . GLU B 1 151 ? -22.768 -17.659 7.369 1.00 126.27 183 GLU B CA 1
ATOM 6245 C C . GLU B 1 151 ? -21.433 -17.994 6.715 1.00 126.36 183 GLU B C 1
ATOM 6246 O O . GLU B 1 151 ? -20.393 -17.411 7.037 1.00 117.86 183 GLU B O 1
ATOM 6258 N N . ASN B 1 152 ? -21.467 -18.951 5.791 1.00 66.27 184 ASN B N 1
ATOM 6259 C CA . ASN B 1 152 ? -20.246 -19.415 5.152 1.00 79.75 184 ASN B CA 1
ATOM 6260 C C . ASN B 1 152 ? -19.589 -18.290 4.357 1.00 85.82 184 ASN B C 1
ATOM 6261 O O . ASN B 1 152 ? -20.226 -17.307 3.967 1.00 90.56 184 ASN B O 1
ATOM 6272 N N . GLY B 1 153 ? -18.299 -18.443 4.129 1.00 69.05 185 GLY B N 1
ATOM 6273 C CA . GLY B 1 153 ? -17.515 -17.485 3.374 1.00 53.36 185 GLY B CA 1
ATOM 6274 C C . GLY B 1 153 ? -16.083 -17.451 3.873 1.00 51.30 185 GLY B C 1
ATOM 6275 O O . GLY B 1 153 ? -15.781 -17.712 5.033 1.00 49.49 185 GLY B O 1
ATOM 6279 N N . GLN B 1 154 ? -15.169 -17.120 2.959 1.00 78.87 186 GLN B N 1
ATOM 6280 C CA . GLN B 1 154 ? -13.763 -17.002 3.329 1.00 81.00 186 GLN B CA 1
ATOM 6281 C C . GLN B 1 154 ? -13.532 -15.854 4.302 1.00 84.36 186 GLN B C 1
ATOM 6282 O O . GLN B 1 154 ? -12.605 -15.912 5.118 1.00 81.00 186 GLN B O 1
ATOM 6296 N N . TYR B 1 155 ? -14.350 -14.809 4.227 1.00 50.62 187 TYR B N 1
ATOM 6297 C CA . TYR B 1 155 ? -14.135 -13.579 4.976 1.00 50.17 187 TYR B CA 1
ATOM 6298 C C . TYR B 1 155 ? -15.249 -13.392 5.995 1.00 49.87 187 TYR B C 1
ATOM 6299 O O . TYR B 1 155 ? -16.429 -13.561 5.671 1.00 51.23 187 TYR B O 1
ATOM 6317 N N . LEU B 1 156 ? -14.869 -13.054 7.225 1.00 54.12 188 LEU B N 1
ATOM 6318 C CA . LEU B 1 156 ? -15.807 -12.740 8.297 1.00 53.92 188 LEU B CA 1
ATOM 6319 C C . LEU B 1 156 ? -15.624 -11.275 8.671 1.00 54.23 188 LEU B C 1
ATOM 6320 O O . LEU B 1 156 ? -14.593 -10.899 9.240 1.00 53.00 188 LEU B O 1
ATOM 6336 N N . ASP B 1 157 ? -16.614 -10.451 8.343 1.00 61.12 189 ASP B N 1
ATOM 6337 C CA . ASP B 1 157 ? -16.571 -9.027 8.644 1.00 64.17 189 ASP B CA 1
ATOM 6338 C C . ASP B 1 157 ? -17.200 -8.768 10.007 1.00 62.75 189 ASP B C 1
ATOM 6339 O O . ASP B 1 157 ? -18.282 -9.283 10.307 1.00 63.35 189 ASP B O 1
ATOM 6348 N N . ILE B 1 158 ? -16.514 -7.980 10.834 1.00 52.29 190 ILE B N 1
ATOM 6349 C CA . ILE B 1 158 ? -16.976 -7.638 12.177 1.00 51.74 190 ILE B CA 1
ATOM 6350 C C . ILE B 1 158 ? -16.908 -6.120 12.302 1.00 52.76 190 ILE B C 1
ATOM 6351 O O . ILE B 1 158 ? -15.852 -5.562 12.621 1.00 51.94 190 ILE B O 1
ATOM 6367 N N . TYR B 1 159 ? -18.031 -5.449 12.059 1.00 57.34 191 TYR B N 1
ATOM 6368 C CA . TYR B 1 159 ? -18.112 -4.002 12.184 1.00 72.38 191 TYR B CA 1
ATOM 6369 C C . TYR B 1 159 ? -18.425 -3.621 13.625 1.00 69.29 191 TYR B C 1
ATOM 6370 O O . TYR B 1 159 ? -19.245 -4.265 14.286 1.00 57.83 191 TYR B O 1
ATOM 6388 N N . GLY B 1 160 ? -17.757 -2.576 14.110 1.00 74.30 192 GLY B N 1
ATOM 6389 C CA . GLY B 1 160 ? -17.951 -2.124 15.474 1.00 71.78 192 GLY B CA 1
ATOM 6390 C C . GLY B 1 160 ? -17.761 -3.236 16.483 1.00 69.33 192 GLY B C 1
ATOM 6391 O O . GLY B 1 160 ? -18.707 -3.630 17.173 1.00 72.62 192 GLY B O 1
ATOM 6395 N N . ILE B 1 161 ? -16.535 -3.748 16.580 1.00 47.98 193 ILE B N 1
ATOM 6396 C CA . ILE B 1 161 ? -16.266 -4.892 17.442 1.00 46.23 193 ILE B CA 1
ATOM 6397 C C . ILE B 1 161 ? -16.411 -4.479 18.900 1.00 45.92 193 ILE B C 1
ATOM 6398 O O . ILE B 1 161 ? -15.873 -3.450 19.330 1.00 46.01 193 ILE B O 1
ATOM 6414 N N . THR B 1 162 ? -17.144 -5.280 19.665 1.00 56.05 194 THR B N 1
ATOM 6415 C CA . THR B 1 162 ? -17.378 -5.024 21.077 1.00 57.26 194 THR B CA 1
ATOM 6416 C C . THR B 1 162 ? -16.459 -5.892 21.928 1.00 56.69 194 THR B C 1
ATOM 6417 O O . THR B 1 162 ? -15.890 -6.883 21.463 1.00 53.14 194 THR B O 1
ATOM 6428 N N . ARG B 1 163 ? -16.320 -5.500 23.196 1.00 62.48 195 ARG B N 1
ATOM 6429 C CA . ARG B 1 163 ? -15.485 -6.264 24.116 1.00 61.59 195 ARG B CA 1
ATOM 6430 C C . ARG B 1 163 ? -15.967 -7.702 24.251 1.00 53.73 195 ARG B C 1
ATOM 6431 O O . ARG B 1 163 ? -15.164 -8.604 24.514 1.00 52.53 195 ARG B O 1
ATOM 6452 N N . ASP B 1 164 ? -17.268 -7.936 24.073 1.00 48.98 196 ASP B N 1
ATOM 6453 C CA . ASP B 1 164 ? -17.832 -9.274 24.182 1.00 86.22 196 ASP B CA 1
ATOM 6454 C C . ASP B 1 164 ? -17.567 -10.135 22.955 1.00 48.48 196 ASP B C 1
ATOM 6455 O O . ASP B 1 164 ? -17.798 -11.348 23.011 1.00 48.38 196 ASP B O 1
ATOM 6464 N N . GLN B 1 165 ? -17.099 -9.545 21.855 1.00 42.72 197 GLN B N 1
ATOM 6465 C CA . GLN B 1 165 ? -16.816 -10.279 20.629 1.00 42.33 197 GLN B CA 1
ATOM 6466 C C . GLN B 1 165 ? -15.373 -10.758 20.549 1.00 101.10 197 GLN B C 1
ATOM 6467 O O . GLN B 1 165 ? -14.965 -11.283 19.508 1.00 40.35 197 GLN B O 1
ATOM 6481 N N . ALA B 1 166 ? -14.600 -10.604 21.619 1.00 76.60 198 ALA B N 1
ATOM 6482 C CA . ALA B 1 166 ? -13.229 -11.083 21.629 1.00 38.47 198 ALA B CA 1
ATOM 6483 C C . ALA B 1 166 ? -13.198 -12.597 21.825 1.00 37.94 198 ALA B C 1
ATOM 6484 O O . ALA B 1 166 ? -14.216 -13.239 22.097 1.00 60.64 198 ALA B O 1
ATOM 6491 N N . GLY B 1 167 ? -12.004 -13.166 21.678 1.00 36.93 199 GLY B N 1
ATOM 6492 C CA . GLY B 1 167 ? -11.810 -14.588 21.882 1.00 36.49 199 GLY B CA 1
ATOM 6493 C C . GLY B 1 167 ? -11.259 -15.279 20.654 1.00 36.15 199 GLY B C 1
ATOM 6494 O O . GLY B 1 167 ? -10.708 -14.626 19.763 1.00 36.12 199 GLY B O 1
ATOM 6498 N N . GLU B 1 168 ? -11.408 -16.600 20.590 1.00 39.92 200 GLU B N 1
ATOM 6499 C CA . GLU B 1 168 ? -10.887 -17.385 19.480 1.00 39.71 200 GLU B CA 1
ATOM 6500 C C . GLU B 1 168 ? -11.968 -17.592 18.426 1.00 40.61 200 GLU B C 1
ATOM 6501 O O . GLU B 1 168 ? -13.111 -17.927 18.753 1.00 41.37 200 GLU B O 1
ATOM 6513 N N . TYR B 1 169 ? -11.600 -17.380 17.165 1.00 36.95 201 TYR B N 1
ATOM 6514 C CA . TYR B 1 169 ? -12.464 -17.628 16.020 1.00 37.95 201 TYR B CA 1
ATOM 6515 C C . TYR B 1 169 ? -11.922 -18.818 15.241 1.00 37.80 201 TYR B C 1
ATOM 6516 O O . TYR B 1 169 ? -10.713 -18.920 15.011 1.00 37.17 201 TYR B O 1
ATOM 6534 N N . GLU B 1 170 ? -12.818 -19.710 14.834 1.00 38.57 202 GLU B N 1
ATOM 6535 C CA . GLU B 1 170 ? -12.449 -20.981 14.224 1.00 38.58 202 GLU B CA 1
ATOM 6536 C C . GLU B 1 170 ? -12.858 -20.978 12.757 1.00 39.65 202 GLU B C 1
ATOM 6537 O O . GLU B 1 170 ? -14.031 -20.758 12.436 1.00 40.77 202 GLU B O 1
ATOM 6549 N N . CYS B 1 171 ? -11.891 -21.227 11.876 1.00 43.27 203 CYS B N 1
ATOM 6550 C CA . CYS B 1 171 ? -12.145 -21.436 10.456 1.00 44.41 203 CYS B CA 1
ATOM 6551 C C . CYS B 1 171 ? -12.161 -22.930 10.163 1.00 44.64 203 CYS B C 1
ATOM 6552 O O . CYS B 1 171 ? -11.210 -23.642 10.501 1.00 43.84 203 CYS B O 1
ATOM 6559 N N . SER B 1 172 ? -13.230 -23.395 9.519 1.00 42.15 204 SER B N 1
ATOM 6560 C CA . SER B 1 172 ? -13.405 -24.803 9.179 1.00 42.67 204 SER B CA 1
ATOM 6561 C C . SER B 1 172 ? -13.611 -24.936 7.677 1.00 44.05 204 SER B C 1
ATOM 6562 O O . SER B 1 172 ? -14.545 -24.348 7.120 1.00 196.99 204 SER B O 1
ATOM 6570 N N . ALA B 1 173 ? -12.742 -25.710 7.030 1.00 44.05 205 ALA B N 1
ATOM 6571 C CA . ALA B 1 173 ? -12.789 -25.950 5.592 1.00 45.46 205 ALA B CA 1
ATOM 6572 C C . ALA B 1 173 ? -13.119 -27.422 5.371 1.00 46.65 205 ALA B C 1
ATOM 6573 O O . ALA B 1 173 ? -12.309 -28.298 5.693 1.00 48.57 205 ALA B O 1
ATOM 6580 N N . GLU B 1 174 ? -14.298 -27.690 4.810 1.00 66.45 206 GLU B N 1
ATOM 6581 C CA . GLU B 1 174 ? -14.784 -29.049 4.623 1.00 75.66 206 GLU B CA 1
ATOM 6582 C C . GLU B 1 174 ? -15.142 -29.293 3.165 1.00 58.03 206 GLU B C 1
ATOM 6583 O O . GLU B 1 174 ? -15.573 -28.385 2.449 1.00 55.35 206 GLU B O 1
ATOM 6595 N N . ASN B 1 175 ? -14.954 -30.544 2.735 1.00 65.23 207 ASN B N 1
ATOM 6596 C CA . ASN B 1 175 ? -15.374 -30.944 1.397 1.00 56.85 207 ASN B CA 1
ATOM 6597 C C . ASN B 1 175 ? -15.866 -32.387 1.356 1.00 57.89 207 ASN B C 1
ATOM 6598 O O . ASN B 1 175 ? -15.985 -32.944 0.257 1.00 59.50 207 ASN B O 1
ATOM 6609 N N . ASP B 1 176 ? -16.145 -33.013 2.499 1.00 73.00 208 ASP B N 1
ATOM 6610 C CA . ASP B 1 176 ? -16.658 -34.374 2.625 1.00 81.82 208 ASP B CA 1
ATOM 6611 C C . ASP B 1 176 ? -15.647 -35.432 2.200 1.00 80.83 208 ASP B C 1
ATOM 6612 O O . ASP B 1 176 ? -15.991 -36.620 2.184 1.00 76.69 208 ASP B O 1
ATOM 6621 N N . VAL B 1 177 ? -14.415 -35.051 1.862 1.00 65.88 209 VAL B N 1
ATOM 6622 C CA . VAL B 1 177 ? -13.422 -36.036 1.444 1.00 66.58 209 VAL B CA 1
ATOM 6623 C C . VAL B 1 177 ? -12.830 -36.745 2.654 1.00 57.68 209 VAL B C 1
ATOM 6624 O O . VAL B 1 177 ? -12.831 -37.979 2.733 1.00 56.92 209 VAL B O 1
ATOM 6637 N N . SER B 1 178 ? -12.315 -35.981 3.610 1.00 76.33 210 SER B N 1
ATOM 6638 C CA . SER B 1 178 ? -11.761 -36.533 4.840 1.00 72.62 210 SER B CA 1
ATOM 6639 C C . SER B 1 178 ? -12.102 -35.567 5.969 1.00 68.00 210 SER B C 1
ATOM 6640 O O . SER B 1 178 ? -13.056 -34.786 5.883 1.00 68.97 210 SER B O 1
ATOM 6648 N N . PHE B 1 179 ? -11.322 -35.612 7.042 1.00 64.73 211 PHE B N 1
ATOM 6649 C CA . PHE B 1 179 ? -11.528 -34.673 8.131 1.00 65.97 211 PHE B CA 1
ATOM 6650 C C . PHE B 1 179 ? -11.305 -33.248 7.629 1.00 63.80 211 PHE B C 1
ATOM 6651 O O . PHE B 1 179 ? -10.343 -32.992 6.893 1.00 67.58 211 PHE B O 1
ATOM 6668 N N . PRO B 1 180 ? -12.166 -32.299 7.992 1.00 45.02 212 PRO B N 1
ATOM 6669 C CA . PRO B 1 180 ? -11.941 -30.913 7.573 1.00 48.02 212 PRO B CA 1
ATOM 6670 C C . PRO B 1 180 ? -10.796 -30.278 8.343 1.00 42.96 212 PRO B C 1
ATOM 6671 O O . PRO B 1 180 ? -10.537 -30.604 9.503 1.00 42.18 212 PRO B O 1
ATOM 6682 N N . ASP B 1 181 ? -10.109 -29.354 7.679 1.00 46.09 213 ASP B N 1
ATOM 6683 C CA . ASP B 1 181 ? -9.025 -28.618 8.312 1.00 52.22 213 ASP B CA 1
ATOM 6684 C C . ASP B 1 181 ? -9.590 -27.489 9.163 1.00 47.57 213 ASP B C 1
ATOM 6685 O O . ASP B 1 181 ? -10.544 -26.812 8.769 1.00 44.79 213 ASP B O 1
ATOM 6694 N N . VAL B 1 182 ? -9.004 -27.297 10.344 1.00 41.91 214 VAL B N 1
ATOM 6695 C CA . VAL B 1 182 ? -9.510 -26.332 11.315 1.00 39.51 214 VAL B CA 1
ATOM 6696 C C . VAL B 1 182 ? -8.336 -25.551 11.890 1.00 38.53 214 VAL B C 1
ATOM 6697 O O . VAL B 1 182 ? -7.419 -26.141 12.471 1.00 46.33 214 VAL B O 1
ATOM 6710 N N . ARG B 1 183 ? -8.362 -24.230 11.724 1.00 38.02 215 ARG B N 1
ATOM 6711 C CA . ARG B 1 183 ? -7.395 -23.331 12.335 1.00 37.27 215 ARG B CA 1
ATOM 6712 C C . ARG B 1 183 ? -8.148 -22.254 13.102 1.00 36.97 215 ARG B C 1
ATOM 6713 O O . ARG B 1 183 ? -9.337 -22.022 12.878 1.00 37.54 215 ARG B O 1
ATOM 6734 N N . LYS B 1 184 ? -7.438 -21.586 14.009 1.00 44.66 216 LYS B N 1
ATOM 6735 C CA . LYS B 1 184 ? -8.048 -20.624 14.914 1.00 48.49 216 LYS B CA 1
ATOM 6736 C C . LYS B 1 184 ? -7.292 -19.304 14.873 1.00 48.58 216 LYS B C 1
ATOM 6737 O O . LYS B 1 184 ? -6.137 -19.231 14.447 1.00 41.20 216 LYS B O 1
ATOM 6756 N N . VAL B 1 185 ? -7.970 -18.258 15.338 1.00 35.93 217 VAL B N 1
ATOM 6757 C CA . VAL B 1 185 ? -7.420 -16.909 15.395 1.00 35.99 217 VAL B CA 1
ATOM 6758 C C . VAL B 1 185 ? -7.841 -16.299 16.724 1.00 35.59 217 VAL B C 1
ATOM 6759 O O . VAL B 1 185 ? -9.017 -16.366 17.093 1.00 35.81 217 VAL B O 1
ATOM 6772 N N . LYS B 1 186 ? -6.891 -15.701 17.438 1.00 47.84 218 LYS B N 1
ATOM 6773 C CA . LYS B 1 186 ? -7.158 -15.081 18.731 1.00 44.98 218 LYS B CA 1
ATOM 6774 C C . LYS B 1 186 ? -7.270 -13.573 18.548 1.00 41.17 218 LYS B C 1
ATOM 6775 O O . LYS B 1 186 ? -6.305 -12.920 18.135 1.00 46.24 218 LYS B O 1
ATOM 6794 N N . VAL B 1 187 ? -8.440 -13.026 18.864 1.00 60.93 219 VAL B N 1
ATOM 6795 C CA . VAL B 1 187 ? -8.712 -11.598 18.743 1.00 51.31 219 VAL B CA 1
ATOM 6796 C C . VAL B 1 187 ? -8.850 -11.024 20.145 1.00 43.93 219 VAL B C 1
ATOM 6797 O O . VAL B 1 187 ? -9.723 -11.448 20.914 1.00 39.25 219 VAL B O 1
ATOM 6810 N N . VAL B 1 188 ? -7.999 -10.056 20.473 1.00 46.37 220 VAL B N 1
ATOM 6811 C CA . VAL B 1 188 ? -8.038 -9.359 21.753 1.00 54.77 220 VAL B CA 1
ATOM 6812 C C . VAL B 1 188 ? -8.583 -7.960 21.511 1.00 63.78 220 VAL B C 1
ATOM 6813 O O . VAL B 1 188 ? -8.063 -7.222 20.666 1.00 72.98 220 VAL B O 1
ATOM 6826 N N . VAL B 1 189 ? -9.620 -7.594 22.257 1.00 61.57 221 VAL B N 1
ATOM 6827 C CA . VAL B 1 189 ? -10.289 -6.309 22.107 1.00 56.90 221 VAL B CA 1
ATOM 6828 C C . VAL B 1 189 ? -9.943 -5.463 23.323 1.00 50.05 221 VAL B C 1
ATOM 6829 O O . VAL B 1 189 ? -10.337 -5.787 24.451 1.00 44.46 221 VAL B O 1
ATOM 6842 N N . ASN B 1 190 ? -9.197 -4.388 23.099 1.00 39.99 222 ASN B N 1
ATOM 6843 C CA . ASN B 1 190 ? -8.908 -3.439 24.159 1.00 40.36 222 ASN B CA 1
ATOM 6844 C C . ASN B 1 190 ? -10.063 -2.457 24.291 1.00 41.57 222 ASN B C 1
ATOM 6845 O O . ASN B 1 190 ? -10.710 -2.094 23.305 1.00 42.41 222 ASN B O 1
ATOM 6856 N N . PHE B 1 191 ? -10.328 -2.035 25.523 1.00 47.75 223 PHE B N 1
ATOM 6857 C CA . PHE B 1 191 ? -11.402 -1.080 25.754 1.00 47.49 223 PHE B CA 1
ATOM 6858 C C . PHE B 1 191 ? -11.147 -0.331 27.051 1.00 45.24 223 PHE B C 1
ATOM 6859 O O . PHE B 1 191 ? -10.456 -0.823 27.947 1.00 43.23 223 PHE B O 1
ATOM 6876 N N . ALA B 1 192 ? -11.711 0.871 27.134 1.00 61.96 224 ALA B N 1
ATOM 6877 C CA . ALA B 1 192 ? -11.602 1.658 28.347 1.00 59.39 224 ALA B CA 1
ATOM 6878 C C . ALA B 1 192 ? -12.341 0.951 29.483 1.00 53.91 224 ALA B C 1
ATOM 6879 O O . ALA B 1 192 ? -13.317 0.235 29.246 1.00 41.10 224 ALA B O 1
ATOM 6886 N N . PRO B 1 193 ? -11.902 1.139 30.725 1.00 53.11 225 PRO B N 1
ATOM 6887 C CA . PRO B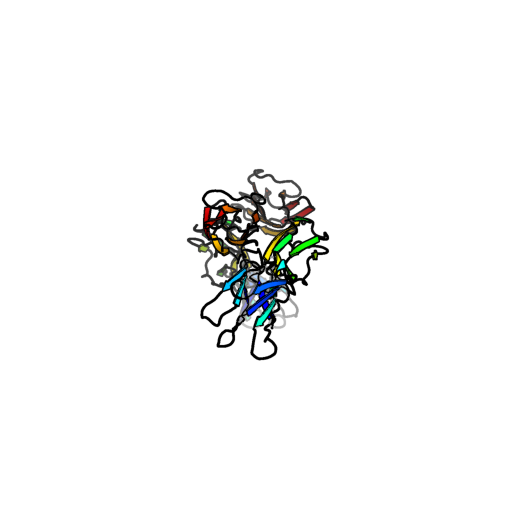 1 193 ? -12.459 0.344 31.822 1.00 36.68 225 PRO B CA 1
ATOM 6888 C C . PRO B 1 193 ? -13.910 0.698 32.104 1.00 36.63 225 PRO B C 1
ATOM 6889 O O . PRO B 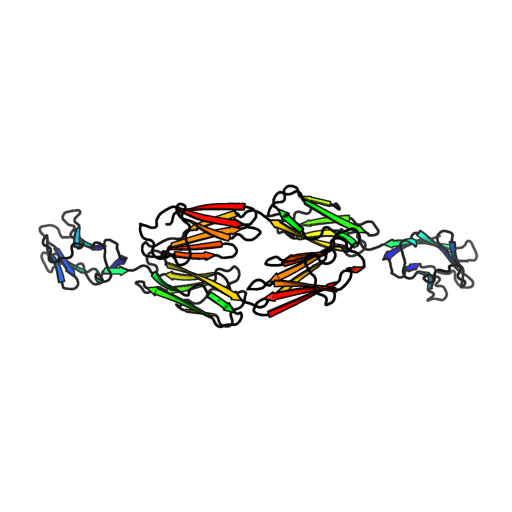1 193 ? -14.392 1.791 31.801 1.00 38.30 225 PRO B O 1
ATOM 6900 N N . THR B 1 194 ? -14.606 -0.266 32.701 1.00 58.76 226 THR B N 1
ATOM 6901 C CA . THR B 1 194 ? -16.015 -0.137 33.040 1.00 56.23 226 THR B CA 1
ATOM 6902 C C . THR B 1 194 ? -16.217 -0.625 34.465 1.00 48.31 226 THR B C 1
ATOM 6903 O O . THR B 1 194 ? -15.825 -1.747 34.800 1.00 44.98 226 THR B O 1
ATOM 6914 N N . ILE B 1 195 ? -16.826 0.214 35.298 1.00 33.00 227 ILE B N 1
ATOM 6915 C CA . ILE B 1 195 ? -17.116 -0.142 36.682 1.00 31.35 227 ILE B CA 1
ATOM 6916 C C . ILE B 1 195 ? -18.484 -0.811 36.701 1.00 32.05 227 ILE B C 1
ATOM 6917 O O . ILE B 1 195 ? -19.516 -0.148 36.569 1.00 33.74 227 ILE B O 1
ATOM 6933 N N . GLN B 1 196 ? -18.489 -2.132 36.872 1.00 39.01 228 GLN B N 1
ATOM 6934 C CA . GLN B 1 196 ? -19.731 -2.890 36.814 1.00 55.59 228 GLN B CA 1
ATOM 6935 C C . GLN B 1 196 ? -20.550 -2.735 38.086 1.00 44.30 228 GLN B C 1
ATOM 6936 O O . GLN B 1 196 ? -21.783 -2.793 38.035 1.00 41.90 228 GLN B O 1
ATOM 6950 N N . GLU B 1 197 ? -19.894 -2.531 39.224 1.00 67.45 229 GLU B N 1
ATOM 6951 C CA . GLU B 1 197 ? -20.595 -2.463 40.496 1.00 53.05 229 GLU B CA 1
ATOM 6952 C C . GLU B 1 197 ? -19.755 -1.666 41.481 1.00 35.93 229 GLU B C 1
ATOM 6953 O O . GLU B 1 197 ? -18.525 -1.650 41.401 1.00 35.60 229 GLU B O 1
ATOM 6965 N N . ILE B 1 198 ? -20.441 -0.994 42.401 1.00 29.89 230 ILE B N 1
ATOM 6966 C CA . ILE B 1 198 ? -19.794 -0.309 43.514 1.00 32.74 230 ILE B CA 1
ATOM 6967 C C . ILE B 1 198 ? -20.748 -0.376 44.699 1.00 38.71 230 ILE B C 1
ATOM 6968 O O . ILE B 1 198 ? -21.784 0.297 44.719 1.00 40.03 230 ILE B O 1
ATOM 6984 N N . LYS B 1 199 ? -20.418 -1.209 45.681 1.00 38.20 231 LYS B N 1
ATOM 6985 C CA . LYS B 1 199 ? -21.299 -1.474 46.808 1.00 49.76 231 LYS B CA 1
ATOM 6986 C C . LYS B 1 199 ? -20.503 -1.401 48.099 1.00 30.24 231 LYS B C 1
ATOM 6987 O O . LYS B 1 199 ? -19.423 -1.993 48.201 1.00 28.70 231 LYS B O 1
ATOM 7006 N N . SER B 1 200 ? -21.033 -0.676 49.077 1.00 32.29 232 SER B N 1
ATOM 7007 C CA . SER B 1 200 ? -20.444 -0.598 50.404 1.00 33.44 232 SER B CA 1
ATOM 7008 C C . SER B 1 200 ? -21.193 -1.518 51.361 1.00 32.15 232 SER B C 1
ATOM 7009 O O . SER B 1 200 ? -22.367 -1.840 51.164 1.00 33.28 232 SER B O 1
ATOM 7017 N N . GLY B 1 201 ? -20.493 -1.936 52.414 1.00 45.72 233 GLY B N 1
ATOM 7018 C CA . GLY B 1 201 ? -21.059 -2.815 53.411 1.00 49.52 233 GLY B CA 1
ATOM 7019 C C . GLY B 1 201 ? -21.586 -2.049 54.612 1.00 57.06 233 GLY B C 1
ATOM 7020 O O . GLY B 1 201 ? -21.393 -0.844 54.754 1.00 55.40 233 GLY B O 1
ATOM 7024 N N . THR B 1 202 ? -22.271 -2.782 55.484 1.00 68.97 234 THR B N 1
ATOM 7025 C CA . THR B 1 202 ? -22.772 -2.190 56.713 1.00 74.06 234 THR B CA 1
ATOM 7026 C C . THR B 1 202 ? -21.611 -1.760 57.600 1.00 77.13 234 THR B C 1
ATOM 7027 O O . THR B 1 202 ? -20.509 -2.310 57.529 1.00 82.95 234 THR B O 1
ATOM 7038 N N . VAL B 1 203 ? -21.867 -0.764 58.446 1.00 88.42 235 VAL B N 1
ATOM 7039 C CA . VAL B 1 203 ? -20.827 -0.160 59.272 1.00 89.08 235 VAL B CA 1
ATOM 7040 C C . VAL B 1 203 ? -21.406 0.130 60.649 1.00 88.14 235 VAL B C 1
ATOM 7041 O O . VAL B 1 203 ? -22.222 1.048 60.800 1.00 89.39 235 VAL B O 1
ATOM 7054 N N . THR B 1 204 ? -20.996 -0.643 61.646 1.00 88.15 236 THR B N 1
ATOM 7055 C CA . THR B 1 204 ? -21.187 -0.212 63.021 1.00 98.60 236 THR B CA 1
ATOM 7056 C C . THR B 1 204 ? -20.327 1.024 63.270 1.00 103.46 236 THR B C 1
ATOM 7057 O O . THR B 1 204 ? -19.159 1.053 62.860 1.00 111.79 236 THR B O 1
ATOM 7068 N N . PRO B 1 205 ? -20.867 2.071 63.916 1.00 102.18 237 PRO B N 1
ATOM 7069 C CA . PRO B 1 205 ? -20.148 3.352 63.982 1.00 101.65 237 PRO B CA 1
ATOM 7070 C C . PRO B 1 205 ? -18.656 3.224 64.253 1.00 106.83 237 PRO B C 1
ATOM 7071 O O . PRO B 1 205 ? -17.838 3.595 63.405 1.00 113.93 237 PRO B O 1
ATOM 7082 N N . GLY B 1 206 ? -18.282 2.693 65.415 1.00 59.84 238 GLY B N 1
ATOM 7083 C CA . GLY B 1 206 ? -16.874 2.584 65.757 1.00 55.55 238 GLY B CA 1
ATOM 7084 C C . GLY B 1 206 ? -16.104 1.545 64.964 1.00 52.37 238 GLY B C 1
ATOM 7085 O O . GLY B 1 206 ? -14.874 1.496 65.079 1.00 52.26 238 GLY B O 1
ATOM 7089 N N . ARG B 1 207 ? -16.788 0.726 64.166 1.00 68.79 239 ARG B N 1
ATOM 7090 C CA . ARG B 1 207 ? -16.146 -0.362 63.445 1.00 73.51 239 ARG B CA 1
ATOM 7091 C C . ARG B 1 207 ? -15.752 0.109 62.046 1.00 61.19 239 ARG B C 1
ATOM 7092 O O . ARG B 1 207 ? -15.867 1.290 61.706 1.00 63.34 239 ARG B O 1
ATOM 7113 N N . SER B 1 208 ? -15.289 -0.818 61.216 1.00 56.92 240 SER B N 1
ATOM 7114 C CA . SER B 1 208 ? -14.733 -0.483 59.916 1.00 51.59 240 SER B CA 1
ATOM 7115 C C . SER B 1 208 ? -15.800 -0.512 58.827 1.00 52.37 240 SER B C 1
ATOM 7116 O O . SER B 1 208 ? -16.880 -1.088 58.986 1.00 55.78 240 SER B O 1
ATOM 7124 N N . GLY B 1 209 ? -15.471 0.125 57.708 1.00 33.57 241 GLY B N 1
ATOM 7125 C CA . GLY B 1 209 ? -16.344 0.169 56.552 1.00 35.99 241 GLY B CA 1
ATOM 7126 C C . GLY B 1 209 ? -15.616 -0.360 55.333 1.00 30.39 241 GLY B C 1
ATOM 7127 O O . GLY B 1 209 ? -14.397 -0.232 55.217 1.00 30.05 241 GLY B O 1
ATOM 7131 N N . LEU B 1 210 ? -16.375 -0.960 54.420 1.00 29.39 242 LEU B N 1
ATOM 7132 C CA . LEU B 1 210 ? -15.819 -1.580 53.225 1.00 27.71 242 LEU B CA 1
ATOM 7133 C C . LEU B 1 210 ? -16.583 -1.096 52.005 1.00 27.43 242 LEU B C 1
ATOM 7134 O O . LEU B 1 210 ? -17.800 -0.899 52.060 1.00 28.40 242 LEU B O 1
ATOM 7150 N N . ILE B 1 211 ? -15.856 -0.903 50.905 1.00 26.50 243 ILE B N 1
ATOM 7151 C CA . ILE B 1 211 ? -16.441 -0.527 49.622 1.00 33.94 243 ILE B CA 1
ATOM 7152 C C . ILE B 1 211 ? -15.767 -1.350 48.533 1.00 37.11 243 ILE B C 1
ATOM 7153 O O . ILE B 1 211 ? -14.551 -1.245 48.337 1.00 24.77 243 ILE B O 1
ATOM 7169 N N . ARG B 1 212 ? -16.546 -2.171 47.833 1.00 24.99 244 ARG B N 1
ATOM 7170 C CA . ARG B 1 212 ? -16.048 -2.914 46.686 1.00 24.26 244 ARG B CA 1
ATOM 7171 C C . ARG B 1 212 ? -16.234 -2.092 45.420 1.00 24.67 244 ARG B C 1
ATOM 7172 O O . ARG B 1 212 ? -17.200 -1.337 45.282 1.00 25.67 244 ARG B O 1
ATOM 7193 N N . CYS B 1 213 ? -15.291 -2.242 44.493 1.00 29.55 245 CYS B N 1
ATOM 7194 C CA . CYS B 1 213 ? -15.347 -1.554 43.202 1.00 29.23 245 CYS B CA 1
ATOM 7195 C C . CYS B 1 213 ? -14.954 -2.579 42.141 1.00 28.99 245 CYS B C 1
ATOM 7196 O O . CYS B 1 213 ? -13.771 -2.763 41.848 1.00 28.75 245 CYS B O 1
ATOM 7203 N N . GLU B 1 214 ? -15.956 -3.242 41.571 1.00 29.56 246 GLU B N 1
ATOM 7204 C CA . GLU B 1 214 ? -15.725 -4.220 40.520 1.00 35.82 246 GLU B CA 1
ATOM 7205 C C . GLU B 1 214 ? -15.549 -3.506 39.187 1.00 31.86 246 GLU B C 1
ATOM 7206 O O . GLU B 1 214 ? -16.295 -2.579 38.862 1.00 37.16 246 GLU B O 1
ATOM 7218 N N . GLY B 1 215 ? -14.558 -3.933 38.421 1.00 39.41 247 GLY B N 1
ATOM 7219 C CA . GLY B 1 215 ? -14.270 -3.288 37.152 1.00 40.67 247 GLY B CA 1
ATOM 7220 C C . GLY B 1 215 ? -13.659 -4.249 36.160 1.00 41.34 247 GLY B C 1
ATOM 7221 O O . GLY B 1 215 ? -12.978 -5.210 36.531 1.00 40.76 247 GLY B O 1
ATOM 7225 N N . ALA B 1 216 ? -13.912 -3.981 34.882 1.00 37.04 248 ALA B N 1
ATOM 7226 C CA . ALA B 1 216 ? -13.338 -4.729 33.776 1.00 38.27 248 ALA B CA 1
ATOM 7227 C C . ALA B 1 216 ? -12.515 -3.787 32.909 1.00 39.62 248 ALA B C 1
ATOM 7228 O O . ALA B 1 216 ? -12.671 -2.564 32.965 1.00 39.96 248 ALA B O 1
ATOM 7235 N N . GLY B 1 217 ? -11.633 -4.368 32.101 1.00 42.72 249 GLY B N 1
ATOM 7236 C CA . GLY B 1 217 ? -10.783 -3.570 31.241 1.00 44.50 249 GLY B CA 1
ATOM 7237 C C . GLY B 1 217 ? -9.635 -4.345 30.631 1.00 45.79 249 GLY B C 1
ATOM 7238 O O . GLY B 1 217 ? -9.010 -5.178 31.294 1.00 44.90 249 GLY B O 1
ATOM 7242 N N . VAL B 1 218 ? -9.354 -4.076 29.361 1.00 39.38 250 VAL B N 1
ATOM 7243 C CA . VAL B 1 218 ? -8.240 -4.703 28.656 1.00 41.29 250 VAL B CA 1
ATOM 7244 C C . VAL B 1 218 ? -7.443 -3.598 27.972 1.00 43.59 250 VAL B C 1
ATOM 7245 O O . VAL B 1 218 ? -7.950 -2.972 27.030 1.00 45.36 250 VAL B O 1
ATOM 7258 N N . PRO B 1 219 ? -6.204 -3.306 28.406 1.00 44.51 251 PRO B N 1
ATOM 7259 C CA . PRO B 1 219 ? -5.466 -3.936 29.510 1.00 44.37 251 PRO B CA 1
ATOM 7260 C C . PRO B 1 219 ? -6.163 -3.769 30.860 1.00 43.67 251 PRO B C 1
ATOM 7261 O O . PRO B 1 219 ? -7.047 -2.919 30.983 1.00 39.15 251 PRO B O 1
ATOM 7272 N N . PRO B 1 220 ? -5.776 -4.569 31.850 1.00 38.13 252 PRO B N 1
ATOM 7273 C CA . PRO B 1 220 ? -6.430 -4.499 33.164 1.00 35.46 252 PRO B CA 1
ATOM 7274 C C . PRO B 1 220 ? -6.308 -3.108 33.761 1.00 35.25 252 PRO B C 1
ATOM 7275 O O . PRO B 1 220 ? -5.261 -2.456 33.631 1.00 37.04 252 PRO B O 1
ATOM 7286 N N . PRO B 1 221 ? -7.351 -2.620 34.427 1.00 33.53 253 PRO B N 1
ATOM 7287 C CA . PRO B 1 221 ? -7.334 -1.237 34.910 1.00 33.78 253 PRO B CA 1
ATOM 7288 C C . PRO B 1 221 ? -6.590 -1.074 36.225 1.00 35.40 253 PRO B C 1
ATOM 7289 O O . PRO B 1 221 ? -6.507 -1.990 37.048 1.00 40.33 253 PRO B O 1
ATOM 7300 N N . ALA B 1 222 ? -6.042 0.124 36.406 1.00 34.65 254 ALA B N 1
ATOM 7301 C CA . ALA B 1 222 ? -5.439 0.540 37.665 1.00 34.63 254 ALA B CA 1
ATOM 7302 C C . ALA B 1 222 ? -6.477 1.314 38.466 1.00 33.44 254 ALA B C 1
ATOM 7303 O O . ALA B 1 222 ? -7.139 2.210 37.930 1.00 34.18 254 ALA B O 1
ATOM 7310 N N . PHE B 1 223 ? -6.617 0.972 39.743 1.00 31.97 255 PHE B N 1
ATOM 7311 C CA . PHE B 1 223 ? -7.675 1.515 40.582 1.00 30.90 255 PHE B CA 1
ATOM 7312 C C . PHE B 1 223 ? -7.147 2.633 41.473 1.00 32.34 255 PHE B C 1
ATOM 7313 O O . PHE B 1 223 ? -6.050 2.534 42.032 1.00 33.29 255 PHE B O 1
ATOM 7330 N N . GLU B 1 224 ? -7.938 3.699 41.598 1.00 46.89 256 GLU B N 1
ATOM 7331 C CA . GLU B 1 224 ? -7.653 4.796 42.510 1.00 50.76 256 GLU B CA 1
ATOM 7332 C C . GLU B 1 224 ? -8.929 5.170 43.249 1.00 49.23 256 GLU B C 1
ATOM 7333 O O . GLU B 1 224 ? -10.033 5.048 42.711 1.00 52.12 256 GLU B O 1
ATOM 7345 N N . TRP B 1 225 ? -8.769 5.632 44.488 1.00 44.39 257 TRP B N 1
ATOM 7346 C CA . TRP B 1 225 ? -9.887 6.024 45.335 1.00 46.41 257 TRP B CA 1
ATOM 7347 C C . TRP B 1 225 ? -9.766 7.498 45.696 1.00 36.88 257 TRP B C 1
ATOM 7348 O O . TRP B 1 225 ? -8.665 7.997 45.951 1.00 38.81 257 TRP B O 1
ATOM 7369 N N . TYR B 1 226 ? -10.905 8.188 45.716 1.00 37.55 258 TYR B N 1
ATOM 7370 C CA . TYR B 1 226 ? -10.965 9.611 46.010 1.00 42.94 258 TYR B CA 1
ATOM 7371 C C . TYR B 1 226 ? -12.098 9.891 46.989 1.00 40.81 258 TYR B C 1
ATOM 7372 O O . TYR B 1 226 ? -12.995 9.069 47.190 1.00 38.76 258 TYR B O 1
ATOM 7390 N N . LYS B 1 227 ? -12.042 11.077 47.596 1.00 85.37 259 LYS B N 1
ATOM 7391 C CA . LYS B 1 227 ? -13.170 11.607 48.361 1.00 85.40 259 LYS B CA 1
ATOM 7392 C C . LYS B 1 227 ? -13.087 13.129 48.273 1.00 88.80 259 LYS B C 1
ATOM 7393 O O . LYS B 1 227 ? -12.274 13.749 48.966 1.00 91.12 259 LYS B O 1
ATOM 7412 N N . GLY B 1 228 ? -13.922 13.716 47.421 1.00 78.36 260 GLY B N 1
ATOM 7413 C CA . GLY B 1 228 ? -13.954 15.157 47.270 1.00 81.18 260 GLY B CA 1
ATOM 7414 C C . GLY B 1 228 ? -12.677 15.727 46.689 1.00 76.62 260 GLY B C 1
ATOM 7415 O O . GLY B 1 228 ? -12.064 16.620 47.281 1.00 83.39 260 GLY B O 1
ATOM 7419 N N . GLU B 1 229 ? -12.262 15.212 45.533 1.00 77.04 261 GLU B N 1
ATOM 7420 C CA . GLU B 1 229 ? -11.124 15.689 44.754 1.00 81.40 261 GLU B CA 1
ATOM 7421 C C . GLU B 1 229 ? -9.778 15.367 45.393 1.00 85.38 261 GLU B C 1
ATOM 7422 O O . GLU B 1 229 ? -8.741 15.730 44.823 1.00 92.85 261 GLU B O 1
ATOM 7434 N N . LYS B 1 230 ? -9.749 14.703 46.546 1.00 74.61 262 LYS B N 1
ATOM 7435 C CA . LYS B 1 230 ? -8.509 14.385 47.244 1.00 79.25 262 LYS B CA 1
ATOM 7436 C C . LYS B 1 230 ? -8.271 12.883 47.173 1.00 71.25 262 LYS B C 1
ATOM 7437 O O . LYS B 1 230 ? -9.134 12.094 47.572 1.00 57.86 262 LYS B O 1
ATOM 7456 N N . LYS B 1 231 ? -7.101 12.495 46.669 1.00 73.55 263 LYS B N 1
ATOM 7457 C CA . LYS B 1 231 ? -6.793 11.084 46.485 1.00 71.71 263 LYS B CA 1
ATOM 7458 C C . LYS B 1 231 ? -6.481 10.427 47.823 1.00 61.42 263 LYS B C 1
ATOM 7459 O O . LYS B 1 231 ? -5.708 10.960 48.626 1.00 53.67 263 LYS B O 1
ATOM 7478 N N . LEU B 1 232 ? -7.082 9.265 48.056 1.00 58.42 264 LEU B N 1
ATOM 7479 C CA . LEU B 1 232 ? -6.813 8.474 49.245 1.00 52.03 264 LEU B CA 1
ATOM 7480 C C . LEU B 1 232 ? -5.663 7.509 48.977 1.00 46.71 264 LEU B C 1
ATOM 7481 O O . LEU B 1 232 ? -5.493 7.013 47.859 1.00 43.10 264 LEU B O 1
ATOM 7497 N N . PHE B 1 233 ? -4.872 7.247 50.018 1.00 48.24 265 PHE B N 1
ATOM 7498 C CA . PHE B 1 233 ? -3.671 6.431 49.905 1.00 55.45 265 PHE B CA 1
ATOM 7499 C C . PHE B 1 233 ? -3.707 5.295 50.915 1.00 51.57 265 PHE B C 1
ATOM 7500 O O . PHE B 1 233 ? -4.197 5.462 52.036 1.00 48.05 265 PHE B O 1
ATOM 7517 N N . ASN B 1 234 ? -3.175 4.144 50.511 1.00 40.99 266 ASN B N 1
ATOM 7518 C CA . ASN B 1 234 ? -3.117 2.990 51.398 1.00 39.96 266 ASN B CA 1
ATOM 7519 C C . ASN B 1 234 ? -2.254 3.297 52.615 1.00 43.02 266 ASN B C 1
ATOM 7520 O O . ASN B 1 234 ? -1.182 3.896 52.502 1.00 46.13 266 ASN B O 1
ATOM 7531 N N . GLY B 1 235 ? -2.735 2.885 53.786 1.00 42.53 267 GLY B N 1
ATOM 7532 C CA . GLY B 1 235 ? -1.960 3.019 55.005 1.00 58.63 267 GLY B CA 1
ATOM 7533 C C . GLY B 1 235 ? -1.743 4.436 55.481 1.00 60.76 267 GLY B C 1
ATOM 7534 O O . GLY B 1 235 ? -0.848 4.671 56.298 1.00 52.12 267 GLY B O 1
ATOM 7538 N N . GLN B 1 236 ? -2.531 5.392 54.994 1.00 73.02 268 GLN B N 1
ATOM 7539 C CA . GLN B 1 236 ? -2.444 6.780 55.424 1.00 79.21 268 GLN B CA 1
ATOM 7540 C C . GLN B 1 236 ? -3.814 7.250 55.883 1.00 80.93 268 GLN B C 1
ATOM 7541 O O . GLN B 1 236 ? -4.832 6.912 55.272 1.00 87.31 268 GLN B O 1
ATOM 7555 N N . GLN B 1 237 ? -3.835 8.035 56.958 1.00 94.47 269 GLN B N 1
ATOM 7556 C CA . GLN B 1 237 ? -5.049 8.604 57.534 1.00 86.55 269 GLN B CA 1
ATOM 7557 C C . GLN B 1 237 ? -5.988 7.543 58.092 1.00 75.17 269 GLN B C 1
ATOM 7558 O O . GLN B 1 237 ? -7.141 7.857 58.415 1.00 69.18 269 GLN B O 1
ATOM 7572 N N . GLY B 1 238 ? -5.538 6.296 58.209 1.00 71.20 270 GLY B N 1
ATOM 7573 C CA . GLY B 1 238 ? -6.360 5.243 58.773 1.00 62.14 270 GLY B CA 1
ATOM 7574 C C . GLY B 1 238 ? -7.276 4.576 57.768 1.00 57.31 270 GLY B C 1
ATOM 7575 O O . GLY B 1 238 ? -8.471 4.403 58.029 1.00 55.95 270 GLY B O 1
ATOM 7579 N N . ILE B 1 239 ? -6.731 4.193 56.611 1.00 74.69 271 ILE B N 1
ATOM 7580 C CA . ILE B 1 239 ? -7.483 3.484 55.584 1.00 74.40 271 ILE B CA 1
ATOM 7581 C C . ILE B 1 239 ? -6.582 2.424 54.966 1.00 71.97 271 ILE B C 1
ATOM 7582 O O . ILE B 1 239 ? -5.358 2.452 55.111 1.00 81.19 271 ILE B O 1
ATOM 7598 N N . ILE B 1 240 ? -7.208 1.483 54.261 1.00 38.96 272 ILE B N 1
ATOM 7599 C CA . ILE B 1 240 ? -6.495 0.388 53.613 1.00 41.53 272 ILE B CA 1
ATOM 7600 C C . ILE B 1 240 ? -7.111 0.168 52.239 1.00 42.60 272 ILE B C 1
ATOM 7601 O O . ILE B 1 240 ? -8.304 -0.137 52.132 1.00 47.81 272 ILE B O 1
ATOM 7617 N N . ILE B 1 241 ? -6.303 0.318 51.194 1.00 31.66 273 ILE B N 1
ATOM 7618 C CA . ILE B 1 241 ? -6.722 0.069 49.820 1.00 30.12 273 ILE B CA 1
ATOM 7619 C C . ILE B 1 241 ? -6.022 -1.196 49.351 1.00 29.75 273 ILE B C 1
ATOM 7620 O O . ILE B 1 241 ? -4.787 -1.253 49.309 1.00 31.42 273 ILE B O 1
ATOM 7636 N N . GLN B 1 242 ? -6.808 -2.210 49.009 1.00 27.99 274 GLN B N 1
ATOM 7637 C CA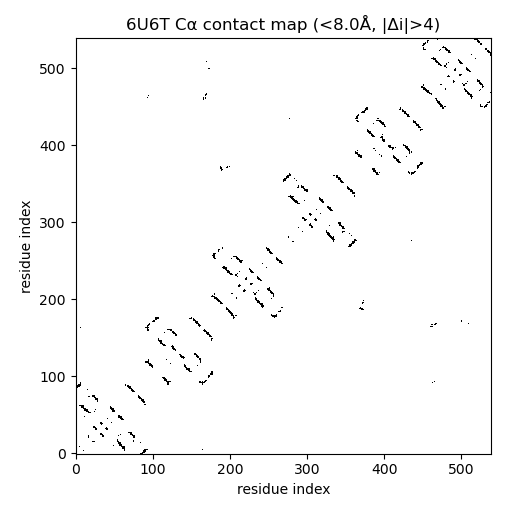 . GLN B 1 242 ? -6.298 -3.470 48.479 1.00 27.80 274 GLN B CA 1
ATOM 7638 C C . GLN B 1 242 ? -6.799 -3.619 47.049 1.00 26.79 274 GLN B C 1
ATOM 7639 O O . GLN B 1 242 ? -8.000 -3.796 46.820 1.00 25.49 274 GLN B O 1
ATOM 7653 N N . ASN B 1 243 ? -5.880 -3.537 46.094 1.00 27.79 275 ASN B N 1
ATOM 7654 C CA . ASN B 1 243 ? -6.201 -3.604 44.676 1.00 27.38 275 ASN B CA 1
ATOM 7655 C C . ASN B 1 243 ? -5.959 -5.012 44.151 1.00 27.37 275 ASN B C 1
ATOM 7656 O O . ASN B 1 243 ? -4.896 -5.595 44.389 1.00 28.67 275 ASN B O 1
ATOM 7667 N N . PHE B 1 244 ? -6.948 -5.555 43.454 1.00 66.27 276 PHE B N 1
ATOM 7668 C CA . PHE B 1 244 ? -6.852 -6.854 42.804 1.00 26.64 276 PHE B CA 1
ATOM 7669 C C . PHE B 1 244 ? -6.959 -6.666 41.293 1.00 27.10 276 PHE B C 1
ATOM 7670 O O . PHE B 1 244 ? -7.067 -5.546 40.787 1.00 27.23 276 PHE B O 1
ATOM 7687 N N . SER B 1 245 ? -6.931 -7.785 40.566 1.00 49.47 277 SER B N 1
ATOM 7688 C CA . SER B 1 245 ? -6.934 -7.710 39.109 1.00 51.16 277 SER B CA 1
ATOM 7689 C C . SER B 1 245 ? -8.218 -7.079 38.589 1.00 58.37 277 SER B C 1
ATOM 7690 O O . SER B 1 245 ? -8.180 -6.218 37.702 1.00 66.48 277 SER B O 1
ATOM 7698 N N . THR B 1 246 ? -9.363 -7.480 39.140 1.00 31.66 278 THR B N 1
ATOM 7699 C CA . THR B 1 246 ? -10.664 -7.048 38.651 1.00 29.63 278 THR B CA 1
ATOM 7700 C C . THR B 1 246 ? -11.422 -6.181 39.645 1.00 29.64 278 THR B C 1
ATOM 7701 O O . THR B 1 246 ? -12.572 -5.820 39.374 1.00 30.43 278 THR B O 1
ATOM 7712 N N . ARG B 1 247 ? -10.823 -5.839 40.782 1.00 24.72 279 ARG B N 1
ATOM 7713 C CA . ARG B 1 247 ? -11.547 -5.086 41.793 1.00 24.03 279 ARG B CA 1
ATOM 7714 C C . ARG B 1 247 ? -10.566 -4.414 42.739 1.00 24.05 279 ARG B C 1
ATOM 7715 O O . ARG B 1 247 ? -9.396 -4.793 42.830 1.00 24.55 279 ARG B O 1
ATOM 7736 N N . SER B 1 248 ? -11.071 -3.398 43.433 1.00 23.92 280 SER B N 1
ATOM 7737 C CA . SER B 1 248 ? -10.346 -2.693 44.478 1.00 24.28 280 SER B CA 1
ATOM 7738 C C . SER B 1 248 ? -11.265 -2.529 45.678 1.00 23.90 280 SER B C 1
ATOM 7739 O O . SER B 1 248 ? -12.471 -2.310 45.519 1.00 23.74 280 SER B O 1
ATOM 7747 N N . ILE B 1 249 ? -10.698 -2.646 46.875 1.00 29.10 281 ILE B N 1
ATOM 7748 C CA . ILE B 1 249 ? -11.464 -2.606 48.114 1.00 28.57 281 ILE B CA 1
ATOM 7749 C C . ILE B 1 249 ? -10.900 -1.497 48.987 1.00 25.19 281 ILE B C 1
ATOM 7750 O O . ILE B 1 249 ? -9.703 -1.491 49.297 1.00 25.96 281 ILE B O 1
ATOM 7766 N N . LEU B 1 250 ? -11.760 -0.562 49.376 1.00 30.19 282 LEU B N 1
ATOM 7767 C CA . LEU B 1 250 ? -11.409 0.513 50.292 1.00 31.62 282 LEU B CA 1
ATOM 7768 C C . LEU B 1 250 ? -11.932 0.166 51.679 1.00 46.11 282 LEU B C 1
ATOM 7769 O O . LEU B 1 250 ? -13.131 -0.084 51.848 1.00 31.68 282 LEU B O 1
ATOM 7785 N N . THR B 1 251 ? -11.037 0.143 52.663 1.00 28.48 283 THR B N 1
ATOM 7786 C CA . THR B 1 251 ? -11.388 -0.186 54.038 1.00 29.26 283 THR B CA 1
ATOM 7787 C C . THR B 1 251 ? -11.092 1.023 54.912 1.00 31.33 283 THR B C 1
ATOM 7788 O O . THR B 1 251 ? -9.947 1.484 54.972 1.00 32.52 283 THR B O 1
ATOM 7799 N N . VAL B 1 252 ? -12.122 1.536 55.577 1.00 34.73 284 VAL B N 1
ATOM 7800 C CA . VAL B 1 252 ? -11.987 2.627 56.534 1.00 39.40 284 VAL B CA 1
ATOM 7801 C C . VAL B 1 252 ? -12.000 2.016 57.926 1.00 41.61 284 VAL B C 1
ATOM 7802 O O . VAL B 1 252 ? -12.971 1.356 58.312 1.00 39.62 284 VAL B O 1
ATOM 7815 N N . THR B 1 253 ? -10.924 2.237 58.681 1.00 60.80 285 THR B N 1
ATOM 7816 C CA . THR B 1 253 ? -10.745 1.562 59.963 1.00 60.79 285 THR B CA 1
ATOM 7817 C C . THR B 1 253 ? -11.804 1.978 60.974 1.00 65.38 285 THR B C 1
ATOM 7818 O O . THR B 1 253 ? -12.615 1.152 61.405 1.00 70.24 285 THR B O 1
ATOM 7829 N N . ASN B 1 254 ? -11.804 3.249 61.374 1.00 66.41 286 ASN B N 1
ATOM 7830 C CA . ASN B 1 254 ? -12.731 3.766 62.377 1.00 69.79 286 ASN B CA 1
ATOM 7831 C C . ASN B 1 254 ? -13.633 4.791 61.706 1.00 75.96 286 ASN B C 1
ATOM 7832 O O . ASN B 1 254 ? -13.186 5.894 61.373 1.00 79.66 286 ASN B O 1
ATOM 7843 N N . VAL B 1 255 ? -14.901 4.432 61.514 1.00 62.21 287 VAL B N 1
ATOM 7844 C CA . VAL B 1 255 ? -15.846 5.269 60.772 1.00 61.73 287 VAL B CA 1
ATOM 7845 C C . VAL B 1 255 ? -16.517 6.191 61.785 1.00 61.22 287 VAL B C 1
ATOM 7846 O O . VAL B 1 255 ? -17.539 5.860 62.387 1.00 60.77 287 VAL B O 1
ATOM 7859 N N . THR B 1 256 ? -15.937 7.371 61.969 1.00 68.63 288 THR B N 1
ATOM 7860 C CA . THR B 1 256 ? -16.554 8.405 62.782 1.00 77.44 288 THR B CA 1
ATOM 7861 C C . THR B 1 256 ? -17.473 9.266 61.919 1.00 81.73 288 THR B C 1
ATOM 7862 O O . THR B 1 256 ? -17.493 9.165 60.690 1.00 82.47 288 THR B O 1
ATOM 7873 N N . GLN B 1 257 ? -18.248 10.127 62.583 1.00 96.41 289 GLN B N 1
ATOM 7874 C CA . GLN B 1 257 ? -19.132 11.034 61.861 1.00 95.33 289 GLN B CA 1
ATOM 7875 C C . GLN B 1 257 ? -18.372 11.905 60.869 1.00 87.62 289 GLN B C 1
ATOM 7876 O O . GLN B 1 257 ? -18.978 12.426 59.927 1.00 89.35 289 GLN B O 1
ATOM 7890 N N . GLU B 1 258 ? -17.062 12.072 61.058 1.00 70.33 290 GLU B N 1
ATOM 7891 C CA . GLU B 1 258 ? -16.226 12.874 60.175 1.00 78.09 290 GLU B CA 1
ATOM 7892 C C . GLU B 1 258 ? -15.748 12.101 58.949 1.00 70.16 290 GLU B C 1
ATOM 7893 O O . GLU B 1 258 ? -14.814 12.552 58.273 1.00 67.08 290 GLU B O 1
ATOM 7905 N N . HIS B 1 259 ? -16.363 10.952 58.651 1.00 68.19 291 HIS B N 1
ATOM 7906 C CA . HIS B 1 259 ? -16.024 10.163 57.475 1.00 69.35 291 HIS B CA 1
ATOM 7907 C C . HIS B 1 259 ? -17.136 10.108 56.438 1.00 74.87 291 HIS B C 1
ATOM 7908 O O . HIS B 1 259 ? -16.848 9.840 55.268 1.00 77.07 291 HIS B O 1
ATOM 7922 N N . PHE B 1 260 ? -18.385 10.348 56.833 1.00 102.29 292 PHE B N 1
ATOM 7923 C CA . PHE B 1 260 ? -19.494 10.288 55.891 1.00 98.61 292 PHE B CA 1
ATOM 7924 C C . PHE B 1 260 ? -19.233 11.210 54.707 1.00 96.64 292 PHE B C 1
ATOM 7925 O O . PHE B 1 260 ? -18.574 12.246 54.831 1.00 95.18 292 PHE B O 1
ATOM 7942 N N . GLY B 1 261 ? -19.754 10.823 53.557 1.00 74.32 293 GLY B N 1
ATOM 7943 C CA . GLY B 1 261 ? -19.572 11.593 52.343 1.00 76.57 293 GLY B CA 1
ATOM 7944 C C . GLY B 1 261 ? -19.576 10.679 51.135 1.00 76.69 293 GLY B C 1
ATOM 7945 O O . GLY B 1 261 ? -19.743 9.468 51.241 1.00 69.62 293 GLY B O 1
ATOM 7949 N N . ASN B 1 262 ? -19.382 11.297 49.973 1.00 92.54 294 ASN B N 1
ATOM 7950 C CA . ASN B 1 262 ? -19.393 10.586 48.699 1.00 92.71 294 ASN B CA 1
ATOM 7951 C C . ASN B 1 262 ? -17.976 10.126 48.372 1.00 80.75 294 ASN B C 1
ATOM 7952 O O . ASN B 1 262 ? -17.083 10.950 48.145 1.00 82.35 294 ASN B O 1
ATOM 7963 N N . TYR B 1 263 ? -17.772 8.812 48.348 1.00 63.00 295 TYR B N 1
ATOM 7964 C CA . TYR B 1 263 ? -16.515 8.228 47.907 1.00 58.46 295 TYR B CA 1
ATOM 7965 C C . TYR B 1 263 ? -16.590 7.916 46.417 1.00 57.37 295 TYR B C 1
ATOM 7966 O O . TYR B 1 263 ? -17.657 7.604 45.882 1.00 54.39 295 TYR B O 1
ATOM 7984 N N . THR B 1 264 ? -15.441 8.004 45.749 1.00 55.60 296 THR B N 1
ATOM 7985 C CA . THR B 1 264 ? -15.367 7.862 44.299 1.00 53.87 296 THR B CA 1
ATOM 7986 C C . THR B 1 264 ? -14.275 6.867 43.942 1.00 56.19 296 THR B C 1
ATOM 7987 O O . THR B 1 264 ? -13.111 7.060 44.305 1.00 59.19 296 THR B O 1
ATOM 7998 N N . CYS B 1 265 ? -14.652 5.811 43.228 1.00 59.38 297 CYS B N 1
ATOM 7999 C CA . CYS B 1 265 ? -13.711 4.838 42.696 1.00 53.05 297 CYS B CA 1
ATOM 8000 C C . CYS B 1 265 ? -13.385 5.190 41.250 1.00 51.12 297 CYS B C 1
ATOM 8001 O O . CYS B 1 265 ? -14.248 5.670 40.508 1.00 50.30 297 CYS B O 1
ATOM 8008 N N . VAL B 1 266 ? -12.135 4.956 40.856 1.00 32.60 298 VAL B N 1
ATOM 8009 C CA . VAL B 1 266 ? -11.649 5.315 39.530 1.00 34.16 298 VAL B CA 1
ATOM 8010 C C . VAL B 1 266 ? -10.907 4.126 38.935 1.00 33.06 298 VAL B C 1
ATOM 8011 O O . VAL B 1 266 ? -10.057 3.523 39.598 1.00 32.15 298 VAL B O 1
ATOM 8024 N N . ALA B 1 267 ? -11.226 3.800 37.683 1.00 36.49 299 ALA B N 1
ATOM 8025 C CA . ALA B 1 267 ? -10.583 2.716 36.951 1.00 36.02 299 ALA B CA 1
ATOM 8026 C C . ALA B 1 267 ? -10.151 3.255 35.597 1.00 38.40 299 ALA B C 1
ATOM 8027 O O . ALA B 1 267 ? -10.991 3.718 34.819 1.00 39.57 299 ALA B O 1
ATOM 8034 N N . ALA B 1 268 ? -8.851 3.190 35.316 1.00 36.53 300 ALA B N 1
ATOM 8035 C CA . ALA B 1 268 ? -8.293 3.761 34.100 1.00 39.31 300 ALA B CA 1
ATOM 8036 C C . ALA B 1 268 ? -7.253 2.818 33.514 1.00 39.79 300 ALA B C 1
ATOM 8037 O O . ALA B 1 268 ? -6.576 2.085 34.239 1.00 38.64 300 ALA B O 1
ATOM 8044 N N . ASN B 1 269 ? -7.136 2.847 32.192 1.00 41.87 301 ASN B N 1
ATOM 8045 C CA . ASN B 1 269 ? -6.086 2.118 31.489 1.00 45.97 301 ASN B CA 1
ATOM 8046 C C . ASN B 1 269 ? -5.595 3.009 30.351 1.00 57.13 301 ASN B C 1
ATOM 8047 O O . ASN B 1 269 ? -5.843 4.219 30.327 1.00 70.84 301 ASN B O 1
ATOM 8058 N N . LYS B 1 270 ? -4.887 2.410 29.392 1.00 70.06 302 LYS B N 1
ATOM 8059 C CA . LYS B 1 270 ? -4.301 3.190 28.308 1.00 72.55 302 LYS B CA 1
ATOM 8060 C C . LYS B 1 270 ? -5.362 3.853 27.437 1.00 76.39 302 LYS B C 1
ATOM 8061 O O . LYS B 1 270 ? -5.115 4.923 26.870 1.00 86.04 302 LYS B O 1
ATOM 8080 N N . LEU B 1 271 ? -6.542 3.244 27.318 1.00 51.86 303 LEU B N 1
ATOM 8081 C CA . LEU B 1 271 ? -7.539 3.707 26.362 1.00 53.51 303 LEU B CA 1
ATOM 8082 C C . LEU B 1 271 ? -8.559 4.673 26.951 1.00 52.81 303 LEU B C 1
ATOM 8083 O O . LEU B 1 271 ? -9.248 5.357 26.186 1.00 55.08 303 LEU B O 1
ATOM 8099 N N . GLY B 1 272 ? -8.683 4.757 28.272 1.00 50.12 304 GLY B N 1
ATOM 8100 C CA . GLY B 1 272 ? -9.654 5.670 28.847 1.00 49.82 304 GLY B CA 1
ATOM 8101 C C . GLY B 1 272 ? -9.753 5.506 30.350 1.00 46.71 304 GLY B C 1
ATOM 8102 O O . GLY B 1 272 ? -8.880 4.913 30.985 1.00 45.25 304 GLY B O 1
ATOM 8106 N N . THR B 1 273 ? -10.830 6.062 30.902 1.00 56.50 305 THR B N 1
ATOM 8107 C CA . THR B 1 273 ? -11.070 6.049 32.337 1.00 55.72 305 THR B CA 1
ATOM 8108 C C . THR B 1 273 ? -12.572 5.966 32.587 1.00 59.16 305 THR B C 1
ATOM 8109 O O . THR B 1 273 ? -13.378 5.862 31.656 1.00 60.79 305 THR B O 1
ATOM 8120 N N . THR B 1 274 ? -12.940 6.016 33.868 1.00 58.42 306 THR B N 1
ATOM 8121 C CA . THR B 1 274 ? -14.336 5.974 34.297 1.00 54.58 306 THR B CA 1
ATOM 8122 C C . THR B 1 274 ? -14.423 6.180 35.809 1.00 46.97 306 THR B C 1
ATOM 8123 O O . THR B 1 274 ? -13.475 5.877 36.533 1.00 44.59 306 THR B O 1
ATOM 8134 N N . ASN B 1 275 ? -15.556 6.700 36.288 1.00 77.96 307 ASN B N 1
ATOM 8135 C CA . ASN B 1 275 ? -15.733 6.988 37.705 1.00 71.91 307 ASN B CA 1
ATOM 8136 C C . ASN B 1 275 ? -17.047 6.393 38.186 1.00 68.89 307 ASN B C 1
ATOM 8137 O O . ASN B 1 275 ? -17.928 6.049 37.395 1.00 70.64 307 ASN B O 1
ATOM 8148 N N . ALA B 1 276 ? -17.157 6.266 39.505 1.00 52.55 308 ALA B N 1
ATOM 8149 C CA . ALA B 1 276 ? -18.377 5.781 40.138 1.00 47.46 308 ALA B CA 1
ATOM 8150 C C . ALA B 1 276 ? -18.359 6.228 41.589 1.00 60.10 308 ALA B C 1
ATOM 8151 O O . ALA B 1 276 ? -17.386 5.968 42.302 1.00 54.23 308 ALA B O 1
ATOM 8158 N N . SER B 1 277 ? -19.424 6.894 42.023 1.00 72.08 309 SER B N 1
ATOM 8159 C CA . SER B 1 277 ? -19.494 7.445 43.366 1.00 72.39 309 SER B CA 1
ATOM 8160 C C . SER B 1 277 ? -20.446 6.624 44.224 1.00 93.99 309 SER B C 1
ATOM 8161 O O . SER B 1 277 ? -21.321 5.913 43.722 1.00 108.24 309 SER B O 1
ATOM 8169 N N . LEU B 1 278 ? -20.260 6.734 45.537 1.00 64.67 310 LEU B N 1
ATOM 8170 C CA . LEU B 1 278 ? -21.063 5.987 46.497 1.00 54.48 310 LEU B CA 1
ATOM 8171 C C . LEU B 1 278 ? -20.840 6.525 47.907 1.00 41.65 310 LEU B C 1
ATOM 8172 O O . LEU B 1 278 ? -19.694 6.799 48.285 1.00 38.23 310 LEU B O 1
ATOM 8188 N N . PRO B 1 279 ? -21.888 6.695 48.709 1.00 90.05 311 PRO B N 1
ATOM 8189 C CA . PRO B 1 279 ? -21.698 7.141 50.092 1.00 99.02 311 PRO B CA 1
ATOM 8190 C C . PRO B 1 279 ? -21.295 5.972 50.984 1.00 102.13 311 PRO B C 1
ATOM 8191 O O . PRO B 1 279 ? -21.401 4.803 50.615 1.00 107.72 311 PRO B O 1
ATOM 8202 N N . LEU B 1 280 ? -20.832 6.313 52.184 1.00 92.91 312 LEU B N 1
ATOM 8203 C CA . LEU B 1 280 ? -20.372 5.328 53.157 1.00 93.82 312 LEU B CA 1
ATOM 8204 C C . LEU B 1 280 ? -21.436 5.145 54.233 1.00 101.14 312 LEU B C 1
ATOM 8205 O O . LEU B 1 280 ? -21.717 6.067 55.006 1.00 104.01 312 LEU B O 1
ATOM 8221 N N . ASN B 1 281 ? -22.021 3.951 54.275 1.00 80.72 313 ASN B N 1
ATOM 8222 C CA . ASN B 1 281 ? -23.105 3.639 55.200 1.00 88.32 313 ASN B CA 1
ATOM 8223 C C . ASN B 1 281 ? -22.571 3.414 56.613 1.00 76.96 313 ASN B C 1
ATOM 8224 O O . ASN B 1 281 ? -22.881 2.410 57.257 1.00 66.68 313 ASN B O 1
#

InterPro domains:
  IPR003598 Immunoglobulin subtype 2 [SM00408] (51-125)
  IPR003598 Immunoglobulin subtype 2 [SM00408] (151-210)
  IPR003598 Immunoglobulin subtype 2 [SM00408] (236-304)
  IPR003599 Immunoglobulin domain subtype [SM00409] (45-136)
  IPR003599 Immunoglobulin domain subtype [SM00409] (145-222)
  IPR003599 Immunoglobulin domain subtype [SM00409] (230-315)
  IPR007110 Immunoglobulin-like domain [PS50835] (33-134)
  IPR007110 Immunoglobulin-like domain [PS50835] (139-221)
  IPR007110 Immunoglobulin-like domain [PS50835] (225-313)
  IPR013098 Immunoglobulin I-set [PF07679] (46-135)
  IPR013783 Immunoglobulin-like fold [G3DSA:2.60.40.10] (42-140)
  IPR013783 Immunoglobulin-like fold [G3DSA:2.60.40.10] (141-215)
  IPR013783 Immunoglobulin-like fold [G3DSA:2.60.40.10] (216-312)
  IPR036179 Immunoglobulin-like domain superfamily [SSF48726] (46-141)
  IPR036179 Immunoglobulin-like domain superfamily [SSF48726] (131-211)
  IPR036179 Immunoglobulin-like domain superfamily [SSF48726] (221-312)
  IPR050876 IgLON domain-containing protein [PTHR42757] (44-312)

Sequence (539 aa):
DNMMVRKGDTAVLRCYLEDGASKGAWLNRSSIIFAGGDKWSVDPRVSISTLNKRDYSLQIQNVDVTDDGPYTCSVQTQHTPRTMQVHHLTVQVPPKIYDISNDMTVNEGTNVTLTCLATGKPEPSISWRHISPSAKPFENGQYLDIYGITRDQAGEYECSAENDVSFPDVRKVKVVVNFAPTIQEIKSGTVTPGRSGLIRCEGAGVPPPAFEWYKGEKKLFNGQQGIIIQNFSTRSILTVTNVTQEHFGNYTCVAANKLGTTNASLPLNAAVDNMMVRKGDTAVLRCYLEDGASKGAWLNRSSIIFAGGDKWSVDPRVSISTLNKRDYSLQIQNVDVTDDGPYTCSVQTQHTPRTMQVHLTVQVPPKIYDISNDMTVNEGTNVTLTCLATGKPEPSISWRHISPSAKPFENGQYLDIYGITRDQAGEYECSAENDVSFPDVRKVKVVVNFAPTIQEIKSGTVTPGRSGLIRCEGAGVPPPAFEWYKGEKKLFNGQQGIIIQNFSTRSILTVTNVTQEHFGNYTCVAANKLGTTNASLPLN

Solvent-accessible surface area: 29169 Å² total; per-residue (Å²): 124,116,57,129,18,103,111,40,65,72,1,47,0,106,0,80,27,75,151,66,113,16,141,3,19,0,40,52,145,103,71,66,12,13,32,10,82,94,80,147,33,143,36,118,55,12,35,46,34,80,163,68,199,132,6,14,0,0,49,3,78,90,0,47,60,106,15,28,20,41,6,22,0,33,0,88,49,177,156,116,66,81,84,51,80,11,70,4,46,0,37,23,11,0,62,4,127,74,15,21,124,58,47,84,29,60,65,45,51,110,10,74,0,29,0,32,10,74,18,68,70,148,13,67,9,40,4,120,15,39,39,152,101,44,173,118,60,162,96,28,67,124,10,72,6,161,33,0,57,86,116,54,31,23,0,1,20,0,24,0,75,16,132,9,30,102,48,5,32,30,12,0,57,2,42,2,14,18,40,6,58,27,129,58,30,67,19,16,16,30,44,88,53,148,58,5,20,1,7,0,20,3,31,11,47,50,93,11,70,12,63,1,61,54,54,172,94,79,9,118,94,70,45,136,45,9,78,24,67,86,81,79,77,33,0,15,0,27,2,75,77,0,48,140,130,24,75,28,87,1,27,0,31,0,30,28,168,63,23,93,39,101,23,66,44,74,7,133,117,48,103,89,104,48,127,20,120,115,37,70,75,1,40,1,150,6,123,20,69,90,57,112,10,142,3,23,0,45,45,141,101,69,86,11,14,33,13,83,95,87,140,30,144,39,119,56,13,36,44,16,81,138,94,200,71,13,13,0,0,45,3,83,90,1,46,57,109,15,34,17,42,6,23,0,38,0,102,43,172,154,120,76,68,46,29,53,8,65,3,40,0,37,34,50,9,139,10,111,22,6,23,33,19,48,56,31,70,62,43,55,106,10,73,0,32,0,38,11,74,18,66,65,146,13,57,11,38,5,107,17,64,42,149,67,74,140,121,67,162,94,29,68,125,14,74,8,158,35,0,59,76,120,56,32,29,58,2,27,0,26,0,78,17,129,12,47,181,46,43,70,85,80,0,52,2,23,3,27,15,34,5,51,28,124,90,33,140,17,32,78,17,15,102,26,38,9,1,24,1,63,0,41,2,28,12,53,37,95,13,72,15,62,1,63,66,58,165,150,82,33,97,82,63,92,166,36,15,41,19,6,56,23,82,68,36,0,0,0,1,1,44,69,7,52,142,148,44,125,28,97,4,29,0,22,0,36,29,177,77,26,82,33,98,20,70,41,68,3,99

Nearest PDB structures (foldseek):
  6u6t-assembly1_A  TM=1.004E+00  e=1.550E-55  Homo sapiens
  6dld-assembly2_D  TM=9.316E-01  e=1.047E-43  Homo sapiens
  6dld-assembly1_B  TM=9.615E-01  e=6.252E-39  Homo sapiens
  5uv6-assembly1_B  TM=9.149E-01  e=3.974E-35  Homo sapiens
  6dld-assembly2_C  TM=8.720E-01  e=3.132E-32  Homo sapiens

Organism: Homo sapiens (NCBI:txid9606)

Foldseek 3Di:
DEDEAAFQAKDKAWDFADPDPKWKWKAQQHHTADTHQDGPDPPPQWDADCDDPRTRIIIGGRDDQVSFAKMWMWIDDPDHTDIDIYGYGYWYAKDWDDWDAADEEEAQAKDKIFIDIQIVVRWWKFKDQPDPDDDGDDIDRMDIDGRHHQRSFAKMKIWTGDPPDHIDIDIYGYHYWYWKDFPDWDKDDQDFVAKIKIKTFMDTVVQWDKWKAFVNHTDDCPDQQWHWDDDRGMIMIMRGGRDPVRFGKMKMKTGDPHGIDMDIDTDD/DAEEEDEEEQQAKDKAWDFADPPPKWKWKAQVNHTADTGQDGDDPPPQWDFDDDDPGTGIIIGGRDDQVSFAKMWMWMDDPDHTDIYIYGYGYWYAKDKDDWDAADEEEAQAKDKIFIDIQIVVGWWKWKFQPDPPGPTDDTDRMDIDGRHHQVRFAKMKIWTGDPPDHTDIDIYGYHYFYWKDFPDWDKDDDDQQAKIKIKTFMDGVVFWDKWKDFPPHTDDAPPPAWHWDDDRGMIMIMHGGHHPVQWGKMKMKTGDPHGIDIDIDTTD